Protein AF-A0A7C3Y6F7-F1 (afdb_monomer_lite)

Secondary structure (DSSP, 8-state):
--HHHHHHHHHHHHTSPPPHHHHHHHHHHHHHHHHHHHHH---TT-EEEEET-TTSHHHHHHHHTT-EEEEEE-TTS-HHHHHHHHHHHHHTT--EEE--TTTS--SS-TT-EEEEEEES-GGG-SS-THHHHHHHHHHEEEEEEEEEEEEBTT-HHHHHHHHTT--SS--TTS-HHHHT-S-GGGS-S--B-HHHHHHHHH-TTT-SS--EEEEEEEE--S--TTT--HHHHHHHHH-GGGSSEEEEEEE--SSEEEE-GGG---EESEEPPPS-TTT--THHHH---SEEE-SSEEEEEEEP-SSSEEEEEEEEEE---TTS---EEEEEETTEEEEEEE--TT-SEEEEEEEEEGGG-BTTEEEEEEE-PPP--TT--TTS-----SS-GGG--EEE-SSSEEEEEESSHHHHHHHHHHHHHHHHHHHHS---SS----------TTGGGHHHHHHHS---SEEESSSSGGGGB-SSEEEEEEETTEEEEEE-SEEEEEEEE-TT--EEEEEEE---GGG-SEEEEEEEEEEESSSS--EEEEEEEEEEETTSEEEEEEE-SS--SSSEEEEEEEEESS-B-HHHHSTT------B--EEEEEEE-

pLDDT: mean 75.77, std 17.24, range [22.58, 98.75]

Radius of gyration: 29.0 Å; chains: 1; bounding box: 72×61×82 Å

Foldseek 3Di:
DDLVVLVVQQCVLQVHDDDPVRVVVCVLQVQVLVVLCVVVAAQCAFEEEEEQCPPPSSVSVNVVSVYLYEYEHEPLDDPVSCVNSVSSCVSVVHHYDYDDQQQDADPAAFQQGLEYEAEAQQQLDQDDCLSNVLSRLRNHHAFRKYKYKHWACLAPVNVVCVVVVHHPADDPPDDCCVRPPPSSSVGRPDGDAPVVVCCVACVPPADPAHWPDKDKFATASRDDPPPDDPVRVVCCVVPSSNHTMIMIMTTRHNQKDFDFLVQKDDKFQWDADPPVLPQADDPLSQFQAGTFHADQKMKIKAFADPAQKKKKKKKKFFDQDVPDPQKKKWKDQPNHTFAIDTDDNPDRIAIAMGIDGNVSDDPRITIMMMGMDGDAAPPDDPPDDDDFDSHDPSRRGMTMRRGGIMMGGARDPVSVVVVLVVVVVVVVVVVVPDPPPDDDDPDDDDDDSCRNVLLVLLLPDPFALKAFDDPPRVSFWHPFWGDWDQDPVGTKIFGAQKTKGKHKDFQPFWKKKWKWAFAACLQPFKWKWKKWKWKAPNSRDTDTFDMDIDIGTHDDIDIDMGGGPHGDPGTIMMMIMIGIPAWTACVVRPDPDPGGGRTGIMTRMMGTD

Sequence (609 aa):
MNREELLSLIKKSAGGDLLPWEEHYLNYHSRRFLDTLKILGPGAGKTLLDVGAFPGYLTLAAHHLGYKVWALTGRAESIPSLRLIGDRLEKAGIPLALADVEDEPFPFSDESFDVVLASEIIEHLHFNPYRMLRESFRVLKGGGRILITTPNLNRLENILALMRGKTVHSDLAGRFDETFSSILSARHVREYTASELAYLLEGQNKEMYAFDQVRIHYSKCLDPPFAASFPARCLDRLFPRFRSTLMVEAVRPTHIKRVPPEEIGPTEGFHPLEEHRENMEGIARMLTVPFRWMSGSGKISLPAGRAPYQIYHFHLVYLVPESFPPGWWSVQVKNRPLTRFTLPADRMFSRVKLVLQAEDAEEGFFPLSFNGPSWRPAGHGQNEPYEFSTDDPRELGVVWGWDGFLREDLEDKKALIEASRREIRLLEQYGRFNPRVHWRRKRHSFDDPLSPVMPLYLIQAPLRTALIMDSKDWRHLGGGWYFPEPWECGWVRWTGRTAEVFLSAAPRHHRIILRIFTGDPSLGERISGILQLKYSADRLSFLPFTQTTFDVPAGIWTDLTIPFPHPLPGPSLLHLFIQVNESRIPAHSRTGSKDRRELGVAVKGVAVC

Structure (mmCIF, N/CA/C/O backbone):
data_AF-A0A7C3Y6F7-F1
#
_entry.id   AF-A0A7C3Y6F7-F1
#
loop_
_atom_site.group_PDB
_atom_site.id
_atom_site.type_symbol
_atom_site.label_atom_id
_atom_site.label_alt_id
_atom_site.label_comp_id
_atom_site.label_asym_id
_atom_site.label_entity_id
_atom_site.label_seq_id
_atom_site.pdbx_PDB_ins_code
_atom_site.Cartn_x
_atom_site.Cartn_y
_atom_site.Cartn_z
_atom_site.occupancy
_atom_site.B_iso_or_equiv
_atom_site.auth_seq_id
_atom_site.auth_comp_id
_atom_site.auth_asym_id
_atom_site.auth_atom_id
_atom_site.pdbx_PDB_model_num
ATOM 1 N N . MET A 1 1 ? -17.884 -18.151 -19.792 1.00 86.44 1 MET A N 1
ATOM 2 C CA . MET A 1 1 ? -17.792 -17.313 -20.995 1.00 86.44 1 MET A CA 1
ATOM 3 C C . MET A 1 1 ? -16.664 -17.819 -21.881 1.00 86.44 1 MET A C 1
ATOM 5 O O . MET A 1 1 ? -15.555 -17.981 -21.376 1.00 86.44 1 MET A O 1
ATOM 9 N N . ASN A 1 2 ? -16.934 -18.110 -23.151 1.00 88.75 2 ASN A N 1
ATOM 10 C CA . ASN A 1 2 ? -15.929 -18.428 -24.173 1.00 88.75 2 ASN A CA 1
ATOM 11 C C . ASN A 1 2 ? -15.712 -17.235 -25.137 1.00 88.75 2 ASN A C 1
ATOM 13 O O . ASN A 1 2 ? -16.340 -16.187 -24.989 1.00 88.75 2 ASN A O 1
ATOM 17 N N . ARG A 1 3 ? -14.795 -17.362 -26.109 1.00 88.44 3 ARG A N 1
ATOM 18 C CA . ARG A 1 3 ? -14.449 -16.264 -27.036 1.00 88.44 3 ARG A CA 1
ATOM 19 C C . ARG A 1 3 ? -15.622 -15.832 -27.918 1.00 88.44 3 ARG A C 1
ATOM 21 O O . ARG A 1 3 ? -15.789 -14.638 -28.136 1.00 88.44 3 ARG A O 1
ATOM 28 N N . GLU A 1 4 ? -16.404 -16.775 -28.428 1.00 89.38 4 GLU A N 1
ATOM 29 C CA . GLU A 1 4 ? -17.546 -16.486 -29.303 1.00 89.38 4 GLU A CA 1
ATOM 30 C C . GLU A 1 4 ? -18.660 -15.776 -28.533 1.00 89.38 4 GLU A C 1
ATOM 32 O O . GLU A 1 4 ? -19.200 -14.784 -29.012 1.00 89.38 4 GLU A O 1
ATOM 37 N N . GLU A 1 5 ? -18.925 -16.212 -27.300 1.00 90.94 5 GLU A N 1
ATOM 38 C CA . GLU A 1 5 ? -19.861 -15.553 -26.385 1.00 90.94 5 GLU A CA 1
ATOM 39 C C . GLU A 1 5 ? -19.433 -14.111 -26.085 1.00 90.94 5 GLU A C 1
ATOM 41 O O . GLU A 1 5 ? -20.259 -13.204 -26.160 1.00 90.94 5 GLU A O 1
ATOM 46 N N . LEU A 1 6 ? -18.143 -13.880 -25.801 1.00 91.12 6 LEU A N 1
ATOM 47 C CA . LEU A 1 6 ? -17.608 -12.533 -25.581 1.00 91.12 6 LEU A CA 1
ATOM 48 C C . LEU A 1 6 ? -17.784 -11.657 -26.830 1.00 91.12 6 LEU A C 1
ATOM 50 O O . LEU A 1 6 ? -18.319 -10.557 -26.738 1.00 91.12 6 LEU A O 1
ATOM 54 N N . LEU A 1 7 ? -17.379 -12.147 -28.004 1.00 89.38 7 LEU A N 1
ATOM 55 C CA . 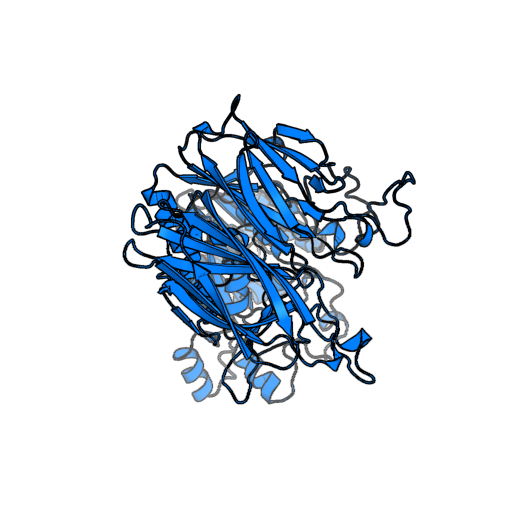LEU A 1 7 ? -17.522 -11.417 -29.268 1.00 89.38 7 LEU A CA 1
ATOM 56 C C . LEU A 1 7 ? -18.989 -11.082 -29.562 1.00 89.38 7 LEU A C 1
ATOM 58 O O . LEU A 1 7 ? -19.306 -9.942 -29.902 1.00 89.38 7 LEU A O 1
ATOM 62 N N . SER A 1 8 ? -19.885 -12.055 -29.395 1.00 89.88 8 SER A N 1
ATOM 63 C CA . SER A 1 8 ? -21.320 -11.873 -29.605 1.00 89.88 8 SER A CA 1
ATOM 64 C C . SER A 1 8 ? -21.915 -10.862 -28.628 1.00 89.88 8 SER A C 1
ATOM 66 O O . SER A 1 8 ? -22.757 -10.061 -29.034 1.00 89.88 8 SER A O 1
ATOM 68 N N . LEU A 1 9 ? -21.494 -10.884 -27.360 1.00 91.88 9 LEU A N 1
ATOM 69 C CA . LEU A 1 9 ? -21.934 -9.928 -26.347 1.00 91.88 9 LEU A CA 1
ATOM 70 C C . LEU A 1 9 ? -21.551 -8.499 -26.746 1.00 91.88 9 LEU A C 1
ATOM 72 O O . LEU A 1 9 ? -22.404 -7.610 -26.741 1.00 91.88 9 LEU A O 1
ATOM 76 N N . ILE A 1 10 ? -20.291 -8.290 -27.137 1.00 90.94 10 ILE A N 1
ATOM 77 C CA . ILE A 1 10 ? -19.802 -6.960 -27.509 1.00 90.94 10 ILE A CA 1
ATOM 78 C C . ILE A 1 10 ? -20.479 -6.461 -28.791 1.00 90.94 10 ILE A C 1
ATOM 80 O O . ILE A 1 10 ? -20.990 -5.340 -28.798 1.00 90.94 10 ILE A O 1
ATOM 84 N N . LYS A 1 11 ? -20.591 -7.294 -29.836 1.00 88.31 11 LYS A N 1
ATOM 85 C CA . LYS A 1 11 ? -21.303 -6.930 -31.078 1.00 88.31 11 LYS A CA 1
ATOM 86 C C . LYS A 1 11 ? -22.764 -6.550 -30.808 1.00 88.31 11 LYS A C 1
ATOM 88 O O . LYS A 1 11 ? -23.238 -5.525 -31.290 1.00 88.31 11 LYS A O 1
ATOM 93 N N . LYS A 1 12 ? -23.461 -7.309 -29.952 1.00 87.00 12 LYS A N 1
ATOM 94 C CA . LYS A 1 12 ? -24.839 -6.989 -29.547 1.00 87.00 12 LYS A CA 1
ATOM 95 C C . LYS A 1 12 ? -24.933 -5.634 -28.838 1.00 87.00 12 LYS A C 1
ATOM 97 O O . LYS A 1 12 ? -25.846 -4.869 -29.129 1.00 87.00 12 LYS A O 1
ATOM 102 N N . SER A 1 13 ? -23.996 -5.327 -27.939 1.00 83.12 13 SER A N 1
ATOM 103 C CA . SER A 1 13 ? -23.974 -4.046 -27.214 1.00 83.12 13 SER A CA 1
ATOM 104 C C . SER A 1 13 ? -23.674 -2.840 -28.114 1.00 83.12 13 SER A C 1
ATOM 106 O O . SER A 1 13 ? -24.185 -1.747 -27.877 1.00 83.12 13 SER A O 1
ATOM 108 N N . ALA A 1 14 ? -22.888 -3.037 -29.178 1.00 81.31 14 ALA A N 1
ATOM 109 C CA . ALA A 1 14 ? -22.575 -1.990 -30.146 1.00 81.31 14 ALA A CA 1
ATOM 110 C C . ALA A 1 14 ? -23.784 -1.623 -31.030 1.00 81.31 14 ALA A C 1
ATOM 112 O O . ALA A 1 14 ? -23.873 -0.494 -31.507 1.00 81.31 14 ALA A O 1
ATOM 113 N N . GLY A 1 15 ? -24.758 -2.528 -31.191 1.00 75.25 15 GLY A N 1
ATOM 114 C CA . GLY A 1 15 ? -25.944 -2.301 -32.025 1.00 75.25 15 GLY A CA 1
ATOM 115 C C . GLY A 1 15 ? -25.668 -2.373 -33.532 1.00 75.25 15 GLY A C 1
ATOM 116 O O . GLY A 1 15 ? -26.448 -1.834 -34.310 1.00 75.25 15 GLY A O 1
ATOM 117 N N . GLY A 1 16 ? -24.569 -3.017 -33.935 1.00 75.38 16 GLY A N 1
ATOM 118 C CA . GLY A 1 16 ? -24.122 -3.140 -35.322 1.00 75.38 16 GLY A CA 1
ATOM 119 C C . GLY A 1 16 ? -22.722 -3.752 -35.417 1.00 75.38 16 GLY A C 1
ATOM 120 O O . GLY A 1 16 ? -22.234 -4.353 -34.455 1.00 75.38 16 GLY A O 1
ATOM 121 N N . ASP A 1 17 ? -22.080 -3.588 -36.574 1.00 80.81 17 ASP A N 1
ATOM 122 C CA . ASP A 1 17 ? -20.680 -3.972 -36.760 1.00 80.81 17 ASP A CA 1
ATOM 123 C C . ASP A 1 17 ? -19.748 -3.089 -35.921 1.00 80.81 17 ASP A C 1
ATOM 125 O O . ASP A 1 17 ? -19.983 -1.895 -35.732 1.00 80.81 17 ASP A O 1
ATOM 129 N N . LEU A 1 18 ? -18.680 -3.697 -35.402 1.00 84.75 18 LEU A N 1
ATOM 130 C CA . LEU A 1 18 ? -17.634 -2.977 -34.679 1.00 84.75 18 LEU A CA 1
ATOM 131 C C . LEU A 1 18 ? -16.781 -2.176 -35.660 1.00 84.75 18 LEU A C 1
ATOM 133 O O . LEU A 1 18 ? -16.585 -2.586 -36.806 1.00 84.75 18 LEU A O 1
ATOM 137 N N . LEU A 1 19 ? -16.209 -1.064 -35.194 1.00 85.06 19 LEU A N 1
ATOM 138 C CA . LEU A 1 19 ? -15.208 -0.356 -35.988 1.00 85.06 19 LEU A CA 1
ATOM 139 C C . LEU A 1 19 ? -14.014 -1.294 -36.278 1.00 85.06 19 LEU A C 1
ATOM 141 O O . LEU A 1 19 ? -13.690 -2.145 -35.445 1.00 85.06 19 LEU A O 1
ATOM 145 N N . PRO A 1 20 ? -13.297 -1.145 -37.410 1.00 82.62 20 PRO A N 1
ATOM 146 C CA . PRO A 1 20 ? -12.202 -2.058 -37.761 1.00 82.62 20 PRO A CA 1
ATOM 147 C C . PRO A 1 20 ? -11.127 -2.192 -36.671 1.00 82.62 20 PRO A C 1
ATOM 149 O O . PRO A 1 20 ? -10.619 -3.284 -36.412 1.00 82.62 20 PRO A O 1
ATOM 152 N N . TRP A 1 21 ? -10.810 -1.090 -35.984 1.00 82.25 21 TRP A N 1
ATOM 153 C CA . TRP A 1 21 ? -9.865 -1.097 -34.867 1.00 82.25 21 TRP A CA 1
ATOM 154 C C . TRP A 1 21 ? -10.433 -1.798 -33.624 1.00 82.25 21 TRP A C 1
ATOM 156 O O . TRP A 1 21 ? -9.684 -2.464 -32.916 1.00 82.25 21 TRP A O 1
ATOM 166 N N . GLU A 1 22 ? -11.743 -1.704 -33.374 1.00 85.94 22 GLU A N 1
ATOM 167 C CA . GLU A 1 22 ? -12.417 -2.369 -32.255 1.00 85.94 22 GLU A CA 1
ATOM 168 C C . GLU A 1 22 ? -12.419 -3.879 -32.434 1.00 85.94 22 GLU A C 1
ATOM 170 O O . GLU A 1 22 ? -12.110 -4.611 -31.495 1.00 85.94 22 GLU A O 1
ATOM 175 N N . GLU A 1 23 ? -12.729 -4.348 -33.644 1.00 84.75 23 GLU A N 1
ATOM 176 C CA . GLU A 1 23 ? -12.689 -5.769 -33.966 1.00 84.75 23 GLU A CA 1
ATOM 177 C C . GLU A 1 23 ? -11.259 -6.311 -33.877 1.00 84.75 23 GLU A C 1
ATOM 179 O O . GLU A 1 23 ? -11.042 -7.378 -33.297 1.00 84.75 23 GLU A O 1
ATOM 184 N N . HIS A 1 24 ? -10.268 -5.566 -34.377 1.00 83.50 24 HIS A N 1
ATOM 185 C CA . HIS A 1 24 ? -8.863 -5.930 -34.218 1.00 83.50 24 HIS A CA 1
ATOM 186 C C . HIS A 1 24 ? -8.462 -6.008 -32.738 1.00 83.50 24 HIS A C 1
ATOM 188 O O . HIS A 1 24 ? -7.953 -7.040 -32.298 1.00 83.50 24 HIS A O 1
ATOM 194 N N . TYR A 1 25 ? -8.755 -4.967 -31.955 1.00 83.00 25 TYR A N 1
ATOM 195 C CA . TYR A 1 25 ? -8.420 -4.883 -30.533 1.00 83.00 25 TYR A CA 1
ATOM 196 C C . TYR A 1 25 ? -9.095 -5.994 -29.720 1.00 83.00 25 TYR A C 1
ATOM 198 O O . TYR A 1 25 ? -8.448 -6.680 -28.928 1.00 83.00 25 TYR A O 1
ATOM 206 N N . LEU A 1 26 ? -10.390 -6.228 -29.946 1.00 85.19 26 LEU A N 1
ATOM 207 C CA . LEU A 1 26 ? -11.150 -7.272 -29.266 1.00 85.19 26 LEU A CA 1
ATOM 208 C C . LEU A 1 26 ? -10.619 -8.665 -29.609 1.00 85.19 26 LEU A C 1
ATOM 210 O O . LEU A 1 26 ? -10.478 -9.502 -28.719 1.00 85.19 26 LEU A O 1
ATOM 214 N N . ASN A 1 27 ? -10.278 -8.920 -30.873 1.00 84.56 27 ASN A N 1
ATOM 215 C CA . ASN A 1 27 ? -9.680 -10.188 -31.279 1.00 84.56 27 ASN A CA 1
ATOM 216 C C . ASN A 1 27 ? -8.308 -10.394 -30.640 1.00 84.56 27 ASN A C 1
ATOM 218 O O . ASN A 1 27 ? -8.072 -11.451 -30.046 1.00 84.56 27 ASN A O 1
ATOM 222 N N . TYR A 1 28 ? -7.455 -9.374 -30.716 1.00 81.88 28 TYR A N 1
ATOM 223 C CA . TYR A 1 28 ? -6.096 -9.382 -30.191 1.00 81.88 28 TYR A CA 1
ATOM 224 C C . TYR A 1 28 ? -6.063 -9.593 -28.669 1.00 81.88 28 TYR A C 1
ATOM 226 O O . TYR A 1 28 ? -5.312 -10.431 -28.176 1.00 81.88 28 TYR A O 1
ATOM 234 N N . HIS A 1 29 ? -6.952 -8.933 -27.919 1.00 86.06 29 HIS A N 1
ATOM 235 C CA . HIS A 1 29 ? -6.988 -9.004 -26.453 1.00 86.06 29 HIS A CA 1
ATOM 236 C C . HIS A 1 29 ? -7.998 -10.002 -25.869 1.00 86.06 29 HIS A C 1
ATOM 238 O O . HIS A 1 29 ? -8.065 -10.166 -24.648 1.00 86.06 29 HIS A O 1
ATOM 244 N N . SER A 1 30 ? -8.754 -10.722 -26.708 1.00 87.62 30 SER A N 1
ATOM 245 C CA . SER A 1 30 ? -9.790 -11.669 -26.262 1.00 87.62 30 SER A CA 1
ATOM 246 C C . SER A 1 30 ? -9.280 -12.680 -25.234 1.00 87.62 30 SER A C 1
ATOM 248 O O . SER A 1 30 ? -9.982 -12.990 -24.271 1.00 87.62 30 SER A O 1
ATOM 250 N N . ARG A 1 31 ? -8.042 -13.167 -25.386 1.00 87.31 31 ARG A N 1
ATOM 251 C CA . ARG A 1 31 ? -7.459 -14.121 -24.439 1.00 87.31 31 ARG A CA 1
ATOM 252 C C . ARG A 1 31 ? -7.249 -13.513 -23.053 1.00 87.31 31 ARG A C 1
ATOM 254 O O . ARG A 1 31 ? -7.644 -14.146 -22.075 1.00 87.31 31 ARG A O 1
ATOM 261 N N . ARG A 1 32 ? -6.689 -12.299 -22.977 1.00 89.50 32 ARG A N 1
ATOM 262 C CA . ARG A 1 32 ? -6.540 -11.551 -21.719 1.00 89.50 32 ARG A CA 1
ATOM 263 C C . ARG A 1 32 ? -7.897 -11.363 -21.064 1.00 89.50 32 ARG A C 1
ATOM 265 O O . ARG A 1 32 ? -8.038 -11.701 -19.899 1.00 89.50 32 ARG A O 1
ATOM 272 N N . PHE A 1 33 ? -8.904 -10.917 -21.816 1.00 92.69 33 PHE A N 1
ATOM 273 C CA . PHE A 1 33 ? -10.244 -10.710 -21.267 1.00 92.69 33 PHE A CA 1
ATOM 274 C C . PHE A 1 33 ? -10.839 -11.982 -20.672 1.00 92.69 33 PHE A C 1
ATOM 276 O O . PHE A 1 33 ? -11.337 -11.959 -19.552 1.00 92.69 33 PHE A O 1
ATOM 283 N N . LEU A 1 34 ? -10.741 -13.110 -21.374 1.00 92.75 34 LEU A N 1
ATOM 284 C CA . LEU A 1 34 ? -11.243 -14.388 -20.870 1.00 92.75 34 LEU A CA 1
ATOM 285 C C . LEU A 1 34 ? -10.480 -14.870 -19.633 1.00 92.75 34 LEU A C 1
ATOM 287 O O . LEU A 1 34 ? -11.101 -15.387 -18.705 1.00 92.75 34 LEU A O 1
ATOM 291 N N . ASP A 1 35 ? -9.157 -14.693 -19.592 1.00 92.50 35 ASP A N 1
ATOM 292 C CA . ASP A 1 35 ? -8.366 -15.017 -18.406 1.00 92.50 35 ASP A CA 1
ATOM 293 C C . ASP A 1 35 ? -8.737 -14.081 -17.230 1.00 92.50 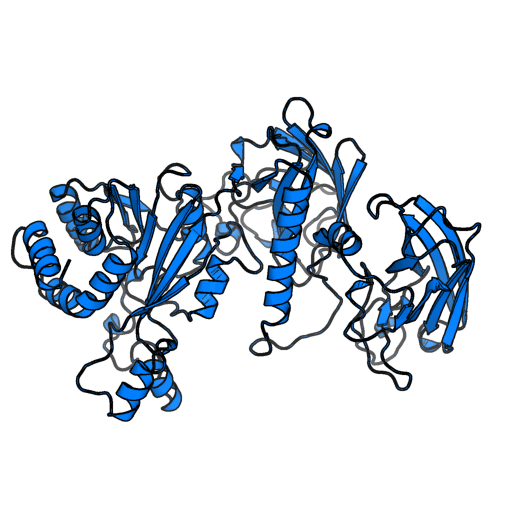35 ASP A C 1
ATOM 295 O O . ASP A 1 35 ? -8.903 -14.566 -16.109 1.00 92.50 35 ASP A O 1
ATOM 299 N N . THR A 1 36 ? -8.976 -12.781 -17.470 1.00 94.69 36 THR A N 1
ATOM 300 C CA . THR A 1 36 ? -9.448 -11.808 -16.456 1.00 94.69 36 THR A CA 1
ATOM 301 C C . THR A 1 36 ? -10.802 -12.219 -15.904 1.00 94.69 36 THR A C 1
ATOM 303 O O . THR A 1 36 ? -10.971 -12.338 -14.694 1.00 94.69 36 THR A O 1
ATOM 306 N N . LEU A 1 37 ? -11.754 -12.527 -16.783 1.00 95.19 37 LEU A N 1
ATOM 307 C CA . LEU A 1 37 ? -13.095 -12.980 -16.416 1.00 95.19 37 LEU A CA 1
ATOM 308 C C . LEU A 1 37 ? -13.071 -14.321 -15.675 1.00 95.19 37 LEU A C 1
ATOM 310 O O . LEU A 1 37 ? -13.907 -14.560 -14.808 1.00 95.19 37 LEU A O 1
ATOM 314 N N . LYS A 1 38 ? -12.099 -15.191 -15.968 1.00 94.56 38 LYS A N 1
ATOM 315 C CA . LYS A 1 38 ? -11.902 -16.449 -15.240 1.00 94.56 38 LYS A CA 1
ATOM 316 C C . LYS A 1 38 ? -11.411 -16.219 -13.809 1.00 94.56 38 LYS A C 1
ATOM 318 O O . LYS A 1 38 ? -11.850 -16.939 -12.916 1.00 94.56 38 LYS A O 1
ATOM 323 N N . ILE A 1 39 ? -10.522 -15.247 -13.590 1.00 94.19 39 ILE A N 1
ATOM 324 C CA . ILE A 1 39 ? -10.072 -14.848 -12.243 1.00 94.19 39 ILE A CA 1
ATOM 325 C C . ILE A 1 39 ? -11.196 -14.119 -11.496 1.00 94.19 39 ILE A C 1
ATOM 327 O O . ILE A 1 39 ? -11.402 -14.351 -10.302 1.00 94.19 39 ILE A O 1
ATOM 331 N N . LEU A 1 40 ? -11.959 -13.271 -12.194 1.00 95.12 40 LEU A N 1
ATOM 332 C CA . LEU A 1 40 ? -13.147 -12.626 -11.637 1.00 95.12 40 LEU A CA 1
ATOM 333 C C . LEU A 1 40 ? -14.172 -13.679 -11.186 1.00 95.12 40 LEU A C 1
ATOM 335 O O . LEU A 1 40 ? -14.617 -13.659 -10.041 1.00 95.12 40 LEU A O 1
ATOM 339 N N . GLY A 1 41 ? -14.478 -14.661 -12.029 1.00 94.75 41 GLY A N 1
ATOM 340 C CA . GLY A 1 41 ? -15.496 -15.660 -11.724 1.00 94.75 41 GLY A CA 1
ATOM 341 C C . GLY A 1 41 ? -16.915 -15.067 -11.732 1.00 94.75 41 GLY A C 1
ATOM 342 O O . GLY A 1 41 ? -17.131 -13.978 -12.265 1.00 94.75 41 GLY A O 1
ATOM 343 N N . PRO A 1 42 ? -17.914 -15.792 -11.200 1.00 95.00 42 PRO A N 1
ATOM 344 C CA . PRO A 1 42 ? -19.301 -15.335 -11.207 1.00 95.00 42 PRO A CA 1
ATOM 345 C C . PRO A 1 42 ? -19.508 -14.139 -10.268 1.00 95.00 42 PRO A C 1
ATOM 347 O O . PRO A 1 42 ? -19.013 -14.127 -9.139 1.00 95.00 42 PRO A O 1
ATOM 350 N N . GLY A 1 43 ? -20.297 -13.160 -10.715 1.00 94.00 43 GLY A N 1
ATOM 351 C CA . GLY A 1 43 ? -20.570 -11.946 -9.950 1.00 94.00 43 GLY A CA 1
ATOM 352 C C . GLY A 1 43 ? -21.490 -12.164 -8.758 1.00 94.00 43 GLY A C 1
ATOM 353 O O . GLY A 1 43 ? -21.256 -11.589 -7.699 1.00 94.00 43 GLY A O 1
ATOM 354 N N . ALA A 1 44 ? -22.507 -13.022 -8.901 1.00 94.38 44 ALA A N 1
ATOM 355 C CA . ALA A 1 44 ? -23.473 -13.338 -7.842 1.00 94.38 44 ALA A CA 1
ATOM 356 C C . ALA A 1 44 ? -24.070 -12.084 -7.154 1.00 94.38 44 ALA A C 1
ATOM 358 O O . ALA A 1 44 ? -24.302 -12.078 -5.947 1.00 94.38 44 ALA A O 1
ATOM 359 N N . GLY A 1 45 ? -24.287 -11.003 -7.914 1.00 94.19 45 GLY A N 1
ATOM 360 C CA . GLY A 1 45 ? -24.842 -9.740 -7.422 1.00 94.19 45 GLY A CA 1
ATOM 361 C C . GLY A 1 45 ? -23.851 -8.803 -6.720 1.00 94.19 45 GLY A C 1
ATOM 362 O O . GLY A 1 45 ? -24.277 -7.735 -6.274 1.00 94.19 45 GLY A O 1
ATOM 363 N N . LYS A 1 46 ? -22.562 -9.164 -6.634 1.00 98.12 46 LYS A N 1
ATOM 364 C CA . LYS A 1 46 ? -21.500 -8.319 -6.063 1.00 98.12 46 LYS A CA 1
ATOM 365 C C . LYS A 1 46 ? -21.327 -7.013 -6.837 1.00 98.12 46 LYS A C 1
ATOM 367 O O . LYS A 1 46 ? -21.530 -6.976 -8.054 1.00 98.12 46 LYS A O 1
ATOM 372 N N . THR A 1 47 ? -20.921 -5.957 -6.138 1.00 98.75 47 THR A N 1
ATOM 373 C CA . THR A 1 47 ? -20.625 -4.649 -6.732 1.00 98.75 47 THR A CA 1
ATOM 374 C C . THR A 1 47 ? -19.188 -4.604 -7.259 1.00 98.75 47 THR A C 1
ATOM 376 O O . THR A 1 47 ? -18.253 -5.005 -6.563 1.00 98.75 47 THR A O 1
ATOM 379 N N . LEU A 1 48 ? -19.008 -4.135 -8.496 1.00 98.75 48 LEU A N 1
ATOM 380 C CA . LEU A 1 48 ? -17.714 -4.029 -9.173 1.00 98.75 48 LEU A CA 1
ATOM 381 C C . LEU A 1 48 ? -17.516 -2.618 -9.731 1.00 98.75 48 LEU A C 1
ATOM 383 O O . LEU A 1 48 ? -18.395 -2.107 -10.420 1.00 98.75 48 LEU A O 1
ATOM 387 N N . LEU A 1 49 ? -16.355 -2.023 -9.465 1.00 98.75 49 LEU A N 1
ATOM 388 C CA . LEU A 1 49 ? -15.894 -0.797 -10.113 1.00 98.75 49 LEU A CA 1
ATOM 389 C C . LEU A 1 49 ? -14.842 -1.142 -11.170 1.00 98.75 49 LEU A C 1
ATOM 391 O O . LEU A 1 49 ? -13.830 -1.755 -10.840 1.00 98.75 49 LEU A O 1
ATOM 395 N N . ASP A 1 50 ? -15.077 -0.751 -12.418 1.00 98.38 50 ASP A N 1
ATOM 396 C CA . ASP A 1 50 ? -14.129 -0.884 -13.527 1.00 98.38 50 ASP A CA 1
ATOM 397 C C . ASP A 1 50 ? -13.398 0.449 -13.745 1.00 98.38 50 ASP A C 1
ATOM 399 O O . ASP A 1 50 ? -13.991 1.424 -14.210 1.00 98.38 50 ASP A O 1
ATOM 403 N N . VAL A 1 51 ? -12.131 0.510 -13.337 1.00 97.06 51 VAL A N 1
ATOM 404 C CA . VAL A 1 51 ? -11.264 1.693 -13.363 1.00 97.06 51 VAL A CA 1
ATOM 405 C C . VAL A 1 51 ? -10.444 1.686 -14.648 1.00 97.06 51 VAL A C 1
ATOM 407 O O . VAL A 1 51 ? -9.649 0.775 -14.877 1.00 97.06 51 VAL A O 1
ATOM 410 N N . GLY A 1 52 ? -10.617 2.717 -15.476 1.00 92.56 52 GLY A N 1
ATOM 411 C CA . GLY A 1 52 ? -10.079 2.728 -16.837 1.00 92.56 52 GLY A CA 1
ATOM 412 C C . GLY A 1 52 ? -10.953 1.922 -17.788 1.00 92.56 52 GLY A C 1
ATOM 413 O O . GLY A 1 52 ? -10.447 1.175 -18.614 1.00 92.56 52 GLY A O 1
ATOM 414 N N . ALA A 1 53 ? -12.275 2.066 -17.677 1.00 93.25 53 ALA A N 1
ATOM 415 C CA . ALA A 1 53 ? -13.242 1.185 -18.329 1.00 93.25 53 ALA A CA 1
ATOM 416 C C . ALA A 1 53 ? -13.204 1.187 -19.869 1.00 93.25 53 ALA A C 1
ATOM 418 O O . ALA A 1 53 ? -13.916 0.401 -20.484 1.00 93.25 53 ALA A O 1
ATOM 419 N N . PHE A 1 54 ? -12.423 2.049 -20.527 1.00 89.69 54 PHE A N 1
ATOM 420 C CA . PHE A 1 54 ? -12.343 2.090 -21.988 1.00 89.69 54 PHE A CA 1
ATOM 421 C C . PHE A 1 54 ? -11.778 0.773 -22.564 1.00 89.69 54 PHE A C 1
ATOM 423 O O . PHE A 1 54 ? -10.785 0.260 -22.055 1.00 89.69 54 PHE A O 1
ATOM 430 N N . PRO A 1 55 ? -12.362 0.189 -23.633 1.00 89.31 55 PRO A N 1
ATOM 431 C CA . PRO A 1 55 ? -13.531 0.636 -24.408 1.00 89.31 55 PRO A CA 1
ATOM 432 C C . PRO A 1 55 ? -14.886 0.065 -23.927 1.00 89.31 55 PRO A C 1
ATOM 434 O O . PRO A 1 55 ? -15.883 0.151 -24.639 1.00 89.31 55 PRO A O 1
ATOM 437 N N . GLY A 1 56 ? -14.956 -0.556 -22.751 1.00 92.12 56 GLY A N 1
ATOM 438 C CA . GLY A 1 56 ? -16.191 -1.049 -22.123 1.00 92.12 56 GLY A CA 1
ATOM 439 C C . GLY A 1 56 ? -16.389 -2.564 -22.220 1.00 92.12 56 GLY A C 1
ATOM 440 O O . GLY A 1 56 ? -17.406 -3.091 -21.772 1.00 92.12 56 GLY A O 1
ATOM 441 N N . TYR A 1 57 ? -15.443 -3.298 -22.815 1.00 94.00 57 TYR A N 1
ATOM 442 C CA . TYR A 1 57 ? -15.610 -4.734 -23.076 1.00 94.00 57 TYR A CA 1
ATOM 443 C C . TYR A 1 57 ? -15.611 -5.578 -21.805 1.00 94.00 57 TYR A C 1
ATOM 445 O O . TYR A 1 57 ? -16.484 -6.428 -21.625 1.00 94.00 57 TYR A O 1
ATOM 453 N N . LEU A 1 58 ? -14.644 -5.340 -20.916 1.00 95.38 58 LEU A N 1
ATOM 454 C CA . LEU A 1 58 ? -14.594 -6.015 -19.623 1.00 95.38 58 LEU A CA 1
ATOM 455 C C . LEU A 1 58 ? -15.748 -5.577 -18.723 1.00 95.38 58 LEU A C 1
ATOM 457 O O . LEU A 1 58 ? -16.324 -6.432 -18.056 1.00 95.38 58 LEU A O 1
ATOM 461 N N . THR A 1 59 ? -16.147 -4.305 -18.782 1.00 97.19 59 THR A N 1
ATOM 462 C CA . THR A 1 59 ? -17.314 -3.765 -18.076 1.00 97.19 59 THR A CA 1
ATOM 463 C C . THR A 1 59 ? -18.584 -4.547 -18.420 1.00 97.19 59 THR A C 1
ATOM 465 O O . THR A 1 59 ? -19.263 -5.077 -17.538 1.00 97.19 59 THR A O 1
ATOM 468 N N . LEU A 1 60 ? -18.875 -4.694 -19.718 1.00 96.69 60 LEU A N 1
ATOM 469 C CA . LEU A 1 60 ? -20.034 -5.436 -20.218 1.00 96.69 60 LEU A CA 1
ATOM 470 C C . LEU A 1 60 ? -19.950 -6.925 -19.888 1.00 96.69 60 LEU A C 1
ATOM 472 O O . LEU A 1 60 ? -20.943 -7.534 -19.490 1.00 96.69 60 LEU A O 1
ATOM 476 N N . ALA A 1 61 ? -18.769 -7.524 -20.042 1.00 96.75 61 ALA A N 1
ATOM 477 C CA . ALA A 1 61 ? -18.575 -8.934 -19.749 1.00 96.75 61 ALA A CA 1
ATOM 478 C C . ALA A 1 61 ? -18.729 -9.236 -18.251 1.00 96.75 61 ALA A C 1
ATOM 480 O O . ALA A 1 61 ? -19.384 -10.213 -17.896 1.00 96.75 61 ALA A O 1
ATOM 481 N N . ALA A 1 62 ? -18.206 -8.383 -17.367 1.00 97.38 62 ALA A N 1
ATOM 482 C CA . ALA A 1 62 ? -18.413 -8.488 -15.927 1.00 97.38 62 ALA A CA 1
ATOM 483 C C . ALA A 1 62 ? -19.895 -8.318 -15.564 1.00 97.38 62 ALA A C 1
ATOM 485 O O . ALA A 1 62 ? -20.432 -9.109 -14.785 1.00 97.38 62 ALA A O 1
ATOM 486 N N . HIS A 1 63 ? -20.592 -7.360 -16.181 1.00 97.12 63 HIS A N 1
ATOM 487 C CA . HIS A 1 63 ? -22.032 -7.201 -15.993 1.00 97.12 63 HIS A CA 1
ATOM 488 C C . HIS A 1 63 ? -22.803 -8.466 -16.409 1.00 97.12 63 HIS A C 1
ATOM 490 O O . HIS A 1 63 ? -23.636 -8.966 -15.655 1.00 97.12 63 HIS A O 1
ATOM 496 N N . HIS A 1 64 ? -22.441 -9.068 -17.547 1.00 95.50 64 HIS A N 1
ATOM 497 C CA . HIS A 1 64 ? -23.012 -10.334 -18.013 1.00 95.50 64 HIS A CA 1
ATOM 498 C C . HIS A 1 64 ? -22.719 -11.523 -17.077 1.00 95.50 64 HIS A C 1
ATOM 500 O O . HIS A 1 64 ? -23.527 -12.443 -16.982 1.00 95.50 64 HIS A O 1
ATOM 506 N N . LEU A 1 65 ? -21.603 -11.506 -16.338 1.00 95.69 65 LEU A N 1
ATOM 507 C CA . LEU A 1 65 ? -21.305 -12.495 -15.290 1.00 95.69 65 LEU A CA 1
ATOM 508 C C . LEU A 1 65 ? -22.117 -12.286 -13.997 1.00 95.69 65 LEU A C 1
ATOM 510 O O . LEU A 1 65 ? -21.942 -13.043 -13.037 1.00 95.69 65 LEU A O 1
ATOM 514 N N . GLY A 1 66 ? -23.004 -11.289 -13.954 1.00 96.81 66 GLY A N 1
ATOM 515 C CA . GLY A 1 66 ? -23.897 -11.020 -12.828 1.00 96.81 66 GLY A CA 1
ATOM 516 C C . GLY A 1 66 ? -23.318 -10.070 -11.778 1.00 96.81 66 GLY A C 1
ATOM 517 O O . GLY A 1 66 ? -23.776 -10.091 -10.634 1.00 96.81 66 GLY A O 1
ATOM 518 N N . TYR A 1 67 ? -22.305 -9.271 -12.126 1.00 98.31 67 TYR A N 1
ATOM 519 C CA . TYR A 1 67 ? -21.866 -8.150 -11.293 1.00 98.31 67 TYR A CA 1
ATOM 520 C C . TYR A 1 67 ? -22.785 -6.934 -11.481 1.00 98.31 67 TYR A C 1
ATOM 522 O O . TYR A 1 67 ? -23.266 -6.649 -12.582 1.00 98.31 67 TYR A O 1
ATOM 530 N N . LYS A 1 68 ? -22.977 -6.166 -10.406 1.00 98.38 68 LYS A N 1
ATOM 531 C CA . LYS A 1 68 ? -23.490 -4.792 -10.481 1.00 98.38 68 LYS A CA 1
ATOM 532 C C . LYS A 1 68 ? -22.299 -3.879 -10.748 1.00 98.38 68 LYS A C 1
ATOM 534 O O . LYS A 1 68 ? -21.467 -3.710 -9.859 1.00 98.38 68 LYS A O 1
ATOM 539 N N . VAL A 1 69 ? -22.172 -3.382 -11.974 1.00 98.44 69 VAL A N 1
ATOM 540 C CA . VAL A 1 69 ? -20.951 -2.713 -12.442 1.00 98.44 69 VAL A CA 1
ATOM 541 C C . VAL A 1 69 ? -21.138 -1.200 -12.478 1.00 98.44 69 VAL A C 1
ATOM 543 O O . VAL A 1 69 ? -22.179 -0.721 -12.915 1.00 98.44 69 VAL A O 1
ATOM 546 N N . TRP A 1 70 ? -20.110 -0.473 -12.050 1.00 98.44 70 TRP A N 1
ATOM 547 C CA . TRP A 1 70 ? -19.905 0.949 -12.310 1.00 98.44 70 TRP A CA 1
ATOM 548 C C . TRP A 1 70 ? -18.617 1.103 -13.109 1.00 98.44 70 TRP A C 1
ATOM 550 O O . TRP A 1 70 ? -17.635 0.416 -12.833 1.00 98.44 70 TRP A O 1
ATOM 560 N N . ALA A 1 71 ? -18.619 1.992 -14.093 1.00 97.75 71 ALA A N 1
ATOM 561 C CA . ALA A 1 71 ? -17.455 2.295 -14.911 1.00 97.75 71 ALA A CA 1
ATOM 562 C C . ALA A 1 71 ? -16.861 3.651 -14.526 1.00 97.75 71 ALA A C 1
ATOM 564 O O . ALA A 1 71 ? -17.593 4.603 -14.255 1.00 97.75 71 ALA A O 1
ATOM 565 N N . LEU A 1 72 ? -15.535 3.748 -14.550 1.00 95.94 72 LEU A N 1
ATOM 566 C CA . LEU A 1 72 ? -14.784 4.983 -14.361 1.00 95.94 72 LEU A CA 1
ATOM 567 C C . LEU A 1 72 ? -13.788 5.144 -15.511 1.00 95.94 72 LEU A C 1
ATOM 569 O O . LEU A 1 72 ? -13.010 4.233 -15.796 1.00 95.94 72 LEU A O 1
ATOM 573 N N . THR A 1 73 ? -13.794 6.299 -16.172 1.00 91.88 73 THR A N 1
ATOM 574 C CA . THR A 1 73 ? -12.815 6.629 -17.219 1.00 91.88 73 THR A CA 1
ATOM 575 C C . THR A 1 73 ? -12.310 8.065 -17.079 1.00 91.88 73 THR A C 1
ATOM 577 O O . THR A 1 73 ? -12.971 8.911 -16.472 1.00 91.88 73 THR A O 1
ATOM 580 N N . GLY A 1 74 ? -11.117 8.325 -17.613 1.00 85.56 74 GLY A N 1
ATOM 581 C CA . GLY A 1 74 ? -10.474 9.634 -17.559 1.00 85.56 74 GLY A CA 1
ATOM 582 C C . GLY A 1 74 ? -11.006 10.593 -18.624 1.00 85.56 74 GLY A C 1
ATOM 583 O O . GLY A 1 74 ? -11.486 10.180 -19.678 1.00 85.56 74 GLY A O 1
ATOM 584 N N . ARG A 1 75 ? -10.873 11.900 -18.375 1.00 77.12 75 ARG A N 1
ATOM 585 C CA . ARG A 1 75 ? -11.239 12.957 -19.343 1.00 77.12 75 ARG A CA 1
ATOM 586 C C . ARG A 1 75 ? -10.188 13.179 -20.434 1.00 77.12 75 ARG A C 1
ATOM 588 O O . ARG A 1 75 ? -10.467 13.877 -21.401 1.00 77.12 75 ARG A O 1
ATOM 595 N N . ALA A 1 76 ? -9.005 12.586 -20.275 1.00 68.06 76 ALA A N 1
ATOM 596 C CA . ALA A 1 76 ? -7.931 12.611 -21.265 1.00 68.06 76 ALA A CA 1
ATOM 597 C C . ALA A 1 76 ? -8.253 11.789 -22.529 1.00 68.06 76 ALA A C 1
ATOM 599 O O . ALA A 1 76 ? -7.565 11.922 -23.541 1.00 68.06 76 ALA A O 1
ATOM 600 N N . GLU A 1 77 ? -9.296 10.955 -22.486 1.00 68.94 77 GLU A N 1
ATOM 601 C CA . GLU A 1 77 ? -9.803 10.248 -23.658 1.00 68.94 77 GLU A CA 1
ATOM 602 C C . GLU A 1 77 ? -10.375 11.210 -24.705 1.00 68.94 77 GLU A C 1
ATOM 604 O O . GLU A 1 77 ? -10.953 12.254 -24.395 1.00 68.94 77 GLU A O 1
ATOM 609 N N . SER A 1 78 ? -10.256 10.840 -25.982 1.00 71.12 78 SER A N 1
ATOM 610 C CA . SER A 1 78 ? -10.814 11.654 -27.064 1.00 71.12 78 SER A CA 1
ATOM 611 C C . SER A 1 78 ? -12.344 11.773 -26.938 1.00 71.12 78 SER A C 1
ATOM 613 O O . SER A 1 78 ? -13.016 10.824 -26.530 1.00 71.12 78 SER A O 1
ATOM 615 N N . ILE A 1 79 ? -12.933 12.910 -27.338 1.00 75.19 79 ILE A N 1
ATOM 616 C CA . ILE A 1 79 ? -14.402 13.091 -27.335 1.00 75.19 79 ILE A CA 1
ATOM 617 C C . ILE A 1 79 ? -15.125 11.937 -28.068 1.00 75.19 79 ILE A C 1
ATOM 619 O O . ILE A 1 79 ? -16.129 11.449 -27.542 1.00 75.19 79 ILE A O 1
ATOM 623 N N . PRO A 1 80 ? -14.650 11.452 -29.237 1.00 80.06 80 PRO A N 1
ATOM 624 C CA . PRO A 1 80 ? -15.212 10.258 -29.868 1.00 80.06 80 PRO A CA 1
ATOM 625 C C . PRO A 1 80 ? -15.126 8.993 -29.002 1.00 80.06 80 PRO A C 1
ATOM 627 O O . PRO A 1 80 ? -16.114 8.267 -28.914 1.00 80.06 80 PRO A O 1
ATOM 630 N N . SER A 1 81 ? -13.991 8.745 -28.333 1.00 81.56 81 SER A N 1
ATOM 631 C CA . SER A 1 81 ? -13.812 7.606 -27.416 1.00 81.56 81 SER A CA 1
ATOM 632 C C . SER A 1 81 ? -14.809 7.651 -26.257 1.00 81.56 81 SER A C 1
ATOM 634 O O . SER A 1 81 ? -15.444 6.642 -25.953 1.00 81.56 81 SER A O 1
ATOM 636 N N . LEU A 1 82 ? -14.983 8.827 -25.643 1.00 84.44 82 LEU A N 1
ATOM 637 C CA . LEU A 1 82 ? -15.914 9.035 -24.530 1.00 84.44 82 LEU A CA 1
ATOM 638 C C . LEU A 1 82 ? -17.374 8.832 -24.948 1.00 84.44 82 LEU A C 1
ATOM 640 O O . LEU A 1 82 ? -18.132 8.195 -24.220 1.00 84.44 82 LEU A O 1
ATOM 644 N N . ARG A 1 83 ? -17.766 9.319 -26.133 1.00 86.38 83 ARG A N 1
ATOM 645 C CA . ARG A 1 83 ? -19.108 9.069 -26.689 1.00 86.38 83 ARG A CA 1
ATOM 646 C C . ARG A 1 83 ? -19.337 7.583 -26.950 1.00 86.38 83 ARG A C 1
ATOM 648 O O . ARG A 1 83 ? -20.364 7.049 -26.558 1.00 86.38 83 ARG A O 1
ATOM 655 N N . LEU A 1 84 ? -18.353 6.907 -27.543 1.00 87.38 84 LEU A N 1
ATOM 656 C CA . LEU A 1 84 ? -18.432 5.482 -27.856 1.00 87.38 84 LEU A CA 1
ATOM 657 C C . LEU A 1 84 ? -18.681 4.624 -26.608 1.00 87.38 84 LEU A C 1
ATOM 659 O O . LEU A 1 84 ? -19.568 3.770 -26.619 1.00 87.38 84 LEU A O 1
ATOM 663 N N . ILE A 1 85 ? -17.908 4.835 -25.536 1.00 90.19 85 ILE A N 1
ATOM 664 C CA . ILE A 1 85 ? -18.121 4.100 -24.283 1.00 90.19 85 ILE A CA 1
ATOM 665 C C . ILE A 1 85 ? -19.412 4.538 -23.582 1.00 90.19 85 ILE A C 1
ATOM 667 O O . ILE A 1 85 ? -20.129 3.678 -23.076 1.00 90.19 85 ILE A O 1
ATOM 671 N N . GLY A 1 86 ? -19.740 5.834 -23.593 1.00 90.50 86 GLY A N 1
ATOM 672 C CA . GLY A 1 86 ? -20.976 6.368 -23.020 1.00 90.50 86 GLY A CA 1
ATOM 673 C C . GLY A 1 86 ? -22.217 5.697 -23.607 1.00 90.50 86 GLY A C 1
ATOM 674 O O . GLY A 1 86 ? -22.957 5.043 -22.874 1.00 90.50 86 GLY A O 1
ATOM 675 N N . ASP A 1 87 ? -22.374 5.748 -24.932 1.00 90.25 87 ASP A N 1
ATOM 676 C CA . ASP A 1 87 ? -23.510 5.152 -25.648 1.00 90.25 87 ASP A CA 1
ATOM 677 C C . ASP A 1 87 ? -23.602 3.635 -25.407 1.00 90.25 87 ASP A C 1
ATOM 679 O O . ASP A 1 87 ? -24.685 3.057 -25.277 1.00 90.25 87 ASP A O 1
ATOM 683 N N . ARG A 1 88 ? -22.447 2.959 -25.355 1.00 91.31 88 ARG A N 1
ATOM 684 C CA . ARG A 1 88 ? -22.354 1.513 -25.123 1.00 91.31 88 ARG A CA 1
ATOM 685 C C . ARG A 1 88 ? -22.826 1.124 -23.726 1.00 91.31 88 ARG A C 1
ATOM 687 O O . ARG A 1 88 ? -23.565 0.149 -23.585 1.00 91.31 88 ARG A O 1
ATOM 694 N N . LEU A 1 89 ? -22.376 1.845 -22.702 1.00 93.88 89 LEU A N 1
ATOM 695 C CA . LEU A 1 89 ? -22.714 1.548 -21.313 1.00 93.88 89 LEU A CA 1
ATOM 696 C C . LEU A 1 89 ? -24.137 1.993 -20.965 1.00 93.88 89 LEU A C 1
ATOM 698 O O . LEU A 1 89 ? -24.830 1.264 -20.257 1.00 93.88 89 LEU A O 1
ATOM 702 N N . GLU A 1 90 ? -24.616 3.100 -21.538 1.00 93.19 90 GLU A N 1
ATOM 703 C CA . GLU A 1 90 ? -26.002 3.556 -21.393 1.00 93.19 90 GLU A CA 1
ATOM 704 C C . GLU A 1 90 ? -26.994 2.502 -21.906 1.00 93.19 90 GLU A C 1
ATOM 706 O O . GLU A 1 90 ? -27.917 2.121 -21.186 1.00 93.19 90 GLU A O 1
ATOM 711 N N . LYS A 1 91 ? -26.753 1.927 -23.095 1.00 91.44 91 LYS A N 1
ATOM 712 C CA . LYS A 1 91 ? -27.568 0.820 -23.639 1.00 91.44 91 LYS A CA 1
ATOM 713 C C . LYS A 1 91 ? -27.598 -0.413 -22.734 1.00 91.44 91 LYS A C 1
ATOM 715 O O . LYS A 1 91 ? -28.566 -1.171 -22.762 1.00 91.44 91 LYS A O 1
ATOM 720 N N . ALA A 1 92 ? -26.535 -0.637 -21.965 1.00 92.06 92 ALA A N 1
ATOM 721 C CA . ALA A 1 92 ? -26.440 -1.732 -21.007 1.00 92.06 92 ALA A CA 1
ATOM 722 C C . ALA A 1 92 ? -26.971 -1.366 -19.608 1.00 92.06 92 ALA A C 1
ATOM 724 O O . ALA A 1 92 ? -26.988 -2.229 -18.734 1.00 92.06 92 ALA A O 1
ATOM 725 N N . GLY A 1 93 ? -27.399 -0.118 -19.381 1.00 94.88 93 GLY A N 1
ATOM 726 C CA . GLY A 1 93 ? -27.835 0.370 -18.071 1.00 94.88 93 GLY A CA 1
ATOM 727 C C . GLY A 1 93 ? -26.707 0.442 -17.036 1.00 94.88 93 GLY A C 1
ATOM 728 O O . GLY A 1 93 ? -26.966 0.311 -15.840 1.00 94.88 93 GLY A O 1
ATOM 729 N N . ILE A 1 94 ? -25.458 0.605 -17.480 1.00 97.31 94 ILE A N 1
ATOM 730 C CA . ILE A 1 94 ? -24.270 0.647 -16.622 1.00 97.31 94 ILE A CA 1
ATOM 731 C C . ILE A 1 94 ? -23.872 2.114 -16.390 1.00 97.31 94 ILE A C 1
ATOM 733 O O . ILE A 1 94 ? -23.577 2.815 -17.360 1.00 97.31 94 ILE A O 1
ATOM 737 N N . PRO A 1 95 ? -23.820 2.596 -15.134 1.00 97.06 95 PRO A N 1
ATOM 738 C CA . PRO A 1 95 ? -23.385 3.958 -14.840 1.00 97.06 95 PRO A CA 1
ATOM 739 C C . PRO A 1 95 ? -21.915 4.190 -15.213 1.00 97.06 95 PRO A C 1
ATOM 741 O O . PRO A 1 95 ? -21.048 3.384 -14.863 1.00 97.06 95 PRO A O 1
ATOM 744 N N . LEU A 1 96 ? -21.637 5.325 -15.860 1.00 95.81 96 LEU A N 1
ATOM 745 C CA . LEU A 1 96 ? -20.293 5.802 -16.187 1.00 95.81 96 LEU A CA 1
ATOM 746 C C . LEU A 1 96 ? -19.990 7.087 -15.411 1.00 95.81 96 LEU A C 1
ATOM 748 O O . LEU A 1 96 ? -20.741 8.058 -15.492 1.00 95.81 96 LEU A O 1
ATOM 752 N N . ALA A 1 97 ? -18.875 7.097 -14.690 1.00 95.31 97 ALA A N 1
ATOM 753 C CA . ALA A 1 97 ? -18.326 8.271 -14.029 1.00 95.31 97 ALA A CA 1
ATOM 754 C C . ALA A 1 97 ? -17.038 8.737 -14.725 1.00 95.31 97 ALA A C 1
ATOM 756 O O . ALA A 1 97 ? -16.320 7.940 -15.336 1.00 95.31 97 ALA A O 1
ATOM 757 N N . LEU A 1 98 ? -16.740 10.032 -14.599 1.00 92.56 98 LEU A N 1
ATOM 758 C CA . LEU A 1 98 ? -15.525 10.646 -15.128 1.00 92.56 98 LEU A CA 1
ATOM 759 C C . LEU A 1 98 ? -14.653 11.156 -13.982 1.00 92.56 98 LEU A C 1
ATOM 761 O O . LEU A 1 98 ? -15.101 12.008 -13.212 1.00 92.56 98 LEU A O 1
ATOM 765 N N . ALA A 1 99 ? -13.424 10.654 -13.901 1.00 89.50 99 ALA A N 1
ATOM 766 C CA . ALA A 1 99 ? -12.377 11.184 -13.033 1.00 89.50 99 ALA A CA 1
ATOM 767 C C . ALA A 1 99 ? -11.003 10.804 -13.590 1.00 89.50 99 ALA A C 1
ATOM 769 O O . ALA A 1 99 ? -10.808 9.677 -14.055 1.00 89.50 99 ALA A O 1
ATOM 770 N N . ASP A 1 100 ? -10.053 11.729 -13.531 1.00 87.44 100 ASP A N 1
ATOM 771 C CA . ASP A 1 100 ? -8.641 11.425 -13.705 1.00 87.44 100 ASP A CA 1
ATOM 772 C C . ASP A 1 100 ? -8.124 10.665 -12.476 1.00 87.44 100 ASP A C 1
ATOM 774 O O . ASP A 1 100 ? -8.153 11.170 -11.358 1.00 87.44 100 ASP A O 1
ATOM 778 N N . VAL A 1 101 ? -7.656 9.433 -12.665 1.00 87.50 101 VAL A N 1
ATOM 779 C CA . VAL A 1 101 ? -7.208 8.577 -11.556 1.00 87.50 101 VAL A CA 1
ATOM 780 C C . VAL A 1 101 ? -5.866 9.017 -10.953 1.00 87.50 101 VAL A C 1
ATOM 782 O O . VAL A 1 101 ? -5.504 8.541 -9.871 1.00 87.50 101 VAL A O 1
ATOM 785 N N . GLU A 1 102 ? -5.123 9.892 -11.638 1.00 79.62 102 GLU A N 1
ATOM 786 C CA . GLU A 1 102 ? -3.894 10.502 -11.123 1.00 79.62 102 GLU A CA 1
ATOM 787 C C . GLU A 1 102 ? -4.206 11.749 -10.281 1.00 79.62 102 GLU A C 1
ATOM 789 O O . GLU A 1 102 ? -3.613 11.942 -9.214 1.00 79.62 102 GLU A O 1
ATOM 794 N N . ASP A 1 103 ? -5.200 12.540 -10.696 1.00 76.38 103 ASP A N 1
ATOM 795 C CA . ASP A 1 103 ? -5.411 13.900 -10.182 1.00 76.38 103 ASP A CA 1
ATOM 796 C C . ASP A 1 103 ? -6.733 14.127 -9.419 1.00 76.38 103 ASP A C 1
ATOM 798 O O . ASP A 1 103 ? -6.819 15.060 -8.611 1.00 76.38 103 ASP A O 1
ATOM 802 N N . GLU A 1 104 ? -7.717 13.238 -9.530 1.00 81.12 104 GLU A N 1
ATOM 803 C CA . GLU A 1 104 ? -9.032 13.374 -8.895 1.00 81.12 104 GLU A CA 1
ATOM 804 C C . GLU A 1 104 ? -9.357 12.185 -7.962 1.00 81.12 104 GLU A C 1
ATOM 806 O O . GLU A 1 104 ? -8.941 11.048 -8.203 1.00 81.12 104 GLU A O 1
ATOM 811 N N . PRO A 1 105 ? -10.104 12.407 -6.861 1.00 84.38 105 PRO A N 1
ATOM 812 C CA . PRO A 1 105 ? -10.633 11.311 -6.056 1.00 84.38 105 PRO A CA 1
ATOM 813 C C . PRO A 1 105 ? -11.700 10.532 -6.833 1.00 84.38 105 PRO A C 1
ATOM 815 O O . PRO A 1 105 ? -12.411 11.081 -7.677 1.00 84.38 105 PRO A O 1
ATOM 818 N N . PHE A 1 106 ? -11.878 9.252 -6.504 1.00 92.00 106 PHE A N 1
ATOM 819 C CA . PHE A 1 106 ? -12.958 8.476 -7.108 1.00 92.00 106 PHE A CA 1
ATOM 820 C C . PHE A 1 106 ? -14.314 9.007 -6.606 1.00 92.00 106 PHE A C 1
ATOM 822 O O . PHE A 1 106 ? -14.490 9.134 -5.390 1.00 92.00 106 PHE A O 1
ATOM 829 N N . PRO A 1 107 ? -15.302 9.264 -7.486 1.00 93.94 107 PRO A N 1
ATOM 830 C CA . PRO A 1 107 ? -16.589 9.865 -7.118 1.00 93.94 107 PRO A CA 1
ATOM 831 C C . PRO A 1 107 ? -17.552 8.842 -6.486 1.00 93.94 107 PRO A C 1
ATOM 833 O O . PRO A 1 107 ? -18.731 8.768 -6.824 1.00 93.94 107 PRO A O 1
ATOM 836 N N . PHE A 1 108 ? -17.039 8.020 -5.571 1.00 95.56 108 PHE A N 1
ATOM 837 C CA . PHE A 1 108 ? -17.767 6.969 -4.872 1.00 95.56 108 PHE A CA 1
ATOM 838 C C . PHE A 1 108 ? -17.452 7.017 -3.382 1.00 95.56 108 PHE A C 1
ATOM 840 O O . PHE A 1 108 ? -16.337 7.360 -2.985 1.00 95.56 108 PHE A O 1
ATOM 847 N N . SER A 1 109 ? -18.425 6.641 -2.557 1.00 93.12 109 SER A N 1
ATOM 848 C CA . SER A 1 109 ? -18.251 6.531 -1.109 1.00 93.12 109 SER A CA 1
ATOM 849 C C . SER A 1 109 ? -17.270 5.419 -0.733 1.00 93.12 109 SER A C 1
ATOM 851 O O . SER A 1 109 ? -17.069 4.460 -1.487 1.00 93.12 109 SER A O 1
ATOM 853 N N . ASP A 1 110 ? -16.682 5.543 0.453 1.00 90.88 110 ASP A N 1
ATOM 854 C CA . ASP A 1 110 ? -15.856 4.505 1.068 1.00 90.88 110 ASP A CA 1
ATOM 855 C C . ASP A 1 110 ? -16.631 3.179 1.162 1.00 90.88 110 ASP A C 1
ATOM 857 O O . ASP A 1 110 ? -17.848 3.168 1.341 1.00 90.88 110 ASP A O 1
ATOM 861 N N . GLU A 1 111 ? -15.923 2.055 1.025 1.00 93.94 111 GLU A N 1
ATOM 862 C CA . GLU A 1 111 ? -16.480 0.704 1.216 1.00 93.94 111 GLU A CA 1
ATOM 863 C C . GLU A 1 111 ? -17.744 0.392 0.379 1.00 93.94 111 GLU A C 1
ATOM 865 O O . GLU A 1 111 ? -18.644 -0.338 0.797 1.00 93.94 111 GLU A O 1
ATOM 870 N N . SER A 1 112 ? -17.819 0.910 -0.846 1.00 97.19 112 SER A N 1
ATOM 871 C CA . SER A 1 112 ? -18.954 0.731 -1.760 1.00 97.19 112 SER A CA 1
ATOM 872 C C . SER A 1 112 ? -18.845 -0.510 -2.664 1.00 97.19 112 SER A C 1
ATOM 874 O O . SER A 1 112 ? -19.868 -1.082 -3.069 1.00 97.19 112 SER A O 1
ATOM 876 N N . PHE A 1 113 ? -17.633 -1.005 -2.938 1.00 98.50 113 PHE A N 1
ATOM 877 C CA . PHE A 1 113 ? -17.389 -2.079 -3.911 1.00 98.50 113 PHE A CA 1
ATOM 878 C C . PHE A 1 113 ? -16.832 -3.366 -3.299 1.00 98.50 113 PHE A C 1
ATOM 880 O O . PHE A 1 113 ? -15.977 -3.343 -2.418 1.00 98.50 113 PHE A O 1
ATOM 887 N N . ASP A 1 114 ? -17.289 -4.517 -3.798 1.00 98.50 114 ASP A N 1
ATOM 888 C CA . ASP A 1 114 ? -16.695 -5.822 -3.476 1.00 98.50 114 ASP A CA 1
ATOM 889 C C . ASP A 1 114 ? -15.447 -6.102 -4.334 1.00 98.50 114 ASP A C 1
ATOM 891 O O . ASP A 1 114 ? -14.548 -6.838 -3.917 1.00 98.50 114 ASP A O 1
ATOM 895 N N . VAL A 1 115 ? -15.406 -5.550 -5.553 1.00 98.56 115 VAL A N 1
ATOM 896 C CA . VAL A 1 115 ? -14.314 -5.731 -6.517 1.00 98.56 115 VAL A CA 1
ATOM 897 C C . VAL A 1 115 ? -13.953 -4.405 -7.184 1.00 98.56 115 VAL A C 1
ATOM 899 O O . VAL A 1 115 ? -14.834 -3.680 -7.634 1.00 98.56 115 VAL A O 1
ATOM 902 N N . VAL A 1 116 ? -12.658 -4.125 -7.310 1.00 98.62 116 VAL A N 1
ATOM 903 C CA . VAL A 1 116 ? -12.125 -3.093 -8.207 1.00 98.62 116 VAL A CA 1
ATOM 904 C C . VAL A 1 116 ? -11.331 -3.791 -9.305 1.00 98.62 116 VAL A C 1
ATOM 906 O O . VAL A 1 116 ? -10.427 -4.575 -9.022 1.00 98.62 116 VAL A O 1
ATOM 909 N N . LEU A 1 117 ? -11.683 -3.539 -10.558 1.00 98.50 117 LEU A N 1
ATOM 910 C CA . LEU A 1 117 ? -10.956 -3.994 -11.735 1.00 98.50 117 LEU A CA 1
ATOM 911 C C . LEU A 1 117 ? -10.171 -2.809 -12.300 1.00 98.50 117 LEU A C 1
ATOM 913 O O . LEU A 1 117 ? -10.749 -1.757 -12.524 1.00 98.50 117 LEU A O 1
ATOM 917 N N . ALA A 1 118 ? -8.872 -2.979 -12.521 1.00 96.94 118 ALA A N 1
ATOM 918 C CA . ALA A 1 118 ? -7.998 -1.981 -13.133 1.00 96.94 118 ALA A CA 1
ATOM 919 C C . ALA A 1 118 ? -7.199 -2.664 -14.251 1.00 96.94 118 ALA A C 1
ATOM 921 O O . ALA A 1 118 ? -6.088 -3.159 -14.045 1.00 96.94 118 ALA A O 1
ATOM 922 N N . SER A 1 119 ? -7.819 -2.793 -15.422 1.00 95.00 119 SER A N 1
ATOM 923 C CA . SER A 1 119 ? -7.253 -3.535 -16.549 1.00 95.00 119 SER A CA 1
ATOM 924 C C . SER A 1 119 ? -6.509 -2.592 -17.486 1.00 95.00 119 SER A C 1
ATOM 926 O O . SER A 1 119 ? -7.150 -1.801 -18.160 1.00 95.00 119 SER A O 1
ATOM 928 N N . GLU A 1 120 ? -5.191 -2.756 -17.602 1.00 92.06 120 GLU A N 1
ATOM 929 C CA . GLU A 1 120 ? -4.334 -2.013 -18.542 1.00 92.06 120 GLU A CA 1
ATOM 930 C C . GLU A 1 120 ? -4.443 -0.494 -18.382 1.00 92.06 120 GLU A C 1
ATOM 932 O O . GLU A 1 120 ? -4.714 0.249 -19.321 1.00 92.06 120 GLU A O 1
ATOM 937 N N . ILE A 1 121 ? -4.307 -0.043 -17.139 1.00 91.62 121 ILE A N 1
ATOM 938 C CA . ILE A 1 121 ? -4.342 1.378 -16.783 1.00 91.62 121 ILE A CA 1
ATOM 939 C C . ILE A 1 121 ? -3.048 1.813 -16.099 1.00 91.62 121 ILE A C 1
ATOM 941 O O . ILE A 1 121 ? -2.550 2.907 -16.348 1.00 91.62 121 ILE A O 1
ATOM 945 N N . ILE A 1 122 ? -2.472 0.956 -15.251 1.00 91.81 122 ILE A N 1
ATOM 946 C CA . ILE A 1 122 ? -1.353 1.328 -14.382 1.00 91.81 122 ILE A CA 1
ATOM 947 C C . ILE A 1 122 ? -0.092 1.702 -15.178 1.00 91.81 122 ILE A C 1
ATOM 949 O O . ILE A 1 122 ? 0.670 2.559 -14.745 1.00 91.81 122 ILE A O 1
ATOM 953 N N . GLU A 1 123 ? 0.110 1.104 -16.353 1.00 90.69 123 GLU A N 1
ATOM 954 C CA . GLU A 1 123 ? 1.228 1.377 -17.261 1.00 90.69 123 GLU A CA 1
ATOM 955 C C . GLU A 1 123 ? 1.136 2.719 -17.992 1.00 90.69 123 GLU A C 1
ATOM 957 O O . GLU A 1 123 ? 2.145 3.194 -18.522 1.00 90.69 123 GLU A O 1
ATOM 962 N N . HIS A 1 124 ? -0.054 3.319 -18.018 1.00 87.88 124 HIS A N 1
ATOM 963 C CA . HIS A 1 124 ? -0.338 4.585 -18.691 1.00 87.88 124 HIS A CA 1
ATOM 964 C C . HIS A 1 124 ? -0.230 5.797 -17.759 1.00 87.88 124 HIS A C 1
ATOM 966 O O . HIS A 1 124 ? -0.261 6.929 -18.235 1.00 87.88 124 HIS A O 1
ATOM 972 N N . LEU A 1 125 ? -0.096 5.578 -16.447 1.00 86.38 125 LEU A N 1
ATOM 973 C CA . LEU A 1 125 ? -0.008 6.660 -15.468 1.00 86.38 125 LEU A CA 1
ATOM 974 C C . LEU A 1 125 ? 1.329 7.403 -15.609 1.00 86.38 125 LEU A C 1
ATOM 976 O O . LEU A 1 125 ? 2.399 6.788 -15.611 1.00 86.38 125 LEU A O 1
ATOM 980 N N . HIS A 1 126 ? 1.267 8.728 -15.724 1.00 79.06 126 HIS A N 1
ATOM 981 C CA . HIS A 1 126 ? 2.414 9.603 -15.975 1.00 79.06 126 HIS A CA 1
ATOM 982 C C . HIS A 1 126 ? 3.242 9.860 -14.723 1.00 79.06 126 HIS A C 1
ATOM 984 O O . HIS A 1 126 ? 4.469 9.971 -14.792 1.00 79.06 126 HIS A O 1
ATOM 990 N N . PHE A 1 127 ? 2.571 9.970 -13.581 1.00 72.94 127 PHE A N 1
ATOM 991 C CA . PHE A 1 127 ? 3.170 10.331 -12.314 1.00 72.94 127 PHE A CA 1
ATOM 992 C C . PHE A 1 127 ? 3.281 9.108 -11.413 1.00 72.94 127 PHE A C 1
ATOM 994 O O . PHE A 1 127 ? 4.323 8.451 -11.366 1.00 72.94 127 PHE A O 1
ATOM 1001 N N . ASN A 1 128 ? 2.241 8.821 -10.632 1.00 71.88 128 ASN A N 1
ATOM 1002 C CA . ASN A 1 128 ? 2.358 7.914 -9.506 1.00 71.88 128 ASN A CA 1
ATOM 1003 C C . ASN A 1 128 ? 1.118 7.024 -9.334 1.00 71.88 128 ASN A C 1
ATOM 1005 O O . ASN A 1 128 ? 0.045 7.537 -9.012 1.00 71.88 128 ASN A O 1
ATOM 1009 N N . PRO A 1 129 ? 1.262 5.685 -9.414 1.00 81.69 129 PRO A N 1
ATOM 1010 C CA . PRO A 1 129 ? 0.132 4.768 -9.288 1.00 81.69 129 PRO A CA 1
ATOM 1011 C C . PRO A 1 129 ? -0.504 4.731 -7.893 1.00 81.69 129 PRO A C 1
ATOM 1013 O O . PRO A 1 129 ? -1.597 4.185 -7.745 1.00 81.69 129 PRO A O 1
ATOM 1016 N N . TYR A 1 130 ? 0.141 5.285 -6.854 1.00 78.94 130 TYR A N 1
ATOM 1017 C CA . TYR A 1 130 ? -0.365 5.168 -5.482 1.00 78.94 130 TYR A CA 1
ATOM 1018 C C . TYR A 1 130 ? -1.749 5.791 -5.295 1.00 78.94 130 TYR A C 1
ATOM 1020 O O . TYR A 1 130 ? -2.512 5.269 -4.488 1.00 78.94 130 TYR A O 1
ATOM 1028 N N . ARG A 1 131 ? -2.104 6.867 -6.013 1.00 80.25 131 ARG A N 1
ATOM 1029 C CA . ARG A 1 131 ? -3.411 7.513 -5.819 1.00 80.25 131 ARG A CA 1
ATOM 1030 C C . ARG A 1 131 ? -4.558 6.624 -6.277 1.00 80.25 131 ARG A C 1
ATOM 1032 O O . ARG A 1 131 ? -5.462 6.363 -5.490 1.00 80.25 131 ARG A O 1
ATOM 1039 N N . MET A 1 132 ? -4.469 6.085 -7.491 1.00 88.81 132 MET A N 1
ATOM 1040 C CA . MET A 1 132 ? -5.431 5.112 -8.006 1.00 88.81 132 MET A CA 1
ATOM 1041 C C . MET A 1 132 ? -5.553 3.902 -7.068 1.00 88.81 132 MET A C 1
ATOM 1043 O O . MET A 1 132 ? -6.662 3.479 -6.747 1.00 88.81 132 MET A O 1
ATOM 1047 N N . LEU A 1 133 ? -4.427 3.354 -6.591 1.00 89.56 133 LEU A N 1
ATOM 1048 C CA . LEU A 1 133 ? -4.421 2.204 -5.676 1.00 89.56 133 LEU A CA 1
ATOM 1049 C C . LEU A 1 133 ? -5.048 2.536 -4.315 1.00 89.56 133 LEU A C 1
ATOM 1051 O O . LEU A 1 133 ? -5.783 1.724 -3.754 1.00 89.56 133 LEU A O 1
ATOM 1055 N N . ARG A 1 134 ? -4.810 3.745 -3.810 1.00 83.81 134 ARG A N 1
ATOM 1056 C CA . ARG A 1 134 ? -5.388 4.255 -2.565 1.00 83.81 134 ARG A CA 1
ATOM 1057 C C . ARG A 1 134 ? -6.889 4.480 -2.686 1.00 83.81 134 ARG A C 1
ATOM 1059 O O . ARG A 1 134 ? -7.631 4.034 -1.819 1.00 83.81 134 ARG A O 1
ATOM 1066 N N . GLU A 1 135 ? -7.348 5.137 -3.746 1.00 89.00 135 GLU A N 1
ATOM 1067 C CA . GLU A 1 135 ? -8.780 5.317 -3.989 1.00 89.00 135 GLU A CA 1
ATOM 1068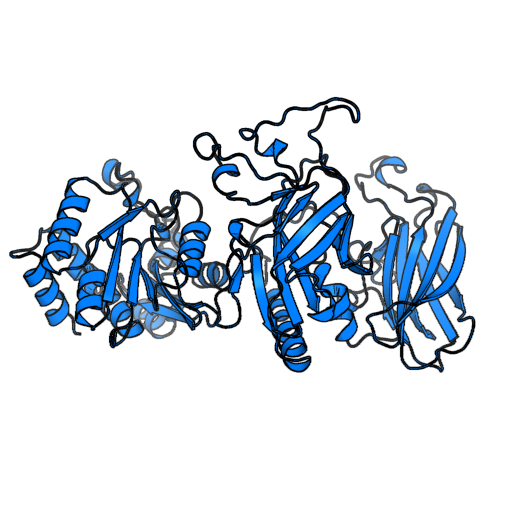 C C . GLU A 1 135 ? -9.467 3.965 -4.203 1.00 89.00 135 GLU A C 1
ATOM 1070 O O . GLU A 1 135 ? -10.539 3.731 -3.651 1.00 89.00 135 GLU A O 1
ATOM 1075 N N . SER A 1 136 ? -8.803 3.024 -4.882 1.00 93.75 136 SER A N 1
ATOM 1076 C CA . SER A 1 136 ? -9.272 1.639 -4.992 1.00 93.75 136 SER A CA 1
ATOM 1077 C C . SER A 1 136 ? -9.406 0.976 -3.620 1.00 93.75 136 SER A C 1
ATOM 1079 O O . SER A 1 136 ? -10.422 0.348 -3.340 1.00 93.75 136 SER A O 1
ATOM 1081 N N . PHE A 1 137 ? -8.422 1.140 -2.729 1.00 91.50 137 PHE A N 1
ATOM 1082 C CA . PHE A 1 137 ? -8.509 0.645 -1.353 1.00 91.50 137 PHE A CA 1
ATOM 1083 C C . PHE A 1 137 ? -9.675 1.285 -0.589 1.00 91.50 137 PHE A C 1
ATOM 1085 O O . PHE A 1 137 ? -10.441 0.577 0.063 1.00 91.50 137 PHE A O 1
ATOM 1092 N N . ARG A 1 138 ? -9.833 2.610 -0.696 1.00 90.38 138 ARG A N 1
ATOM 1093 C CA . ARG A 1 138 ? -10.880 3.389 -0.022 1.00 90.38 138 ARG A CA 1
ATOM 1094 C C . ARG A 1 138 ? -12.278 2.900 -0.396 1.00 90.38 138 ARG A C 1
ATOM 1096 O O . ARG A 1 138 ? -13.090 2.634 0.490 1.00 90.38 138 ARG A O 1
ATOM 1103 N N . VAL A 1 139 ? -12.549 2.741 -1.690 1.00 95.31 139 VAL A N 1
ATOM 1104 C CA . VAL A 1 139 ? -13.876 2.339 -2.181 1.00 95.31 139 VAL A CA 1
ATOM 1105 C C . VAL A 1 139 ? -14.141 0.836 -2.039 1.00 95.31 139 VAL A C 1
ATOM 1107 O O . VAL A 1 139 ? -15.295 0.418 -2.071 1.00 95.31 139 VAL A O 1
ATOM 1110 N N . LEU A 1 140 ? -13.112 0.002 -1.859 1.00 96.62 140 LEU A N 1
ATOM 1111 C CA . LEU A 1 140 ? -13.288 -1.426 -1.577 1.00 96.62 140 LEU A CA 1
ATOM 1112 C C . LEU A 1 140 ? -13.825 -1.652 -0.167 1.00 96.62 140 LEU A C 1
ATOM 1114 O O . LEU A 1 140 ? -13.348 -1.044 0.776 1.00 96.62 140 LEU A O 1
ATOM 1118 N N . LYS A 1 141 ? -14.751 -2.588 0.016 1.00 95.44 141 LYS A N 1
ATOM 1119 C CA . LYS A 1 141 ? -15.147 -3.085 1.343 1.00 95.44 141 LYS A CA 1
ATOM 1120 C C . LYS A 1 141 ? -14.006 -3.855 2.008 1.00 95.44 141 LYS A C 1
ATOM 1122 O O . LYS A 1 141 ? -13.137 -4.404 1.326 1.00 95.44 141 LYS A O 1
ATOM 1127 N N . GLY A 1 142 ? -14.051 -3.995 3.334 1.00 92.62 142 GLY A N 1
ATOM 1128 C CA . GLY A 1 142 ? -13.221 -4.978 4.038 1.00 92.62 142 GLY A CA 1
ATOM 1129 C C . GLY A 1 142 ? -13.431 -6.388 3.465 1.00 92.62 142 GLY A C 1
ATOM 1130 O O . GLY A 1 142 ? -14.557 -6.873 3.397 1.00 92.62 142 GLY A O 1
ATOM 1131 N N . GLY A 1 143 ? -12.355 -7.046 3.027 1.00 94.00 143 GLY A N 1
ATOM 1132 C CA . GLY A 1 143 ? -12.394 -8.341 2.335 1.00 94.00 143 GLY A CA 1
ATOM 1133 C C . GLY A 1 143 ? -12.698 -8.265 0.833 1.00 94.00 143 GLY A C 1
ATOM 1134 O O . GLY A 1 143 ? -12.661 -9.294 0.155 1.00 94.00 143 GLY A O 1
ATOM 1135 N N . GLY A 1 144 ? -12.980 -7.073 0.299 1.00 96.31 144 GLY A N 1
ATOM 1136 C CA . GLY A 1 144 ? -13.056 -6.827 -1.138 1.00 96.31 144 GLY A CA 1
ATOM 1137 C C . GLY A 1 144 ? -11.691 -6.992 -1.806 1.00 96.31 144 GLY A C 1
ATOM 1138 O O . GLY A 1 144 ? -10.658 -7.002 -1.136 1.00 96.31 144 GLY A O 1
ATOM 1139 N N . ARG A 1 145 ? -11.661 -7.133 -3.132 1.00 96.81 145 ARG A N 1
ATOM 1140 C CA . ARG A 1 145 ? -10.408 -7.371 -3.869 1.00 96.81 145 ARG A CA 1
ATOM 1141 C C . ARG A 1 145 ? -10.199 -6.415 -5.030 1.00 96.81 145 ARG A C 1
ATOM 1143 O O . ARG A 1 145 ? -11.147 -6.039 -5.712 1.00 96.81 145 ARG A O 1
ATOM 1150 N N . ILE A 1 146 ? -8.942 -6.101 -5.293 1.00 97.56 146 ILE A N 1
ATOM 1151 C CA . ILE A 1 146 ? -8.502 -5.440 -6.515 1.00 97.56 146 ILE A CA 1
ATOM 1152 C C . ILE A 1 146 ? -7.921 -6.481 -7.477 1.00 97.56 146 ILE A C 1
ATOM 1154 O O . ILE A 1 146 ? -7.205 -7.388 -7.051 1.00 97.56 146 ILE A O 1
ATOM 1158 N N . LEU A 1 147 ? -8.236 -6.357 -8.764 1.00 97.81 147 LEU A N 1
ATOM 1159 C CA . LEU A 1 147 ? -7.623 -7.118 -9.848 1.00 97.81 147 LEU A CA 1
ATOM 1160 C C . LEU A 1 147 ? -7.006 -6.145 -10.851 1.00 97.81 147 LEU A C 1
ATOM 1162 O O . LEU A 1 147 ? -7.726 -5.401 -11.513 1.00 97.81 147 LEU A O 1
ATOM 1166 N N . ILE A 1 148 ? -5.683 -6.176 -10.971 1.00 96.69 148 ILE A N 1
ATOM 1167 C CA . ILE A 1 148 ? -4.918 -5.339 -11.897 1.00 96.69 148 ILE A CA 1
ATOM 1168 C C . ILE A 1 148 ? -4.416 -6.204 -13.046 1.00 96.69 148 ILE A C 1
ATOM 1170 O O . ILE A 1 148 ? -3.888 -7.286 -12.791 1.00 96.69 148 ILE A O 1
ATOM 1174 N N . THR A 1 149 ? -4.518 -5.738 -14.289 1.00 95.19 149 THR A N 1
ATOM 1175 C CA . THR A 1 149 ? -3.759 -6.325 -15.407 1.00 95.19 149 THR A CA 1
ATOM 1176 C C . THR A 1 149 ? -2.862 -5.287 -16.052 1.00 95.19 149 THR A C 1
ATOM 1178 O O . THR A 1 149 ? -3.202 -4.108 -16.067 1.00 95.19 149 THR A O 1
ATOM 1181 N N . THR A 1 150 ? -1.702 -5.723 -16.532 1.00 94.06 150 THR A N 1
ATOM 1182 C CA . THR A 1 150 ? -0.749 -4.857 -17.232 1.00 94.06 150 THR A CA 1
ATOM 1183 C C . THR A 1 150 ? 0.229 -5.705 -18.058 1.00 94.06 150 THR A C 1
ATOM 1185 O O . THR A 1 150 ? 0.454 -6.885 -17.729 1.00 94.06 150 THR A O 1
ATOM 1188 N N . PRO A 1 151 ? 0.848 -5.163 -19.120 1.00 90.94 151 PRO A N 1
ATOM 1189 C CA . PRO A 1 151 ? 1.950 -5.811 -19.815 1.00 90.94 151 PRO A CA 1
ATOM 1190 C C . PRO A 1 151 ? 3.083 -6.207 -18.862 1.00 90.94 151 PRO A C 1
ATOM 1192 O O . PRO A 1 151 ? 3.491 -5.457 -17.977 1.00 90.94 151 PRO A O 1
ATOM 1195 N N . ASN A 1 152 ? 3.612 -7.414 -19.053 1.00 87.31 152 ASN A N 1
ATOM 1196 C CA . ASN A 1 152 ? 4.738 -7.906 -18.272 1.00 87.31 152 ASN A CA 1
ATOM 1197 C C . ASN A 1 152 ? 6.053 -7.394 -18.861 1.00 87.31 152 ASN A C 1
ATOM 1199 O O . ASN A 1 152 ? 6.471 -7.872 -19.919 1.00 87.31 152 ASN A O 1
ATOM 1203 N N . LEU A 1 153 ? 6.768 -6.536 -18.128 1.00 87.69 153 LEU A N 1
ATOM 1204 C CA . LEU A 1 153 ? 8.098 -6.080 -18.544 1.00 87.69 153 LEU A CA 1
ATOM 1205 C C . LEU A 1 153 ? 9.056 -7.263 -18.783 1.00 87.69 153 LEU A C 1
ATOM 1207 O O . LEU A 1 153 ? 9.874 -7.226 -19.702 1.00 87.69 153 LEU A O 1
ATOM 1211 N N . ASN A 1 154 ? 8.911 -8.344 -18.006 1.00 84.94 154 ASN A N 1
ATOM 1212 C CA . ASN A 1 154 ? 9.723 -9.561 -18.105 1.00 84.94 154 ASN A CA 1
ATOM 1213 C C . ASN A 1 154 ? 9.248 -10.547 -19.186 1.00 84.94 154 ASN A C 1
ATOM 1215 O O . ASN A 1 154 ? 9.692 -11.699 -19.178 1.00 84.94 154 ASN A O 1
ATOM 1219 N N . ARG A 1 155 ? 8.349 -10.159 -20.101 1.00 84.50 155 ARG A N 1
ATOM 1220 C CA . ARG A 1 155 ? 7.955 -11.047 -21.204 1.00 84.50 155 ARG A CA 1
ATOM 1221 C C . ARG A 1 155 ? 9.167 -11.448 -22.049 1.00 84.50 155 ARG A C 1
ATOM 1223 O O . ARG A 1 155 ? 10.111 -10.668 -22.212 1.00 84.50 155 ARG A O 1
ATOM 1230 N N . LEU A 1 156 ? 9.162 -12.672 -22.573 1.00 82.06 156 LEU A N 1
ATOM 1231 C CA . LEU A 1 156 ? 10.324 -13.239 -23.266 1.00 82.06 156 LEU A CA 1
ATOM 1232 C C . LEU A 1 156 ? 10.775 -12.371 -24.451 1.00 82.06 156 LEU A C 1
ATOM 1234 O O . LEU A 1 156 ? 11.973 -12.225 -24.690 1.00 82.06 156 LEU A O 1
ATOM 1238 N N . GLU A 1 157 ? 9.831 -11.757 -25.161 1.00 79.94 157 GLU A N 1
ATOM 1239 C CA . GLU A 1 157 ? 10.090 -10.853 -26.280 1.00 79.94 157 GLU A CA 1
ATOM 1240 C C . GLU A 1 157 ? 10.927 -9.646 -25.852 1.00 79.94 157 GLU A C 1
ATOM 1242 O O . GLU A 1 157 ? 11.900 -9.319 -26.530 1.00 79.94 157 GLU A O 1
ATOM 1247 N N . ASN A 1 158 ? 10.605 -9.035 -24.706 1.00 85.19 158 ASN A N 1
ATOM 1248 C CA . ASN A 1 158 ? 11.333 -7.886 -24.165 1.00 85.19 158 ASN A CA 1
ATOM 1249 C C . ASN A 1 158 ? 12.764 -8.281 -23.785 1.00 85.19 158 ASN A C 1
ATOM 1251 O O . ASN A 1 158 ? 13.718 -7.592 -24.142 1.00 85.19 158 ASN A O 1
ATOM 1255 N N . ILE A 1 159 ? 12.932 -9.428 -23.120 1.00 84.12 159 ILE A N 1
ATOM 1256 C CA . ILE A 1 159 ? 14.256 -9.946 -22.744 1.00 84.12 159 ILE A CA 1
ATOM 1257 C C . ILE A 1 159 ? 15.108 -10.175 -23.998 1.00 84.12 159 ILE A C 1
ATOM 1259 O O . ILE A 1 159 ? 16.254 -9.731 -24.070 1.00 84.12 159 ILE A O 1
ATOM 1263 N N . LEU A 1 160 ? 14.545 -10.832 -25.014 1.00 83.25 160 LEU A N 1
ATOM 1264 C CA . LEU A 1 160 ? 15.245 -11.100 -26.266 1.00 83.25 160 LEU A CA 1
ATOM 1265 C C . LEU A 1 160 ? 15.517 -9.825 -27.077 1.00 83.25 160 LEU A C 1
ATOM 1267 O O . LEU A 1 160 ? 16.532 -9.763 -27.770 1.00 83.25 160 LEU A O 1
ATOM 1271 N N . ALA A 1 161 ? 14.634 -8.826 -27.025 1.00 81.62 161 ALA A N 1
ATOM 1272 C CA . ALA A 1 161 ? 14.850 -7.523 -27.645 1.00 81.62 161 ALA A CA 1
ATOM 1273 C C . ALA A 1 161 ? 16.050 -6.815 -27.004 1.00 81.62 161 ALA A C 1
ATOM 1275 O O . ALA A 1 161 ? 16.999 -6.476 -27.713 1.00 81.62 161 ALA A O 1
ATOM 1276 N N . LEU A 1 162 ? 16.074 -6.715 -25.671 1.00 86.00 162 LEU A N 1
ATOM 1277 C CA . LEU A 1 162 ? 17.172 -6.102 -24.919 1.00 86.00 162 LEU A CA 1
ATOM 1278 C C . LEU A 1 162 ? 18.503 -6.831 -25.139 1.00 86.00 162 LEU A C 1
ATOM 1280 O O . LEU A 1 162 ? 19.522 -6.189 -25.380 1.00 86.00 162 LEU A O 1
ATOM 1284 N N . MET A 1 163 ? 18.503 -8.170 -25.146 1.00 84.31 163 MET A N 1
ATOM 1285 C CA . MET A 1 163 ? 19.703 -8.964 -25.460 1.00 84.31 163 MET A CA 1
ATOM 1286 C C . MET A 1 163 ? 20.246 -8.705 -26.873 1.00 84.31 163 MET A C 1
ATOM 1288 O O . MET A 1 163 ? 21.436 -8.885 -27.115 1.00 84.31 163 MET A O 1
ATOM 1292 N N . ARG A 1 164 ? 19.388 -8.285 -27.809 1.00 86.00 164 ARG A N 1
ATOM 1293 C CA . ARG A 1 164 ? 19.757 -7.903 -29.181 1.00 86.00 164 ARG A CA 1
ATOM 1294 C C . ARG A 1 164 ? 20.044 -6.404 -29.326 1.00 86.00 164 ARG A C 1
ATOM 1296 O O . ARG A 1 164 ? 20.179 -5.934 -30.451 1.00 86.00 164 ARG A O 1
ATOM 1303 N N . GLY A 1 165 ? 20.101 -5.655 -28.222 1.00 83.06 165 GLY A N 1
ATOM 1304 C CA . GLY A 1 165 ? 20.316 -4.207 -28.227 1.00 83.06 165 GLY A CA 1
ATOM 1305 C C . GLY A 1 165 ? 19.120 -3.392 -28.732 1.00 83.06 165 GLY A C 1
ATOM 1306 O O . GLY A 1 165 ? 19.304 -2.254 -29.151 1.00 83.06 165 GLY A O 1
ATOM 1307 N N . LYS A 1 166 ? 17.907 -3.958 -28.727 1.00 82.56 166 LYS A N 1
ATOM 1308 C CA . LYS A 1 166 ? 16.665 -3.266 -29.104 1.00 82.56 166 LYS A CA 1
ATOM 1309 C C . LYS A 1 166 ? 15.924 -2.750 -27.868 1.00 82.56 166 LYS A C 1
ATOM 1311 O O . LYS A 1 166 ? 16.034 -3.328 -26.790 1.00 82.56 166 LYS A O 1
ATOM 1316 N N . THR A 1 167 ? 15.153 -1.678 -28.044 1.00 81.50 167 THR A N 1
ATOM 1317 C CA . THR A 1 167 ? 14.261 -1.136 -27.006 1.00 81.50 167 THR A CA 1
ATOM 1318 C C . THR A 1 167 ? 13.059 -2.057 -26.753 1.00 81.50 167 THR A C 1
ATOM 1320 O O . THR A 1 167 ? 12.693 -2.859 -27.613 1.00 81.50 167 THR A O 1
ATOM 1323 N N . VAL A 1 168 ? 12.461 -1.945 -25.564 1.00 79.44 168 VAL A N 1
ATOM 1324 C CA . VAL A 1 168 ? 11.175 -2.578 -25.206 1.00 79.44 168 VAL A CA 1
ATOM 1325 C C . VAL A 1 168 ? 9.971 -1.691 -25.533 1.00 79.44 168 VAL A C 1
ATOM 1327 O O . VAL A 1 168 ? 8.838 -2.161 -25.502 1.00 79.44 168 VAL A O 1
ATOM 1330 N N . HIS A 1 169 ? 10.220 -0.417 -25.840 1.00 76.69 169 HIS A N 1
ATOM 1331 C CA . HIS A 1 169 ? 9.207 0.553 -26.246 1.00 76.69 169 HIS A CA 1
ATOM 1332 C C . HIS A 1 169 ? 9.005 0.539 -27.767 1.00 76.69 169 HIS A C 1
ATOM 1334 O O . HIS A 1 169 ? 9.734 -0.138 -28.495 1.00 76.69 169 HIS A O 1
ATOM 1340 N N . SER A 1 170 ? 8.027 1.306 -28.247 1.00 67.00 170 SER A N 1
ATOM 1341 C CA . SER A 1 170 ? 7.774 1.505 -29.677 1.00 67.00 170 SER A CA 1
ATOM 1342 C C . SER A 1 170 ? 9.044 1.926 -30.429 1.00 67.00 170 SER A C 1
ATOM 1344 O O . SER A 1 170 ? 9.848 2.710 -29.919 1.00 67.00 170 SER A O 1
ATOM 1346 N N . ASP A 1 171 ? 9.232 1.385 -31.636 1.00 65.69 171 ASP A N 1
ATOM 1347 C CA . ASP A 1 171 ? 10.399 1.681 -32.472 1.00 65.69 171 ASP A CA 1
ATOM 1348 C C . ASP A 1 171 ? 10.406 3.160 -32.888 1.00 65.69 171 ASP A C 1
ATOM 1350 O O . ASP A 1 171 ? 9.394 3.699 -33.335 1.00 65.69 171 ASP A O 1
ATOM 1354 N N . LEU A 1 172 ? 11.567 3.808 -32.783 1.00 62.38 172 LEU A N 1
ATOM 1355 C CA . LEU A 1 172 ? 11.759 5.198 -33.199 1.00 62.38 172 LEU A CA 1
ATOM 1356 C C . LEU A 1 172 ? 11.638 5.378 -34.718 1.00 62.38 172 LEU A C 1
ATOM 1358 O O . LEU A 1 172 ? 11.388 6.491 -35.172 1.00 62.38 172 LEU A O 1
ATOM 1362 N N . ALA A 1 173 ? 11.810 4.304 -35.494 1.00 56.47 173 ALA A N 1
ATOM 1363 C CA . ALA A 1 173 ? 11.693 4.321 -36.950 1.00 56.47 173 ALA A CA 1
ATOM 1364 C C . ALA A 1 173 ? 10.236 4.361 -37.469 1.00 56.47 173 ALA A C 1
ATOM 1366 O O . ALA A 1 173 ? 10.033 4.455 -38.681 1.00 56.47 173 ALA A O 1
ATOM 1367 N N . GLY A 1 174 ? 9.234 4.268 -36.583 1.00 58.00 174 GLY A N 1
ATOM 1368 C CA . GLY A 1 174 ? 7.811 4.414 -36.917 1.00 58.00 174 GLY A CA 1
ATOM 1369 C C . GLY A 1 174 ? 7.403 5.856 -37.244 1.00 58.00 174 GLY A C 1
ATOM 1370 O O . GLY A 1 174 ? 8.209 6.786 -37.140 1.00 58.00 174 GLY A O 1
ATOM 1371 N N . ARG A 1 175 ? 6.141 6.070 -37.647 1.00 50.59 175 ARG A N 1
ATOM 1372 C CA . ARG A 1 175 ? 5.642 7.438 -37.861 1.00 50.59 175 ARG A CA 1
ATOM 1373 C C . ARG A 1 175 ? 5.672 8.214 -36.545 1.00 50.59 175 ARG A C 1
ATOM 1375 O O . ARG A 1 175 ? 5.408 7.653 -35.487 1.00 50.59 175 ARG A O 1
ATOM 1382 N N . PHE A 1 176 ? 5.988 9.507 -36.596 1.00 53.12 176 PHE A N 1
ATOM 1383 C CA . PHE A 1 176 ? 6.165 10.323 -35.390 1.00 53.12 176 PHE A CA 1
ATOM 1384 C C . PHE A 1 176 ? 4.914 10.341 -34.497 1.00 53.12 176 PHE A C 1
ATOM 1386 O O . PHE A 1 176 ? 5.040 10.331 -33.285 1.00 53.12 176 PHE A O 1
ATOM 1393 N N . ASP A 1 177 ? 3.719 10.304 -35.075 1.00 53.69 177 ASP A N 1
ATOM 1394 C CA . ASP A 1 177 ? 2.424 10.192 -34.396 1.00 53.69 177 ASP A CA 1
ATOM 1395 C C . ASP A 1 177 ? 2.123 8.786 -33.845 1.00 53.69 177 ASP A C 1
ATOM 1397 O O . ASP A 1 177 ? 1.361 8.651 -32.896 1.00 53.69 177 ASP A O 1
ATOM 1401 N N . GLU A 1 178 ? 2.743 7.732 -34.372 1.00 52.44 178 GLU A N 1
ATOM 1402 C CA . GLU A 1 178 ? 2.641 6.369 -33.827 1.00 52.44 178 GLU A CA 1
ATOM 1403 C C . GLU A 1 178 ? 3.644 6.158 -32.680 1.00 52.44 178 GLU A C 1
ATOM 1405 O O . GLU A 1 178 ? 3.322 5.580 -31.642 1.00 52.44 178 GLU A O 1
ATOM 1410 N N . THR A 1 179 ? 4.859 6.684 -32.843 1.00 47.72 179 THR A N 1
ATOM 1411 C CA . THR A 1 179 ? 5.949 6.636 -31.857 1.00 47.72 179 THR A CA 1
ATOM 1412 C C . THR A 1 179 ? 5.722 7.624 -30.710 1.00 47.72 179 THR A C 1
ATOM 1414 O O . THR A 1 179 ? 6.020 7.339 -29.550 1.00 47.72 179 THR A O 1
ATOM 1417 N N . PHE A 1 180 ? 5.161 8.788 -31.031 1.00 53.91 180 PHE A N 1
ATOM 1418 C CA . PHE A 1 180 ? 4.857 9.881 -30.122 1.00 53.91 180 PHE A CA 1
ATOM 1419 C C . PHE A 1 180 ? 3.398 10.326 -30.300 1.00 53.91 180 PHE A C 1
ATOM 1421 O O . PHE A 1 180 ? 3.128 11.503 -30.546 1.00 53.91 180 PHE A O 1
ATOM 1428 N N . SER A 1 181 ? 2.448 9.407 -30.085 1.00 51.19 181 SER A N 1
ATOM 1429 C CA . SER A 1 181 ? 1.006 9.715 -30.096 1.00 51.19 181 SER A CA 1
ATOM 1430 C C . SER A 1 181 ? 0.680 10.973 -29.300 1.00 51.19 181 SER A C 1
ATOM 1432 O O . SER A 1 181 ? 1.113 11.118 -28.154 1.00 51.19 181 SER A O 1
ATOM 1434 N N . SER A 1 182 ? -0.057 11.893 -29.923 1.00 46.47 182 SER A N 1
ATOM 1435 C CA . SER A 1 182 ? -0.589 13.101 -29.283 1.00 46.47 182 SER A CA 1
ATOM 1436 C C . SER A 1 182 ? -1.671 12.780 -28.248 1.00 46.47 182 SER A C 1
ATOM 1438 O O . SER A 1 182 ? -1.987 13.626 -27.414 1.00 46.47 182 SER A O 1
ATOM 1440 N N . ILE A 1 183 ? -2.202 11.553 -28.265 1.00 51.69 183 ILE A N 1
ATOM 1441 C CA . ILE A 1 183 ? -3.074 11.015 -27.225 1.00 51.69 183 ILE A CA 1
ATOM 1442 C C . ILE A 1 183 ? -2.171 10.453 -26.128 1.00 51.69 183 ILE A C 1
ATOM 1444 O O . ILE A 1 183 ? -1.634 9.348 -26.244 1.00 51.69 183 ILE A O 1
ATOM 1448 N N . LEU A 1 184 ? -1.987 11.240 -25.069 1.00 49.41 184 LEU A N 1
ATOM 1449 C CA . LEU A 1 184 ? -1.148 10.883 -23.923 1.00 49.41 184 LEU A CA 1
ATOM 1450 C C . LEU A 1 184 ? -1.576 9.550 -23.280 1.00 49.41 184 LEU A C 1
ATOM 1452 O O . LEU A 1 184 ? -0.711 8.771 -22.891 1.00 49.41 184 LEU A O 1
ATOM 1456 N N . SER A 1 185 ? -2.877 9.221 -23.281 1.00 51.84 185 SER A N 1
ATOM 1457 C CA . SER A 1 185 ? -3.396 7.952 -22.741 1.00 51.84 185 SER A CA 1
ATOM 1458 C C . SER A 1 185 ? -2.993 6.703 -23.538 1.00 51.84 185 SER A C 1
ATOM 1460 O O . SER A 1 185 ? -3.110 5.598 -23.027 1.00 51.84 185 SER A O 1
ATOM 1462 N N . ALA A 1 186 ? -2.466 6.834 -24.761 1.00 59.72 186 ALA A N 1
ATOM 1463 C CA . ALA A 1 186 ? -2.106 5.688 -25.603 1.00 59.72 186 ALA A CA 1
ATOM 1464 C C . ALA A 1 186 ? -0.667 5.175 -25.388 1.00 59.72 186 ALA A C 1
ATOM 1466 O O . ALA A 1 186 ? -0.278 4.167 -25.981 1.00 59.72 186 ALA A O 1
ATOM 1467 N N . ARG A 1 187 ? 0.156 5.859 -24.580 1.00 69.38 187 ARG A N 1
ATOM 1468 C CA . ARG A 1 187 ? 1.572 5.504 -24.381 1.00 69.38 187 ARG A CA 1
ATOM 1469 C C . ARG A 1 187 ? 1.770 4.712 -23.090 1.00 69.38 187 ARG A C 1
ATOM 1471 O O . ARG A 1 187 ? 1.262 5.109 -22.048 1.00 69.38 187 ARG A O 1
ATOM 1478 N N . HIS A 1 188 ? 2.563 3.638 -23.137 1.00 80.56 188 HIS A N 1
ATOM 1479 C CA . HIS A 1 188 ? 3.065 3.000 -21.915 1.00 80.56 188 HIS A CA 1
ATOM 1480 C C . HIS A 1 188 ? 4.195 3.861 -21.345 1.00 80.56 188 HIS A C 1
ATOM 1482 O O . HIS A 1 188 ? 5.293 3.905 -21.906 1.00 80.56 188 HIS A O 1
ATOM 1488 N N . VAL A 1 189 ? 3.927 4.531 -20.229 1.00 82.81 189 VAL A N 1
ATOM 1489 C CA . VAL A 1 189 ? 4.922 5.294 -19.468 1.00 82.81 189 VAL A CA 1
ATOM 1490 C C . VAL A 1 189 ? 5.857 4.331 -18.737 1.00 82.81 189 VAL A C 1
ATOM 1492 O O . VAL A 1 189 ? 7.075 4.523 -18.724 1.00 82.81 189 VAL A O 1
ATOM 1495 N N . ARG A 1 190 ? 5.300 3.255 -18.163 1.00 86.12 190 ARG A N 1
ATOM 1496 C CA . ARG A 1 190 ? 6.064 2.233 -17.441 1.00 86.12 190 ARG A CA 1
ATOM 1497 C C . ARG A 1 190 ? 5.413 0.857 -17.543 1.00 86.12 190 ARG A C 1
ATOM 1499 O O . ARG A 1 190 ? 4.314 0.657 -17.052 1.00 86.12 190 ARG A O 1
ATOM 1506 N N . GLU A 1 191 ? 6.138 -0.128 -18.068 1.00 89.00 191 GLU A N 1
ATOM 1507 C CA . GLU A 1 191 ? 5.766 -1.539 -17.888 1.00 89.00 191 GLU A CA 1
ATOM 1508 C C . GLU A 1 191 ? 6.307 -2.057 -16.545 1.00 89.00 191 GLU A C 1
ATOM 1510 O O . GLU A 1 191 ? 7.412 -1.696 -16.128 1.00 89.00 191 GLU A O 1
ATOM 1515 N N . TYR A 1 192 ? 5.542 -2.917 -15.870 1.00 86.81 192 TYR A N 1
ATOM 1516 C CA . TYR A 1 192 ? 5.873 -3.412 -14.532 1.00 86.81 192 TYR A CA 1
ATOM 1517 C C . TYR A 1 192 ? 6.320 -4.875 -14.545 1.00 86.81 192 TYR A C 1
ATOM 1519 O O . TYR A 1 192 ? 5.914 -5.686 -15.380 1.00 86.81 192 TYR A O 1
ATOM 1527 N N . THR A 1 193 ? 7.139 -5.238 -13.562 1.00 83.81 193 THR A N 1
ATOM 1528 C CA . THR A 1 193 ? 7.405 -6.630 -13.193 1.00 83.81 193 THR A CA 1
ATOM 1529 C C . THR A 1 193 ? 6.453 -7.105 -12.094 1.00 83.81 193 THR A C 1
ATOM 1531 O O . THR A 1 193 ? 5.934 -6.326 -11.294 1.00 83.81 193 THR A O 1
ATOM 1534 N N . ALA A 1 194 ? 6.291 -8.425 -11.988 1.00 79.94 194 ALA A N 1
ATOM 1535 C CA . ALA A 1 194 ? 5.524 -9.071 -10.924 1.00 79.94 194 ALA A CA 1
ATOM 1536 C C . ALA A 1 194 ? 5.955 -8.631 -9.509 1.00 79.94 194 ALA A C 1
ATOM 1538 O O . ALA A 1 194 ? 5.111 -8.374 -8.656 1.00 79.94 194 ALA A O 1
ATOM 1539 N N . SER A 1 195 ? 7.265 -8.508 -9.268 1.00 79.25 195 SER A N 1
ATOM 1540 C CA . SER A 1 195 ? 7.808 -8.061 -7.981 1.00 79.25 195 SER A CA 1
ATOM 1541 C C . SER A 1 195 ? 7.482 -6.605 -7.669 1.00 79.25 195 SER A C 1
ATOM 1543 O O . SER A 1 195 ? 7.256 -6.284 -6.511 1.00 79.25 195 SER A O 1
ATOM 1545 N N . GLU A 1 196 ? 7.451 -5.731 -8.676 1.00 82.00 196 GLU A N 1
ATOM 1546 C CA . GLU A 1 196 ? 7.100 -4.323 -8.469 1.00 82.00 196 GLU A CA 1
ATOM 1547 C C . GLU A 1 196 ? 5.613 -4.165 -8.164 1.00 82.00 196 GLU A C 1
ATOM 1549 O O . GLU A 1 196 ? 5.268 -3.441 -7.240 1.00 82.00 196 GLU A O 1
ATOM 1554 N N . LEU A 1 197 ? 4.729 -4.877 -8.870 1.00 82.12 197 LEU A N 1
ATOM 1555 C CA . LEU A 1 197 ? 3.294 -4.845 -8.559 1.00 82.12 197 LEU A CA 1
ATOM 1556 C C . LEU A 1 197 ? 2.995 -5.436 -7.180 1.00 82.12 197 LEU A C 1
ATOM 1558 O O . LEU A 1 197 ? 2.197 -4.870 -6.438 1.00 82.12 197 LEU A O 1
ATOM 1562 N N . ALA A 1 198 ? 3.660 -6.537 -6.815 1.00 81.31 198 ALA A N 1
ATOM 1563 C CA . ALA A 1 198 ? 3.550 -7.085 -5.468 1.00 81.31 198 ALA A CA 1
ATOM 1564 C C . ALA A 1 198 ? 4.021 -6.073 -4.423 1.00 81.31 198 ALA A C 1
ATOM 1566 O O . ALA A 1 198 ? 3.306 -5.810 -3.466 1.00 81.31 198 ALA A O 1
ATOM 1567 N N . TYR A 1 199 ? 5.160 -5.424 -4.666 1.00 76.56 199 TYR A N 1
ATOM 1568 C CA . TYR A 1 199 ? 5.671 -4.360 -3.810 1.00 76.56 199 TYR A CA 1
ATOM 1569 C C . TYR A 1 199 ? 4.673 -3.197 -3.655 1.00 76.56 199 TYR A C 1
ATOM 1571 O O . TYR A 1 199 ? 4.462 -2.725 -2.542 1.00 76.56 199 TYR A O 1
ATOM 1579 N N . LEU A 1 200 ? 4.020 -2.762 -4.740 1.00 77.44 200 LEU A N 1
ATOM 1580 C CA . LEU A 1 200 ? 3.024 -1.682 -4.712 1.00 77.44 200 LEU A CA 1
ATOM 1581 C C . LEU A 1 200 ? 1.744 -2.042 -3.936 1.00 77.44 200 LEU A C 1
ATOM 1583 O O . LEU A 1 200 ? 1.102 -1.141 -3.396 1.00 77.44 200 LEU A O 1
ATOM 1587 N N . LEU A 1 201 ? 1.354 -3.322 -3.904 1.00 80.00 201 LEU A N 1
ATOM 1588 C CA . LEU A 1 201 ? 0.109 -3.796 -3.279 1.00 80.00 201 LEU A CA 1
ATOM 1589 C C . LEU A 1 201 ? 0.309 -4.261 -1.832 1.00 80.00 201 LEU A C 1
ATOM 1591 O O . LEU A 1 201 ? -0.472 -3.882 -0.963 1.00 80.00 201 LEU A O 1
ATOM 1595 N N . GLU A 1 202 ? 1.374 -5.023 -1.565 1.00 71.12 202 GLU A N 1
ATOM 1596 C CA . GLU A 1 202 ? 1.809 -5.387 -0.205 1.00 71.12 202 GLU A CA 1
ATOM 1597 C C . GLU A 1 202 ? 2.312 -4.166 0.570 1.00 71.12 202 GLU A C 1
ATOM 1599 O O . GLU A 1 202 ? 2.457 -4.221 1.787 1.00 71.12 202 GLU A O 1
ATOM 1604 N N . GLY A 1 203 ? 2.587 -3.075 -0.154 1.00 57.91 203 GLY A N 1
ATOM 1605 C CA . GLY A 1 203 ? 2.698 -1.729 0.376 1.00 57.91 203 GLY A CA 1
ATOM 1606 C C . GLY A 1 203 ? 4.083 -1.311 0.894 1.00 57.91 203 GLY A C 1
ATOM 1607 O O . GLY A 1 203 ? 4.351 -0.136 1.162 1.00 57.91 203 GLY A O 1
ATOM 1608 N N . GLN A 1 204 ? 4.988 -2.268 1.003 1.00 52.50 204 GLN A N 1
ATOM 1609 C CA . GLN A 1 204 ? 6.406 -2.115 1.282 1.00 52.50 204 GLN A CA 1
ATOM 1610 C C . GLN A 1 204 ? 6.927 -0.652 1.275 1.00 52.50 204 GLN A C 1
ATOM 1612 O O . GLN A 1 204 ? 7.118 -0.032 0.230 1.00 52.50 204 GLN A O 1
ATOM 1617 N N . ASN A 1 205 ? 7.213 -0.104 2.465 1.00 43.94 205 ASN A N 1
ATOM 1618 C CA . ASN A 1 205 ? 7.870 1.196 2.715 1.00 43.94 205 ASN A CA 1
ATOM 1619 C C . ASN A 1 205 ? 7.070 2.508 2.498 1.00 43.94 205 ASN A C 1
ATOM 1621 O O . ASN A 1 205 ? 7.682 3.564 2.685 1.00 43.94 205 ASN A O 1
ATOM 1625 N N . LYS A 1 206 ? 5.766 2.514 2.150 1.00 51.31 206 LYS A N 1
ATOM 1626 C CA . LYS A 1 206 ? 5.011 3.787 1.921 1.00 51.31 206 LYS A CA 1
ATOM 1627 C C . LYS A 1 206 ? 3.511 3.815 2.302 1.00 51.31 206 LYS A C 1
ATOM 1629 O O . LYS A 1 206 ? 2.863 4.834 2.100 1.00 51.31 206 LYS A O 1
ATOM 1634 N N . GLU A 1 207 ? 2.950 2.740 2.847 1.00 55.19 207 GLU A N 1
ATOM 1635 C CA . GLU A 1 207 ? 1.501 2.418 2.821 1.00 55.19 207 GLU A CA 1
ATOM 1636 C C . GLU A 1 207 ? 0.481 3.439 3.336 1.00 55.19 207 GLU A C 1
ATOM 1638 O O . GLU A 1 207 ? 0.071 3.390 4.484 1.00 55.19 207 GLU A O 1
ATOM 1643 N N . MET A 1 208 ? -0.099 4.241 2.448 1.00 57.25 208 MET A N 1
ATOM 1644 C CA . MET A 1 208 ? -1.394 4.902 2.703 1.00 57.25 208 MET A CA 1
ATOM 1645 C C . MET A 1 208 ? -2.583 3.913 2.676 1.00 57.25 208 MET A C 1
ATOM 1647 O O . MET A 1 208 ? -3.705 4.266 3.023 1.00 57.25 208 MET A O 1
ATOM 1651 N N . TYR A 1 209 ? -2.330 2.679 2.245 1.00 70.62 209 TYR A N 1
ATOM 1652 C CA . TYR A 1 209 ? -3.236 1.537 2.133 1.00 70.62 209 TYR A CA 1
ATOM 1653 C C . TYR A 1 209 ? -2.392 0.263 2.247 1.00 70.62 209 TYR A C 1
ATOM 1655 O O . TYR A 1 209 ? -1.228 0.322 1.879 1.00 70.62 209 TYR A O 1
ATOM 1663 N N . ALA A 1 210 ? -2.939 -0.877 2.679 1.00 73.31 210 ALA A N 1
ATOM 1664 C CA . ALA A 1 210 ? -2.190 -2.140 2.747 1.00 73.31 210 ALA A CA 1
ATOM 1665 C C . ALA A 1 210 ? -3.062 -3.302 2.268 1.00 73.31 210 ALA A C 1
ATOM 1667 O O . ALA A 1 210 ? -4.066 -3.600 2.913 1.00 73.31 210 ALA A O 1
ATOM 1668 N N . PHE A 1 211 ? -2.715 -3.940 1.146 1.00 82.50 211 PHE A N 1
ATOM 1669 C CA . PHE A 1 211 ? -3.440 -5.116 0.670 1.00 82.50 211 PHE A CA 1
ATOM 1670 C C . PHE A 1 211 ? -2.786 -6.413 1.156 1.00 82.50 211 PHE A C 1
ATOM 1672 O O . PHE A 1 211 ? -1.566 -6.550 1.184 1.00 82.50 211 PHE A O 1
ATOM 1679 N N . ASP A 1 212 ? -3.625 -7.392 1.478 1.00 80.88 212 ASP A N 1
ATOM 1680 C CA . ASP A 1 212 ? -3.236 -8.750 1.841 1.00 80.88 212 ASP A CA 1
ATOM 1681 C C . ASP A 1 212 ? -3.397 -9.712 0.653 1.00 80.88 212 ASP A C 1
ATOM 1683 O O . ASP A 1 212 ? -4.059 -9.423 -0.345 1.00 80.88 212 ASP A O 1
ATOM 1687 N N . GLN A 1 213 ? -2.842 -10.918 0.804 1.00 83.62 213 GLN A N 1
ATOM 1688 C CA . GLN A 1 213 ? -3.043 -12.047 -0.114 1.00 83.62 213 GLN A CA 1
ATOM 1689 C C . GLN A 1 213 ? -2.744 -11.714 -1.583 1.00 83.62 213 GLN A C 1
ATOM 1691 O O . GLN A 1 213 ? -3.502 -12.105 -2.471 1.00 83.62 213 GLN A O 1
ATOM 1696 N N . VAL A 1 214 ? -1.632 -11.024 -1.847 1.00 84.44 214 VAL A N 1
ATOM 1697 C CA . VAL A 1 214 ? -1.236 -10.702 -3.219 1.00 84.44 214 VAL A CA 1
ATOM 1698 C C . VAL A 1 214 ? -0.935 -11.982 -4.001 1.00 84.44 214 VAL A C 1
ATOM 1700 O O . VAL A 1 214 ? -0.059 -12.774 -3.647 1.00 84.44 214 VAL A O 1
ATOM 1703 N N . ARG A 1 215 ? -1.685 -12.203 -5.080 1.00 86.44 215 ARG A N 1
ATOM 1704 C CA . ARG A 1 215 ? -1.561 -13.353 -5.979 1.00 86.44 215 ARG A CA 1
ATOM 1705 C C . ARG A 1 215 ? -1.246 -12.875 -7.379 1.00 86.44 215 ARG A C 1
ATOM 1707 O O . ARG A 1 215 ? -1.928 -12.016 -7.927 1.00 86.44 215 ARG A O 1
ATOM 1714 N N . ILE A 1 216 ? -0.224 -13.479 -7.972 1.00 85.69 216 ILE A N 1
ATOM 1715 C CA . ILE A 1 216 ? 0.254 -13.122 -9.305 1.00 85.69 216 ILE A CA 1
ATOM 1716 C C . ILE A 1 216 ? -0.088 -14.247 -10.268 1.00 85.69 216 ILE A C 1
ATOM 1718 O O . ILE A 1 216 ? 0.307 -15.401 -10.085 1.00 85.69 216 ILE A O 1
ATOM 1722 N N . HIS A 1 217 ? -0.786 -13.881 -11.329 1.00 86.56 217 HIS A N 1
ATOM 1723 C CA . HIS A 1 217 ? -1.134 -14.733 -12.446 1.00 86.56 217 HIS A CA 1
ATOM 1724 C C . HIS A 1 217 ? -0.487 -14.189 -13.719 1.00 86.56 217 HIS A C 1
ATOM 1726 O O . HIS A 1 217 ? -0.177 -13.005 -13.840 1.00 86.56 217 HIS A O 1
ATOM 1732 N N . TYR A 1 218 ? -0.284 -15.086 -14.679 1.00 84.38 218 TYR A N 1
ATOM 1733 C CA . TYR A 1 218 ? 0.385 -14.773 -15.932 1.00 84.38 218 TYR A CA 1
ATOM 1734 C C . TYR A 1 218 ? -0.468 -15.258 -17.101 1.00 84.38 218 TYR A C 1
ATOM 1736 O O . TYR A 1 218 ? -0.711 -16.468 -17.234 1.00 84.38 218 TYR A O 1
ATOM 1744 N N . SER A 1 219 ? -0.899 -14.326 -17.950 1.00 81.50 219 SER A N 1
ATOM 1745 C CA . SER A 1 219 ? -1.680 -14.605 -19.157 1.00 81.50 219 SER A CA 1
ATOM 1746 C C . SER A 1 219 ? -0.829 -14.435 -20.413 1.00 81.50 219 SER A C 1
ATOM 1748 O O . SER A 1 219 ? 0.078 -13.606 -20.479 1.00 81.50 219 SER A O 1
ATOM 1750 N N . LYS A 1 220 ? -1.131 -15.271 -21.407 1.00 75.38 220 LYS A N 1
ATOM 1751 C CA . LYS A 1 220 ? -0.483 -15.317 -22.716 1.00 75.38 220 LYS A CA 1
ATOM 1752 C C . LYS A 1 220 ? -1.401 -14.625 -23.722 1.00 75.38 220 LYS A C 1
ATOM 1754 O O . LYS A 1 220 ? -2.211 -15.277 -24.376 1.00 75.38 220 LYS A O 1
ATOM 1759 N N . CYS A 1 221 ? -1.333 -13.300 -23.760 1.00 65.44 221 CYS A N 1
ATOM 1760 C CA . CYS A 1 221 ? -2.155 -12.456 -24.624 1.00 65.44 221 CYS A CA 1
ATOM 1761 C C . CYS A 1 221 ? -1.436 -12.052 -25.918 1.00 65.44 221 CYS A C 1
ATOM 1763 O O . CYS A 1 221 ? -2.094 -11.959 -26.947 1.00 65.44 221 CYS A O 1
ATOM 1765 N N . LEU A 1 222 ? -0.120 -11.800 -25.870 1.00 57.03 222 LEU A N 1
ATOM 1766 C CA . LEU A 1 222 ? 0.611 -11.112 -26.948 1.00 57.03 222 LEU A CA 1
ATOM 1767 C C . LEU A 1 222 ? 1.577 -12.001 -27.736 1.00 57.03 222 LEU A C 1
ATOM 1769 O O . LEU A 1 222 ? 2.177 -11.511 -28.685 1.00 57.03 222 LEU A O 1
ATOM 1773 N N . ASP A 1 223 ? 1.755 -13.274 -27.383 1.00 52.56 223 ASP A N 1
ATOM 1774 C CA . ASP A 1 223 ? 2.713 -14.127 -28.090 1.00 52.56 223 ASP A CA 1
ATOM 1775 C C . ASP A 1 223 ? 2.172 -14.439 -29.499 1.00 52.56 223 ASP A C 1
ATOM 1777 O O . ASP A 1 223 ? 1.196 -15.196 -29.620 1.00 52.56 223 ASP A O 1
ATOM 1781 N N . PRO A 1 224 ? 2.772 -13.923 -30.589 1.00 45.62 224 PRO A N 1
ATOM 1782 C CA . PRO A 1 224 ? 2.339 -14.302 -31.921 1.00 45.62 224 PRO A CA 1
ATOM 1783 C C . PRO A 1 224 ? 2.518 -15.821 -32.083 1.00 45.62 224 PRO A C 1
ATOM 1785 O O . PRO A 1 224 ? 3.620 -16.337 -31.856 1.00 45.62 224 PRO A O 1
ATOM 1788 N N . PRO A 1 225 ? 1.493 -16.567 -32.538 1.00 44.00 225 PRO A N 1
ATOM 1789 C CA . PRO A 1 225 ? 1.631 -18.003 -32.782 1.00 44.00 225 PRO A CA 1
ATOM 1790 C C . PRO A 1 225 ? 2.690 -18.343 -33.851 1.00 44.00 225 PRO A C 1
ATOM 1792 O O . PRO A 1 225 ? 3.095 -19.500 -33.956 1.00 44.00 225 PRO A O 1
ATOM 1795 N N . PHE A 1 226 ? 3.189 -17.351 -34.602 1.00 42.97 226 PHE A N 1
ATOM 1796 C CA . PHE A 1 226 ? 3.998 -17.548 -35.808 1.00 42.97 226 PHE A CA 1
ATOM 1797 C C . PHE A 1 226 ? 5.471 -17.096 -35.751 1.00 42.97 226 PHE A C 1
ATOM 1799 O O . PHE A 1 226 ? 6.139 -17.175 -36.776 1.00 42.97 226 PHE A O 1
ATOM 1806 N N . ALA A 1 227 ? 6.035 -16.699 -34.601 1.00 44.09 227 ALA A N 1
ATOM 1807 C CA . ALA A 1 227 ? 7.448 -16.259 -34.554 1.00 44.09 227 ALA A CA 1
ATOM 1808 C C . ALA A 1 227 ? 8.311 -16.844 -33.417 1.00 44.09 227 ALA A C 1
ATOM 1810 O O . ALA A 1 227 ? 9.496 -16.525 -33.316 1.00 44.09 227 ALA A O 1
ATOM 1811 N N . ALA A 1 228 ? 7.769 -17.725 -32.572 1.00 51.41 228 ALA A N 1
ATOM 1812 C CA . ALA A 1 228 ? 8.534 -18.347 -31.492 1.00 51.41 228 ALA A CA 1
ATOM 1813 C C . ALA A 1 228 ? 9.105 -19.714 -31.919 1.00 51.41 228 ALA A C 1
ATOM 1815 O O . ALA A 1 228 ? 8.368 -20.664 -32.225 1.00 51.41 228 ALA A O 1
ATOM 1816 N N . SER A 1 229 ? 10.437 -19.834 -31.901 1.00 56.12 229 SER A N 1
ATOM 1817 C CA . SER A 1 229 ? 11.140 -21.110 -32.078 1.00 56.12 229 SER A CA 1
ATOM 1818 C C . SER A 1 229 ? 10.641 -22.150 -31.056 1.00 56.12 229 SER A C 1
ATOM 1820 O O . SER A 1 229 ? 10.158 -21.798 -29.977 1.00 56.12 229 SER A O 1
ATOM 1822 N N . PHE A 1 230 ? 10.720 -23.446 -31.380 1.00 60.44 230 PHE A N 1
ATOM 1823 C CA . PHE A 1 230 ? 10.315 -24.530 -30.465 1.00 60.44 230 PHE A CA 1
ATOM 1824 C C . PHE A 1 230 ? 10.874 -24.369 -29.026 1.00 60.44 230 PHE A C 1
ATOM 1826 O O . PHE A 1 230 ? 10.094 -24.502 -28.081 1.00 60.44 230 PHE A O 1
ATOM 1833 N N . PRO A 1 231 ? 12.145 -23.956 -28.821 1.00 61.59 231 PRO A N 1
ATOM 1834 C CA . PRO A 1 231 ? 12.682 -23.674 -27.487 1.00 61.59 231 PRO A CA 1
ATOM 1835 C C . PRO A 1 231 ? 11.954 -22.550 -26.735 1.00 61.59 231 PRO A C 1
ATOM 1837 O O . PRO A 1 231 ? 11.703 -22.684 -25.540 1.00 61.59 231 PRO A O 1
ATOM 1840 N N . ALA A 1 232 ? 11.569 -21.464 -27.415 1.00 59.25 232 ALA A N 1
ATOM 1841 C CA . ALA A 1 232 ? 10.844 -20.352 -26.798 1.00 59.25 232 ALA A CA 1
ATOM 1842 C C . ALA A 1 232 ? 9.443 -20.781 -26.326 1.00 59.25 232 ALA A C 1
ATOM 1844 O O . ALA A 1 232 ? 9.020 -20.426 -25.227 1.00 59.25 232 ALA A O 1
ATOM 1845 N N . ARG A 1 233 ? 8.763 -21.643 -27.097 1.00 61.34 233 ARG A N 1
ATOM 1846 C CA . ARG A 1 233 ? 7.476 -22.243 -26.700 1.00 61.34 233 ARG A CA 1
ATOM 1847 C C . ARG A 1 233 ? 7.603 -23.175 -25.491 1.00 61.34 233 ARG A C 1
ATOM 1849 O O . ARG A 1 233 ? 6.713 -23.199 -24.642 1.00 61.34 233 ARG A O 1
ATOM 1856 N N . CYS A 1 234 ? 8.699 -23.927 -25.388 1.00 65.69 234 CYS A N 1
ATOM 1857 C CA . CYS A 1 234 ? 8.983 -24.762 -24.219 1.00 65.69 234 CYS A CA 1
ATOM 1858 C C . CYS A 1 234 ? 9.281 -23.923 -22.969 1.00 65.69 234 CYS A C 1
ATOM 1860 O O . CYS A 1 234 ? 8.754 -24.228 -21.901 1.00 65.69 234 CYS A O 1
ATOM 1862 N N . LEU A 1 235 ? 10.080 -22.859 -23.099 1.00 64.50 235 LEU A N 1
ATOM 1863 C CA . LEU A 1 235 ? 10.405 -21.959 -21.990 1.00 64.50 235 LEU A CA 1
ATOM 1864 C C . LEU A 1 235 ? 9.162 -21.253 -21.445 1.00 64.50 235 LEU A C 1
ATOM 1866 O O . LEU A 1 235 ? 8.976 -21.218 -20.235 1.00 64.50 235 LEU A O 1
ATOM 1870 N N . ASP A 1 236 ? 8.276 -20.773 -22.311 1.00 60.75 236 ASP A N 1
ATOM 1871 C CA . ASP A 1 236 ? 7.024 -20.139 -21.893 1.00 60.75 236 ASP A CA 1
ATOM 1872 C C . ASP A 1 236 ? 6.053 -21.121 -21.193 1.00 60.75 236 ASP A C 1
ATOM 1874 O O . ASP A 1 236 ? 5.394 -20.797 -20.199 1.00 60.75 236 ASP A O 1
ATOM 1878 N N . ARG A 1 237 ? 6.018 -22.386 -21.641 1.00 65.31 237 ARG A N 1
ATOM 1879 C CA . ARG A 1 237 ? 5.227 -23.441 -20.983 1.00 65.31 237 ARG A CA 1
ATOM 1880 C C . ARG A 1 237 ? 5.767 -23.801 -19.597 1.00 65.31 237 ARG A C 1
ATOM 1882 O O . ARG A 1 237 ? 4.974 -24.076 -18.699 1.00 65.31 237 ARG A O 1
ATOM 1889 N N . LEU A 1 238 ? 7.089 -23.827 -19.436 1.00 70.69 238 LEU A N 1
ATOM 1890 C CA . LEU A 1 238 ? 7.759 -24.218 -18.192 1.00 70.69 238 LEU A CA 1
ATOM 1891 C C . LEU A 1 238 ? 7.915 -23.053 -17.202 1.00 70.69 238 LEU A C 1
ATOM 1893 O O . LEU A 1 238 ? 7.979 -23.287 -15.997 1.00 70.69 238 LEU A O 1
ATOM 1897 N N . PHE A 1 239 ? 7.938 -21.807 -17.682 1.00 76.38 239 PHE A N 1
ATOM 1898 C CA . PHE A 1 239 ? 8.178 -20.615 -16.869 1.00 76.38 239 PHE A CA 1
ATOM 1899 C C . PHE A 1 239 ? 7.126 -19.525 -17.138 1.00 76.38 239 PHE A C 1
ATOM 1901 O O . PHE A 1 239 ? 7.406 -18.562 -17.854 1.00 76.38 239 PHE A O 1
ATOM 1908 N N . PRO A 1 240 ? 5.945 -19.601 -16.488 1.00 76.50 240 PRO A N 1
ATOM 1909 C CA . PRO A 1 240 ? 4.860 -18.628 -16.653 1.00 76.50 240 PRO A CA 1
ATOM 1910 C C . PRO A 1 240 ? 5.266 -17.163 -16.443 1.00 76.50 240 PRO A C 1
ATOM 1912 O O . PRO A 1 240 ? 4.639 -16.276 -17.011 1.00 76.50 240 PRO A O 1
ATOM 1915 N N . ARG A 1 241 ? 6.342 -16.908 -15.684 1.00 80.56 241 ARG A N 1
ATOM 1916 C CA . ARG A 1 241 ? 6.910 -15.569 -15.455 1.00 80.56 241 ARG A CA 1
ATOM 1917 C C . ARG A 1 241 ? 7.312 -14.801 -16.719 1.00 80.56 241 ARG A C 1
ATOM 1919 O O . ARG A 1 241 ? 7.508 -13.594 -16.631 1.00 80.56 241 ARG A O 1
ATOM 1926 N N . PHE A 1 242 ? 7.473 -15.491 -17.850 1.00 80.38 242 PHE A N 1
ATOM 1927 C CA . PHE A 1 242 ? 7.862 -14.899 -19.132 1.00 80.38 242 PHE A CA 1
ATOM 1928 C C . PHE A 1 242 ? 6.686 -14.641 -20.080 1.00 80.38 242 PHE A C 1
ATOM 1930 O O . PHE A 1 242 ? 6.911 -14.192 -21.201 1.00 80.38 242 PHE A O 1
ATOM 1937 N N . ARG A 1 243 ? 5.446 -14.900 -19.650 1.00 82.00 243 ARG A N 1
ATOM 1938 C CA . ARG A 1 243 ? 4.254 -14.606 -20.455 1.00 82.00 243 ARG A CA 1
ATOM 1939 C C . ARG A 1 243 ? 4.022 -13.106 -20.578 1.00 82.00 243 ARG A C 1
ATOM 1941 O O . ARG A 1 243 ? 4.445 -12.333 -19.719 1.00 82.00 243 ARG A O 1
ATOM 1948 N N . SER A 1 244 ? 3.284 -12.721 -21.611 1.00 84.25 244 SER A N 1
ATOM 1949 C CA . SER A 1 244 ? 3.099 -11.331 -22.021 1.00 84.25 244 SER A CA 1
ATOM 1950 C C . SER A 1 244 ? 2.391 -10.407 -21.025 1.00 84.25 244 SER A C 1
ATOM 1952 O O . SER A 1 244 ? 2.597 -9.199 -21.094 1.00 84.25 244 SER A O 1
ATOM 1954 N N . THR A 1 245 ? 1.527 -10.937 -20.155 1.00 88.81 245 THR A N 1
ATOM 1955 C CA . THR A 1 245 ? 0.611 -10.127 -19.335 1.00 88.81 245 THR A CA 1
ATOM 1956 C C . THR A 1 245 ? 0.630 -10.581 -17.882 1.00 88.81 245 THR A C 1
ATOM 1958 O O . THR A 1 245 ? 0.495 -11.774 -17.592 1.00 88.81 245 THR A O 1
ATOM 1961 N N . LEU A 1 246 ? 0.769 -9.618 -16.972 1.00 90.81 246 LEU A N 1
ATOM 1962 C CA . LEU A 1 246 ? 0.611 -9.803 -15.534 1.00 90.81 246 LEU A CA 1
ATOM 1963 C C . LEU A 1 246 ? -0.842 -9.574 -15.149 1.00 90.81 246 LEU A C 1
ATOM 1965 O O . LEU A 1 246 ? -1.494 -8.667 -15.659 1.00 90.81 246 LEU A O 1
ATOM 1969 N N . MET A 1 247 ? -1.337 -10.386 -14.223 1.00 91.19 247 MET A N 1
ATOM 1970 C CA . MET A 1 247 ? -2.638 -10.181 -13.602 1.00 91.19 247 MET A CA 1
ATOM 1971 C C . MET A 1 247 ? -2.466 -10.381 -12.104 1.00 91.19 247 MET A C 1
ATOM 1973 O O . MET A 1 247 ? -2.071 -11.463 -11.670 1.00 91.19 247 MET A O 1
ATOM 1977 N N . VAL A 1 248 ? -2.703 -9.341 -11.320 1.00 91.56 248 VAL A N 1
ATOM 1978 C CA . VAL A 1 248 ? -2.417 -9.339 -9.889 1.00 91.56 248 VAL A CA 1
ATOM 1979 C C . VAL A 1 248 ? -3.706 -9.116 -9.120 1.00 91.56 248 VAL A C 1
ATOM 1981 O O . VAL A 1 248 ? -4.387 -8.114 -9.315 1.00 91.56 248 VAL A O 1
ATOM 1984 N N . GLU A 1 249 ? -4.042 -10.076 -8.266 1.00 94.50 249 GLU A N 1
ATOM 1985 C CA . GLU A 1 249 ? -5.155 -10.000 -7.325 1.00 94.50 249 GLU A CA 1
ATOM 1986 C C . GLU A 1 249 ? -4.611 -9.643 -5.941 1.00 94.50 249 GLU A C 1
ATOM 1988 O O . GLU A 1 249 ? -3.613 -10.219 -5.509 1.00 94.50 249 GLU A O 1
ATOM 1993 N N . ALA A 1 250 ? -5.271 -8.732 -5.232 1.00 93.00 250 ALA A N 1
ATOM 1994 C CA . ALA A 1 250 ? -4.979 -8.444 -3.832 1.00 93.00 250 ALA A CA 1
ATOM 1995 C C . ALA A 1 250 ? -6.262 -8.113 -3.061 1.00 93.00 250 ALA A C 1
ATOM 1997 O O . ALA A 1 250 ? -7.242 -7.649 -3.641 1.00 93.00 250 ALA A O 1
ATOM 1998 N N . VAL A 1 251 ? -6.277 -8.370 -1.755 1.00 93.31 251 VAL A N 1
ATOM 1999 C CA . VAL A 1 251 ? -7.473 -8.282 -0.906 1.00 93.31 251 VAL A CA 1
ATOM 2000 C C . VAL A 1 251 ? -7.322 -7.143 0.093 1.00 93.31 251 VAL A C 1
ATOM 2002 O O . VAL A 1 251 ? -6.302 -7.036 0.767 1.00 93.31 251 VAL A O 1
ATOM 2005 N N . ARG A 1 252 ? -8.344 -6.294 0.230 1.00 91.75 252 ARG A N 1
ATOM 2006 C CA . ARG A 1 252 ? -8.408 -5.311 1.312 1.00 91.75 252 ARG A CA 1
ATOM 2007 C C . ARG A 1 252 ? -8.598 -6.055 2.643 1.00 91.75 252 ARG A C 1
ATOM 2009 O O . ARG A 1 252 ? -9.584 -6.782 2.780 1.00 91.75 252 ARG A O 1
ATOM 2016 N N . PRO A 1 253 ? -7.720 -5.883 3.643 1.00 86.94 253 PRO A N 1
ATOM 2017 C CA . PRO A 1 253 ? -7.863 -6.554 4.927 1.00 86.94 253 PRO A CA 1
ATOM 2018 C C . PRO A 1 253 ? -9.153 -6.132 5.638 1.00 86.94 253 PRO A C 1
ATOM 2020 O O . PRO A 1 253 ? -9.554 -4.973 5.590 1.00 86.94 253 PRO A O 1
ATOM 2023 N N . THR A 1 254 ? -9.805 -7.066 6.329 1.00 87.31 254 THR A N 1
ATOM 2024 C CA . THR A 1 254 ? -11.048 -6.799 7.082 1.00 87.31 254 THR A CA 1
ATOM 2025 C C . THR A 1 254 ? -10.811 -6.108 8.424 1.00 87.31 254 THR A C 1
ATOM 2027 O O . THR A 1 254 ? -11.724 -5.507 8.979 1.00 87.31 254 THR A O 1
ATOM 2030 N N . HIS A 1 255 ? -9.596 -6.217 8.960 1.00 80.38 255 HIS A N 1
ATOM 2031 C CA . HIS A 1 255 ? -9.227 -5.723 10.286 1.00 80.38 255 HIS A CA 1
ATOM 2032 C C . HIS A 1 255 ? -8.657 -4.297 10.266 1.00 80.38 255 HIS A C 1
ATOM 2034 O O . HIS A 1 255 ? -8.479 -3.712 11.330 1.00 80.38 255 HIS A O 1
ATOM 2040 N N . ILE A 1 256 ? -8.391 -3.741 9.076 1.00 83.44 256 ILE A N 1
ATOM 2041 C CA . ILE A 1 256 ? -7.887 -2.378 8.894 1.00 83.44 256 ILE A CA 1
ATOM 2042 C C . ILE A 1 256 ? -9.040 -1.473 8.459 1.00 83.44 256 ILE A C 1
ATOM 2044 O O . ILE A 1 256 ? -9.643 -1.665 7.400 1.00 83.44 256 ILE A O 1
ATOM 2048 N N . LYS A 1 257 ? -9.306 -0.447 9.263 1.00 84.25 257 LYS A N 1
ATOM 2049 C CA . LYS A 1 257 ? -10.273 0.613 8.976 1.00 84.25 257 LYS A CA 1
ATOM 2050 C C . LYS A 1 257 ? -9.541 1.891 8.604 1.00 84.25 257 LYS A C 1
ATOM 2052 O O . LYS A 1 257 ? -8.489 2.190 9.164 1.00 84.25 257 LYS A O 1
ATOM 2057 N N . ARG A 1 258 ? -10.114 2.656 7.681 1.00 81.94 258 ARG A N 1
ATOM 2058 C CA . ARG A 1 258 ? -9.699 4.036 7.438 1.00 81.94 258 ARG A CA 1
ATOM 2059 C C . ARG A 1 258 ? -10.480 4.935 8.392 1.00 81.94 258 ARG A C 1
ATOM 2061 O O . ARG A 1 258 ? -11.693 4.814 8.481 1.00 81.94 258 ARG A O 1
ATOM 2068 N N . VAL A 1 259 ? -9.771 5.800 9.101 1.00 84.06 259 VAL A N 1
ATOM 2069 C CA . VAL A 1 259 ? -10.326 6.894 9.899 1.00 84.06 259 VAL A CA 1
ATOM 2070 C C . VAL A 1 259 ? -10.151 8.156 9.066 1.00 84.06 259 VAL A C 1
ATOM 2072 O O . VAL A 1 259 ? -9.003 8.573 8.860 1.00 84.06 259 VAL A O 1
ATOM 2075 N N . PRO A 1 260 ? -11.230 8.719 8.511 1.00 77.44 260 PRO A N 1
ATOM 2076 C CA . PRO A 1 260 ? -11.124 9.866 7.637 1.00 77.44 260 PRO A CA 1
ATOM 2077 C C . PRO A 1 260 ? -10.803 11.144 8.444 1.00 77.44 260 PRO A C 1
ATOM 2079 O O . PRO A 1 260 ? -11.028 11.178 9.658 1.00 77.44 260 PRO A O 1
ATOM 2082 N N . PRO A 1 261 ? -10.227 12.183 7.811 1.00 75.81 261 PRO A N 1
ATOM 2083 C CA . PRO A 1 261 ? -9.811 13.406 8.501 1.00 75.81 261 PRO A CA 1
ATOM 2084 C C . PRO A 1 261 ? -10.906 14.080 9.332 1.00 75.81 261 PRO A C 1
ATOM 2086 O O . PRO A 1 261 ? -10.628 14.590 10.411 1.00 75.81 261 PRO A O 1
ATOM 2089 N N . GLU A 1 262 ? -12.145 14.045 8.853 1.00 77.81 262 GLU A N 1
ATOM 2090 C CA . GLU A 1 262 ? -13.319 14.640 9.493 1.00 77.81 262 GLU A CA 1
ATOM 2091 C C . GLU A 1 262 ? -13.724 13.979 10.822 1.00 77.81 262 GLU A C 1
ATOM 2093 O O . GLU A 1 262 ? -14.427 14.595 11.618 1.00 77.81 262 GLU A O 1
ATOM 2098 N N . GLU A 1 263 ? -13.273 12.749 11.092 1.00 84.31 263 GLU A N 1
ATOM 2099 C CA . GLU A 1 263 ? -13.512 12.061 12.371 1.00 84.31 263 GLU A CA 1
ATOM 2100 C C . GLU A 1 263 ? -12.465 12.404 13.443 1.00 84.31 263 GLU A C 1
ATOM 2102 O O . GLU A 1 263 ? -12.555 11.954 14.590 1.00 84.31 263 GLU A O 1
ATOM 2107 N N . ILE A 1 264 ? -11.440 13.172 13.082 1.00 83.88 264 ILE A N 1
ATOM 2108 C CA . ILE A 1 264 ? -10.366 13.557 13.990 1.00 83.88 264 ILE A CA 1
ATOM 2109 C C . ILE A 1 264 ? -10.852 14.735 14.832 1.00 83.88 264 ILE A C 1
ATOM 2111 O O . ILE A 1 264 ? -11.381 15.717 14.317 1.00 83.88 264 ILE A O 1
ATOM 2115 N N . GLY A 1 265 ? -10.687 14.621 16.149 1.00 79.88 265 GLY A N 1
ATOM 2116 C CA . GLY A 1 265 ? -11.073 15.667 17.085 1.00 79.88 265 GLY A CA 1
ATOM 2117 C C . GLY A 1 265 ? -10.132 16.880 17.037 1.00 79.88 265 GLY A C 1
ATOM 2118 O O . GLY A 1 265 ? -9.264 16.976 16.168 1.00 79.88 265 GLY A O 1
ATOM 2119 N N . PRO A 1 266 ? -10.258 17.810 17.997 1.00 78.88 266 PRO A N 1
ATOM 2120 C CA . PRO A 1 266 ? -9.493 19.052 18.001 1.00 78.88 266 PRO A CA 1
ATOM 2121 C C . PRO A 1 266 ? -7.981 18.831 17.899 1.00 78.88 266 PRO A C 1
ATOM 2123 O O . PRO A 1 266 ? -7.421 17.940 18.552 1.00 78.88 266 PRO A O 1
ATOM 2126 N N . THR A 1 267 ? -7.329 19.688 17.114 1.00 80.31 267 THR A N 1
ATOM 2127 C CA . THR A 1 267 ? -5.881 19.679 16.914 1.00 80.31 267 THR A CA 1
ATOM 2128 C C . THR A 1 267 ? -5.260 21.020 17.302 1.00 80.31 267 THR A C 1
ATOM 2130 O O . THR A 1 267 ? -5.682 22.065 16.817 1.00 80.31 267 THR A O 1
ATOM 2133 N N . GLU A 1 268 ? -4.251 21.001 18.172 1.00 79.94 268 GLU A N 1
ATOM 2134 C CA . GLU A 1 268 ? -3.515 22.179 18.660 1.00 79.94 268 GLU A CA 1
ATOM 2135 C C . GLU A 1 268 ? -2.038 22.048 18.263 1.00 79.94 268 GLU A C 1
ATOM 2137 O O . GLU A 1 268 ? -1.467 20.969 18.394 1.00 79.94 268 GLU A O 1
ATOM 2142 N N . GLY A 1 269 ? -1.398 23.106 17.756 1.00 71.12 269 GLY A N 1
ATOM 2143 C CA . GLY A 1 269 ? -0.012 23.035 17.244 1.00 71.12 269 GLY A CA 1
ATOM 2144 C C . GLY A 1 269 ? 0.141 22.258 15.924 1.00 71.12 269 GLY A C 1
ATOM 2145 O O . GLY A 1 269 ? 1.223 22.197 15.338 1.00 71.12 269 GLY A O 1
ATOM 2146 N N . PHE A 1 270 ? -0.963 21.701 15.431 1.00 72.00 270 PHE A N 1
ATOM 2147 C CA . PHE A 1 270 ? -1.110 21.142 14.100 1.00 72.00 270 PHE A CA 1
ATOM 2148 C C . PHE A 1 270 ? -1.985 22.082 13.279 1.00 72.00 270 PHE A C 1
ATOM 2150 O O . PHE A 1 270 ? -3.073 22.452 13.719 1.00 72.00 270 PHE A O 1
ATOM 2157 N N . HIS A 1 271 ? -1.517 22.456 12.094 1.00 64.62 271 HIS A N 1
ATOM 2158 C CA . HIS A 1 271 ? -2.263 23.336 11.198 1.00 64.62 271 HIS A CA 1
ATOM 2159 C C . HIS A 1 271 ? -2.798 22.524 10.013 1.00 64.62 271 HIS A C 1
ATOM 2161 O O . HIS A 1 271 ? -2.014 21.770 9.423 1.00 64.62 271 HIS A O 1
ATOM 2167 N N . PRO A 1 272 ? -4.092 22.631 9.657 1.00 61.72 272 PRO A N 1
ATOM 2168 C CA . PRO A 1 272 ? -4.577 22.074 8.399 1.00 61.72 272 PRO A CA 1
ATOM 2169 C C . PRO A 1 272 ? -3.858 22.768 7.235 1.00 61.72 272 PRO A C 1
ATOM 2171 O O . PRO A 1 272 ? -3.527 23.951 7.334 1.00 61.72 272 PRO A O 1
ATOM 2174 N N . LEU A 1 273 ? -3.587 22.052 6.141 1.00 56.00 273 LEU A N 1
ATOM 2175 C CA . LEU A 1 273 ? -3.212 22.741 4.905 1.00 56.00 273 LEU A CA 1
ATOM 2176 C C . LEU A 1 273 ? -4.462 23.447 4.372 1.00 56.00 273 LEU A C 1
ATOM 2178 O O . LEU A 1 273 ? -5.492 22.802 4.191 1.00 56.00 273 LEU A O 1
ATOM 2182 N N . GLU A 1 274 ? -4.375 24.755 4.141 1.00 54.16 274 GLU A N 1
ATOM 2183 C CA . GLU A 1 274 ? -5.433 25.516 3.471 1.00 54.16 274 GLU A CA 1
ATOM 2184 C C . GLU A 1 274 ? -5.798 24.857 2.127 1.00 54.16 274 GLU A C 1
ATOM 2186 O O . GLU A 1 274 ? -4.943 24.279 1.452 1.00 54.16 274 GLU A O 1
ATOM 2191 N N . GLU A 1 275 ? -7.075 24.932 1.736 1.00 47.31 275 GLU A N 1
ATOM 2192 C CA . GLU A 1 275 ? -7.678 24.274 0.562 1.00 47.31 275 GLU A CA 1
ATOM 2193 C C . GLU A 1 275 ? -7.174 24.800 -0.804 1.00 47.31 275 GLU A C 1
ATOM 2195 O O . GLU A 1 275 ? -7.877 24.725 -1.808 1.00 47.31 275 GLU A O 1
ATOM 2200 N N . HIS A 1 276 ? -5.942 25.298 -0.909 1.00 43.78 276 HIS A N 1
ATOM 2201 C CA . HIS A 1 276 ? -5.333 25.750 -2.164 1.00 43.78 276 HIS A CA 1
ATOM 2202 C C . HIS A 1 276 ? -4.864 24.571 -3.039 1.00 43.78 276 HIS A C 1
ATOM 2204 O O . HIS A 1 276 ? -3.730 24.516 -3.509 1.00 43.78 276 HIS A O 1
ATOM 2210 N N . ARG A 1 277 ? -5.755 23.598 -3.284 1.00 48.91 277 ARG A N 1
ATOM 2211 C CA . ARG A 1 277 ? -5.504 22.453 -4.180 1.00 48.91 277 ARG A CA 1
ATOM 2212 C C . ARG A 1 277 ? -5.264 22.877 -5.631 1.00 48.91 277 ARG A C 1
ATOM 2214 O O . ARG A 1 277 ? -4.632 22.129 -6.370 1.00 48.91 277 ARG A O 1
ATOM 2221 N N . GLU A 1 278 ? -5.754 24.047 -6.035 1.00 46.41 278 GLU A N 1
ATOM 2222 C CA . GLU A 1 278 ? -5.734 24.486 -7.435 1.00 46.41 278 GLU A CA 1
ATOM 2223 C C . GLU A 1 278 ? -4.354 24.980 -7.914 1.00 46.41 278 GLU A C 1
ATOM 2225 O O . GLU A 1 278 ? -4.071 24.870 -9.105 1.00 46.41 278 GLU A O 1
ATOM 2230 N N . ASN A 1 279 ? -3.461 25.418 -7.010 1.00 44.78 279 ASN A N 1
ATOM 2231 C CA . ASN A 1 279 ? -2.174 26.041 -7.376 1.00 44.78 279 ASN A CA 1
ATOM 2232 C C . ASN A 1 279 ? -0.922 25.207 -7.066 1.00 44.78 279 ASN A C 1
ATOM 2234 O O . ASN A 1 279 ? 0.173 25.580 -7.479 1.00 44.78 279 ASN A O 1
ATOM 2238 N N . MET A 1 280 ? -1.043 24.060 -6.391 1.00 47.00 280 MET A N 1
ATOM 2239 C CA . MET A 1 280 ? 0.132 23.225 -6.134 1.00 47.00 280 MET A CA 1
ATOM 2240 C C . MET A 1 280 ? 0.639 22.607 -7.446 1.00 47.00 280 MET A C 1
ATOM 2242 O O . MET A 1 280 ? -0.137 21.988 -8.170 1.00 47.00 280 MET A O 1
ATOM 2246 N N . GLU A 1 281 ? 1.934 22.720 -7.751 1.00 44.50 281 GLU A N 1
ATOM 2247 C CA . GLU A 1 281 ? 2.605 22.006 -8.851 1.00 44.50 281 GLU A CA 1
ATOM 2248 C C . GLU A 1 281 ? 3.586 20.945 -8.300 1.00 44.50 281 GLU A C 1
ATOM 2250 O O . GLU A 1 281 ? 4.183 21.092 -7.232 1.00 44.50 281 GLU A O 1
ATOM 2255 N N . GLY A 1 282 ? 3.776 19.831 -9.016 1.00 50.19 282 GLY A N 1
ATOM 2256 C CA . GLY A 1 282 ? 4.806 18.832 -8.687 1.00 50.19 282 GLY A CA 1
ATOM 2257 C C . GLY A 1 282 ? 4.522 17.954 -7.453 1.00 50.19 282 GLY A C 1
ATOM 2258 O O . GLY A 1 282 ? 3.405 17.483 -7.254 1.00 50.19 282 GLY A O 1
ATOM 2259 N N . ILE A 1 283 ? 5.551 17.671 -6.634 1.00 46.78 283 ILE A N 1
ATOM 2260 C CA . ILE A 1 283 ? 5.476 16.750 -5.471 1.00 46.78 283 ILE A CA 1
ATOM 2261 C C . ILE A 1 283 ? 4.378 17.165 -4.476 1.00 46.78 283 ILE A C 1
ATOM 2263 O O . ILE A 1 283 ? 3.769 16.295 -3.860 1.00 46.78 283 ILE A O 1
ATOM 2267 N N . ALA A 1 284 ? 4.082 18.463 -4.357 1.00 48.56 284 ALA A N 1
ATOM 2268 C CA . ALA A 1 284 ? 3.055 18.992 -3.463 1.00 48.56 284 ALA A CA 1
ATOM 2269 C C . ALA A 1 284 ? 1.627 18.554 -3.851 1.00 48.56 284 ALA A C 1
ATOM 2271 O O . ALA A 1 284 ? 0.848 18.236 -2.960 1.00 48.56 284 ALA A O 1
ATOM 2272 N N . ARG A 1 285 ? 1.310 18.394 -5.153 1.00 52.56 285 ARG A N 1
ATOM 2273 C CA . ARG A 1 285 ? 0.028 17.795 -5.600 1.00 52.56 285 ARG A CA 1
ATOM 2274 C C . ARG A 1 285 ? -0.154 16.370 -5.137 1.00 52.56 285 ARG A C 1
ATOM 2276 O O . ARG A 1 285 ? -1.283 15.915 -4.976 1.00 52.56 285 ARG A O 1
ATOM 2283 N N . MET A 1 286 ? 0.960 15.656 -4.983 1.00 49.59 286 MET A N 1
ATOM 2284 C CA . MET A 1 286 ? 0.898 14.316 -4.449 1.00 49.59 286 MET A CA 1
ATOM 2285 C C . MET A 1 286 ? 0.332 14.447 -3.030 1.00 49.59 286 MET A C 1
ATOM 2287 O O . MET A 1 286 ? -0.720 13.881 -2.771 1.00 49.59 286 MET A O 1
ATOM 2291 N N . LEU A 1 287 ? 0.932 15.284 -2.178 1.00 51.84 287 LEU A N 1
ATOM 2292 C CA . LEU A 1 287 ? 0.587 15.475 -0.765 1.00 51.84 287 LEU A CA 1
ATOM 2293 C C . LEU A 1 287 ? -0.848 16.010 -0.517 1.00 51.84 287 LEU A C 1
ATOM 2295 O O . LEU A 1 287 ? -1.030 17.162 -0.139 1.00 51.84 287 LEU A O 1
ATOM 2299 N N . THR A 1 288 ? -1.892 15.184 -0.627 1.00 54.62 288 THR A N 1
ATOM 2300 C CA . THR A 1 288 ? -3.149 15.439 0.105 1.00 54.62 288 THR A CA 1
ATOM 2301 C C . THR A 1 288 ? -2.841 15.204 1.576 1.00 54.62 288 THR A C 1
ATOM 2303 O O . THR A 1 288 ? -2.185 14.217 1.863 1.00 54.62 288 THR A O 1
ATOM 2306 N N . VAL A 1 289 ? -3.151 16.117 2.502 1.00 61.75 289 VAL A N 1
ATOM 2307 C CA . VAL A 1 289 ? -2.629 16.031 3.882 1.00 61.75 289 VAL A CA 1
ATOM 2308 C C . VAL A 1 289 ? -3.570 16.704 4.890 1.00 61.75 289 VAL A C 1
ATOM 2310 O O . VAL A 1 289 ? -3.991 17.835 4.659 1.00 61.75 289 VAL A O 1
ATOM 2313 N N . PRO A 1 290 ? -3.915 16.048 6.013 1.00 58.91 290 PRO A N 1
ATOM 2314 C CA . PRO A 1 290 ? -4.786 16.639 7.018 1.00 58.91 290 PRO A CA 1
ATOM 2315 C C . PRO A 1 290 ? -4.063 17.584 7.993 1.00 58.91 290 PRO A C 1
ATOM 2317 O O . PRO A 1 290 ? -4.681 18.554 8.415 1.00 58.91 290 PRO A O 1
ATOM 2320 N N . PHE A 1 291 ? -2.780 17.368 8.340 1.00 69.81 291 PHE A N 1
ATOM 2321 C CA . PHE A 1 291 ? -2.091 18.220 9.330 1.00 69.81 291 PHE A CA 1
ATOM 2322 C C . PHE A 1 291 ? -0.603 18.457 9.045 1.00 69.81 291 PHE A C 1
ATOM 2324 O O . PHE A 1 291 ? 0.128 17.537 8.677 1.00 69.81 291 PHE A O 1
ATOM 2331 N N . ARG A 1 292 ? -0.120 19.672 9.324 1.00 73.31 292 ARG A N 1
ATOM 2332 C CA . ARG A 1 292 ? 1.300 20.060 9.329 1.00 73.31 292 ARG A CA 1
ATOM 2333 C C . ARG A 1 292 ? 1.807 20.280 10.753 1.00 73.31 292 ARG A C 1
ATOM 2335 O O . ARG A 1 292 ? 1.121 20.887 11.572 1.00 73.31 292 ARG A O 1
ATOM 2342 N N . TRP A 1 293 ? 3.031 19.834 11.025 1.00 74.19 293 TRP A N 1
ATOM 2343 C CA . TRP A 1 293 ? 3.744 20.074 12.276 1.00 74.19 293 TRP A CA 1
ATOM 2344 C C . TRP A 1 293 ? 4.666 21.288 12.173 1.00 74.19 293 TRP A C 1
ATOM 2346 O O . TRP A 1 293 ? 5.620 21.280 11.391 1.00 74.19 293 TRP A O 1
ATOM 2356 N N . MET A 1 294 ? 4.400 22.312 12.986 1.00 63.19 294 MET A N 1
ATOM 2357 C CA . MET A 1 294 ? 5.155 23.575 12.956 1.00 63.19 294 MET A CA 1
ATOM 2358 C C . MET A 1 294 ? 5.671 24.031 14.330 1.00 63.19 294 MET A C 1
ATOM 2360 O O . MET A 1 294 ? 6.587 24.849 14.411 1.00 63.19 294 MET A O 1
ATOM 2364 N N . SER A 1 295 ? 5.133 23.490 15.420 1.00 66.38 295 SER A N 1
ATOM 2365 C CA . SER A 1 295 ? 5.505 23.827 16.798 1.00 66.38 295 SER A CA 1
ATOM 2366 C C . SER A 1 295 ? 6.360 22.733 17.440 1.00 66.38 295 SER A C 1
ATOM 2368 O O . SER A 1 295 ? 6.414 21.609 16.966 1.00 66.38 295 SER A O 1
ATOM 2370 N N . GLY A 1 296 ? 7.054 23.038 18.543 1.00 73.19 296 GLY A N 1
ATOM 2371 C CA . GLY A 1 296 ? 7.800 22.019 19.302 1.00 73.19 296 GLY A CA 1
ATOM 2372 C C . GLY A 1 296 ? 6.903 21.020 20.053 1.00 73.19 296 GLY A C 1
ATOM 2373 O O . GLY A 1 296 ? 7.378 19.993 20.542 1.00 73.19 296 GLY A O 1
ATOM 2374 N N . SER A 1 297 ? 5.607 21.317 20.143 1.00 81.88 297 SER A N 1
ATOM 2375 C CA . SER A 1 297 ? 4.581 20.496 20.779 1.00 81.88 297 SER A CA 1
ATOM 2376 C C . SER A 1 297 ? 3.248 20.634 20.045 1.00 81.88 297 SER A C 1
ATOM 2378 O O . SER A 1 297 ? 2.929 21.703 19.529 1.00 81.88 297 SER A O 1
ATOM 2380 N N . GLY A 1 298 ? 2.453 19.570 20.018 1.00 84.19 298 GLY A N 1
ATOM 2381 C CA . GLY A 1 298 ? 1.120 19.584 19.424 1.00 84.19 298 GLY A CA 1
ATOM 2382 C C . GLY A 1 298 ? 0.219 18.541 20.066 1.00 84.19 298 GLY A C 1
ATOM 2383 O O . GLY A 1 298 ? 0.702 17.554 20.620 1.00 84.19 298 GLY A O 1
ATOM 2384 N N . LYS A 1 299 ? -1.092 18.752 20.007 1.00 87.44 299 LYS A N 1
ATOM 2385 C CA . LYS A 1 299 ? -2.103 17.826 20.519 1.00 87.44 299 LYS A CA 1
ATOM 2386 C C . LYS A 1 299 ? -3.078 17.441 19.423 1.00 87.44 299 LYS A C 1
ATOM 2388 O O . LYS A 1 299 ? -3.471 18.286 18.628 1.00 87.44 299 LYS A O 1
ATOM 2393 N N . ILE A 1 300 ? -3.478 16.179 19.400 1.00 87.19 300 ILE A N 1
ATOM 2394 C CA . ILE A 1 300 ? -4.467 15.644 18.460 1.00 87.19 300 ILE A CA 1
ATOM 2395 C C . ILE A 1 300 ? -5.334 14.624 19.186 1.00 87.19 300 ILE A C 1
ATOM 2397 O O . ILE A 1 300 ? -4.839 13.824 19.982 1.00 87.19 300 ILE A O 1
ATOM 2401 N N . SER A 1 301 ? -6.630 14.663 18.900 1.00 89.38 301 SER A N 1
ATOM 2402 C CA . SER A 1 301 ? -7.610 13.754 19.486 1.00 89.38 301 SER A CA 1
ATOM 2403 C C . SER A 1 301 ? -8.051 12.732 18.446 1.00 89.38 301 SER A C 1
ATOM 2405 O O . SER A 1 301 ? -8.644 13.092 17.433 1.00 89.38 301 SER A O 1
ATOM 2407 N N . LEU A 1 302 ? -7.758 11.452 18.673 1.00 90.62 302 LEU A N 1
ATOM 2408 C CA . LEU A 1 302 ? -8.128 10.382 17.735 1.00 90.62 302 LEU A CA 1
ATOM 2409 C C . LEU A 1 302 ? -9.371 9.637 18.209 1.00 90.62 302 LEU A C 1
ATOM 2411 O O . LEU A 1 302 ? -9.464 9.371 19.403 1.00 90.62 302 LEU A O 1
ATOM 2415 N N . PRO A 1 303 ? -10.296 9.242 17.323 1.00 92.25 303 PRO A N 1
ATOM 2416 C CA . PRO A 1 303 ? -11.542 8.607 17.742 1.00 92.25 303 PRO A CA 1
ATOM 2417 C C . PRO A 1 303 ? -11.297 7.261 18.444 1.00 92.25 303 PRO A C 1
ATOM 2419 O O . PRO A 1 303 ? -10.603 6.376 17.942 1.00 92.25 303 PRO A O 1
ATOM 2422 N N . ALA A 1 304 ? -11.880 7.057 19.616 1.00 91.50 304 ALA A N 1
ATOM 2423 C CA . ALA A 1 304 ? -11.756 5.804 20.347 1.00 91.50 304 ALA A CA 1
ATOM 2424 C C . ALA A 1 304 ? -12.772 4.770 19.839 1.00 91.50 304 ALA A C 1
ATOM 2426 O O . ALA A 1 304 ? -13.971 5.030 19.729 1.00 91.50 304 ALA A O 1
ATOM 2427 N N . GLY A 1 305 ? -12.283 3.571 19.517 1.00 88.56 305 GLY A N 1
ATOM 2428 C CA . GLY A 1 305 ? -13.131 2.420 19.213 1.00 88.56 305 GLY A CA 1
ATOM 2429 C C . GLY A 1 305 ? -13.631 1.723 20.484 1.00 88.56 305 GLY A C 1
ATOM 2430 O O . GLY A 1 305 ? -13.234 2.058 21.596 1.00 88.56 305 GLY A O 1
ATOM 2431 N N . ARG A 1 306 ? -14.470 0.692 20.321 1.00 88.31 306 ARG A N 1
ATOM 2432 C CA . ARG A 1 306 ? -14.935 -0.153 21.444 1.00 88.31 306 ARG A CA 1
ATOM 2433 C C . ARG A 1 306 ? -13.954 -1.258 21.842 1.00 88.31 306 ARG A C 1
ATOM 2435 O O . ARG A 1 306 ? -14.082 -1.808 22.930 1.00 88.31 306 ARG A O 1
ATOM 2442 N N . ALA A 1 307 ? -13.024 -1.607 20.954 1.00 87.56 307 ALA A N 1
ATOM 2443 C CA . ALA A 1 307 ? -12.046 -2.659 21.208 1.00 87.56 307 ALA A CA 1
ATOM 2444 C C . ALA A 1 307 ? -11.109 -2.284 22.377 1.00 87.56 307 ALA A C 1
ATOM 2446 O O . ALA A 1 307 ? -10.818 -1.105 22.563 1.00 87.56 307 ALA A O 1
ATOM 2447 N N . PRO A 1 308 ? -10.609 -3.246 23.167 1.00 76.62 308 PRO A N 1
ATOM 2448 C CA . PRO A 1 308 ? -9.710 -2.960 24.285 1.00 76.62 308 PRO A CA 1
ATOM 2449 C C . PRO A 1 308 ? -8.343 -2.421 23.849 1.00 76.62 308 PRO A C 1
ATOM 2451 O O . PRO A 1 308 ? -7.737 -1.650 24.591 1.00 76.62 308 PRO A O 1
ATOM 2454 N N . TYR A 1 309 ? -7.872 -2.794 22.656 1.00 82.62 309 TYR A N 1
ATOM 2455 C CA . TYR A 1 309 ? -6.643 -2.275 22.063 1.00 82.62 309 TYR A CA 1
ATOM 2456 C C . TYR A 1 309 ? -6.930 -1.733 20.662 1.00 82.62 309 TYR A C 1
ATOM 2458 O O . TYR A 1 309 ? -7.617 -2.389 19.877 1.00 82.62 309 TYR A O 1
ATOM 2466 N N . GLN A 1 310 ? -6.367 -0.575 20.317 1.00 88.00 310 GLN A N 1
ATOM 2467 C CA . GLN A 1 310 ? -6.349 -0.080 18.940 1.00 88.00 310 GLN A CA 1
ATOM 2468 C C . GLN A 1 310 ? -4.937 0.279 18.500 1.00 88.00 310 GLN A C 1
ATOM 2470 O O . GLN A 1 310 ? -4.172 0.891 19.247 1.00 88.00 310 GLN A O 1
ATOM 2475 N N . ILE A 1 311 ? -4.596 -0.079 17.266 1.00 85.19 311 ILE A N 1
ATOM 2476 C CA . ILE A 1 311 ? -3.349 0.340 16.629 1.00 85.19 311 ILE A CA 1
ATOM 2477 C C . ILE A 1 311 ? -3.680 1.412 15.607 1.00 85.19 311 ILE A C 1
ATOM 2479 O O . ILE A 1 311 ? -4.409 1.155 14.655 1.00 85.19 311 ILE A O 1
ATOM 2483 N N . TYR A 1 312 ? -3.110 2.596 15.787 1.00 84.00 312 TYR A N 1
ATOM 2484 C CA . TYR A 1 312 ? -3.144 3.661 14.798 1.00 84.00 312 TYR A CA 1
ATOM 2485 C C . TYR A 1 312 ? -1.851 3.689 13.996 1.00 84.00 312 TYR A C 1
ATOM 2487 O O . TYR A 1 312 ? -0.758 3.662 14.566 1.00 84.00 312 TYR A O 1
ATOM 2495 N N . HIS A 1 313 ? -1.973 3.785 12.677 1.00 79.62 313 HIS A N 1
ATOM 2496 C CA . HIS A 1 313 ? -0.852 3.951 11.764 1.00 79.62 313 HIS A CA 1
ATOM 2497 C C . HIS A 1 313 ? -0.830 5.377 11.219 1.00 79.62 313 HIS A C 1
ATOM 2499 O O . HIS A 1 313 ? -1.738 5.805 10.505 1.00 79.62 313 HIS A O 1
ATOM 2505 N N . PHE A 1 314 ? 0.245 6.087 11.541 1.00 74.25 314 PHE A N 1
ATOM 2506 C CA . PHE A 1 314 ? 0.540 7.428 11.063 1.00 74.25 314 PHE A CA 1
ATOM 2507 C C . PHE A 1 314 ? 1.594 7.337 9.983 1.00 74.25 314 PHE A C 1
ATOM 2509 O O . PHE A 1 314 ? 2.597 6.633 10.125 1.00 74.25 314 PHE A O 1
ATOM 2516 N N . HIS A 1 315 ? 1.379 8.102 8.927 1.00 71.50 315 HIS A N 1
ATOM 2517 C CA . HIS A 1 315 ? 2.329 8.247 7.842 1.00 71.50 315 HIS A CA 1
ATOM 2518 C C . HIS A 1 315 ? 2.855 9.663 7.904 1.00 71.50 315 HIS A C 1
ATOM 2520 O O . HIS A 1 315 ? 2.106 10.614 7.724 1.00 71.50 315 HIS A O 1
ATOM 2526 N N . LEU A 1 316 ? 4.128 9.793 8.229 1.00 69.31 316 LEU A N 1
ATOM 2527 C CA . LEU A 1 316 ? 4.815 11.065 8.277 1.00 69.31 316 LEU A CA 1
ATOM 2528 C C . LEU A 1 316 ? 5.505 11.250 6.941 1.00 69.31 316 LEU A C 1
ATOM 2530 O O . LEU A 1 316 ? 6.356 10.439 6.570 1.00 69.31 316 LEU A O 1
ATOM 2534 N N . VAL A 1 317 ? 5.115 12.294 6.226 1.00 68.00 317 VAL A N 1
ATOM 2535 C CA . VAL A 1 317 ? 5.818 12.766 5.041 1.00 68.00 317 VAL A CA 1
ATOM 2536 C C . VAL A 1 317 ? 6.609 13.985 5.450 1.00 68.00 317 VAL A C 1
ATOM 2538 O O . VAL A 1 317 ? 6.072 14.897 6.064 1.00 68.00 317 VAL A O 1
ATOM 2541 N N . TYR A 1 318 ? 7.892 14.011 5.152 1.00 65.62 318 TYR A N 1
ATOM 2542 C CA . TYR A 1 318 ? 8.729 15.140 5.507 1.00 65.62 318 TYR A CA 1
ATOM 2543 C C . TYR A 1 318 ? 9.796 15.314 4.447 1.00 65.62 318 TYR A C 1
ATOM 2545 O O . TYR A 1 318 ? 10.410 14.354 3.983 1.00 65.62 318 TYR A O 1
ATOM 2553 N N . LEU A 1 319 ? 10.005 16.558 4.047 1.00 57.22 319 LEU A N 1
ATOM 2554 C CA . LEU A 1 319 ? 11.133 16.920 3.213 1.00 57.22 319 LEU A CA 1
ATOM 2555 C C . LEU A 1 319 ? 12.254 17.311 4.165 1.00 57.22 319 LEU A C 1
ATOM 2557 O O . LEU A 1 319 ? 12.071 18.175 5.017 1.00 57.22 319 LEU A O 1
ATOM 2561 N N . VAL A 1 320 ? 13.391 16.630 4.058 1.00 53.78 320 VAL A N 1
ATOM 2562 C CA . VAL A 1 320 ? 14.610 16.979 4.788 1.00 53.78 320 VAL A CA 1
ATOM 2563 C C . VAL A 1 320 ? 15.3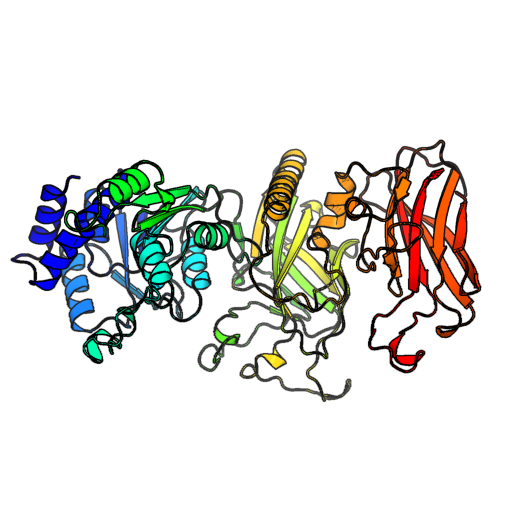62 17.979 3.912 1.00 53.78 320 VAL A C 1
ATOM 2565 O O . VAL A 1 320 ? 16.098 17.554 3.019 1.00 53.78 320 VAL A O 1
ATOM 2568 N N . PRO A 1 321 ? 15.209 19.307 4.082 1.00 47.34 321 PRO A N 1
ATOM 2569 C CA . PRO A 1 321 ? 16.296 20.182 3.684 1.00 47.34 321 PRO A CA 1
ATOM 2570 C C . PRO A 1 321 ? 17.529 19.773 4.501 1.00 47.34 321 PRO A C 1
ATOM 2572 O O . PRO A 1 321 ? 17.394 19.298 5.629 1.00 47.34 321 PRO A O 1
ATOM 2575 N N . GLU A 1 322 ? 18.737 19.991 3.980 1.00 46.62 322 GLU A N 1
ATOM 2576 C CA . GLU A 1 322 ? 19.994 19.779 4.727 1.00 46.62 322 GLU A CA 1
ATOM 2577 C C . GLU A 1 322 ? 20.011 20.491 6.106 1.00 46.62 322 GLU A C 1
ATOM 2579 O O . GLU A 1 322 ? 20.865 20.207 6.942 1.00 46.62 322 GLU A O 1
ATOM 2584 N N . SER A 1 323 ? 19.053 21.396 6.351 1.00 43.00 323 SER A N 1
ATOM 2585 C CA . SER A 1 323 ? 18.803 22.129 7.589 1.00 43.00 323 SER A CA 1
ATOM 2586 C C . SER A 1 323 ? 17.824 21.482 8.581 1.00 43.00 323 SER A C 1
ATOM 2588 O O . SER A 1 323 ? 17.673 22.037 9.670 1.00 43.00 323 SER A O 1
ATOM 2590 N N . PHE A 1 324 ? 17.141 20.368 8.274 1.00 48.69 324 PHE A N 1
ATOM 2591 C CA . PHE A 1 324 ? 16.275 19.724 9.271 1.00 48.69 324 PHE A CA 1
ATOM 2592 C C . PHE A 1 324 ? 17.126 18.881 10.229 1.00 48.69 324 PHE A C 1
ATOM 2594 O O . PHE A 1 324 ? 17.748 17.908 9.793 1.00 48.69 324 PHE A O 1
ATOM 2601 N N . PRO A 1 325 ? 17.209 19.239 11.525 1.00 46.72 325 PRO A N 1
ATOM 2602 C CA . PRO A 1 325 ? 18.032 18.490 12.459 1.00 46.72 325 PRO A CA 1
ATOM 2603 C C . PRO A 1 325 ? 17.485 17.060 12.607 1.00 46.72 325 PRO A C 1
ATOM 2605 O O . PRO A 1 325 ? 16.263 16.891 12.642 1.00 46.72 325 PRO A O 1
ATOM 2608 N N . PRO A 1 326 ? 18.347 16.030 12.741 1.00 49.34 326 PRO A N 1
ATOM 2609 C CA . PRO A 1 326 ? 17.914 14.700 13.158 1.00 49.34 326 PRO A CA 1
ATOM 2610 C C . PRO A 1 326 ? 17.197 14.839 14.502 1.00 49.34 326 PRO A C 1
ATOM 2612 O O . PRO A 1 326 ? 17.797 15.107 15.543 1.00 49.34 326 PRO A O 1
ATOM 2615 N N . GLY A 1 327 ? 15.875 14.770 14.441 1.00 54.34 327 GLY A N 1
ATOM 2616 C CA . GLY A 1 327 ? 15.005 15.172 15.526 1.00 54.34 327 GLY A CA 1
ATOM 2617 C C . GLY A 1 327 ? 14.411 13.987 16.250 1.00 54.34 327 GLY A C 1
ATOM 2618 O O . GLY A 1 327 ? 13.973 13.018 15.629 1.00 54.34 327 GLY A O 1
ATOM 2619 N N . TRP A 1 328 ? 14.360 14.089 17.572 1.00 61.28 328 TRP A N 1
ATOM 2620 C CA . TRP A 1 328 ? 13.614 13.174 18.419 1.00 61.28 328 TRP A CA 1
ATOM 2621 C C . TRP A 1 328 ? 12.152 13.606 18.464 1.00 61.28 328 TRP A C 1
ATOM 2623 O O . TRP A 1 328 ? 11.844 14.781 18.629 1.00 61.28 328 TRP A O 1
ATOM 2633 N N . TRP A 1 329 ? 11.257 12.640 18.354 1.00 70.56 329 TRP A N 1
ATOM 2634 C CA . TRP A 1 329 ? 9.833 12.808 18.571 1.00 70.56 329 TRP A CA 1
ATOM 2635 C C . TRP A 1 329 ? 9.424 11.967 19.763 1.00 70.56 329 TRP A C 1
ATOM 2637 O O . TRP A 1 329 ? 9.940 10.869 19.977 1.00 70.56 329 TRP A O 1
ATOM 2647 N N . SER A 1 330 ? 8.490 12.475 20.550 1.00 72.38 330 SER A N 1
ATOM 2648 C CA . SER A 1 330 ? 7.880 11.742 21.648 1.00 72.38 330 SER A CA 1
ATOM 2649 C C . SER A 1 330 ? 6.375 11.892 21.593 1.00 72.38 330 SER A C 1
ATOM 2651 O O . SER A 1 330 ? 5.861 12.978 21.333 1.00 72.38 330 SER A O 1
ATOM 2653 N N . VAL A 1 331 ? 5.688 10.789 21.852 1.00 77.44 331 VAL A N 1
ATOM 2654 C CA . VAL A 1 331 ? 4.233 10.728 21.885 1.00 77.44 331 VAL A CA 1
ATOM 2655 C C . VAL A 1 331 ? 3.807 10.312 23.272 1.00 77.44 331 VAL A C 1
ATOM 2657 O O . VAL A 1 331 ? 4.399 9.408 23.867 1.00 77.44 331 VAL A O 1
ATOM 2660 N N . GLN A 1 332 ? 2.788 10.978 23.788 1.00 78.31 332 GLN A N 1
ATOM 2661 C CA . GLN A 1 332 ? 2.239 10.743 25.109 1.00 78.31 332 GLN A CA 1
ATOM 2662 C C . GLN A 1 332 ? 0.718 10.688 25.032 1.00 78.31 332 GLN A C 1
ATOM 2664 O O . GLN A 1 332 ? 0.113 11.327 24.175 1.00 78.31 332 GLN A O 1
ATOM 2669 N N . VAL A 1 333 ? 0.110 9.962 25.962 1.00 83.75 333 VAL A N 1
ATOM 2670 C CA . VAL A 1 333 ? -1.333 9.982 26.216 1.00 83.75 333 VAL A CA 1
ATOM 2671 C C . VAL A 1 333 ? -1.539 10.228 27.701 1.00 83.75 333 VAL A C 1
ATOM 2673 O O . VAL A 1 333 ? -0.851 9.612 28.513 1.00 83.75 333 VAL A O 1
ATOM 2676 N N . LYS A 1 334 ? -2.397 11.182 28.081 1.00 79.38 334 LYS A N 1
ATOM 2677 C CA . LYS A 1 334 ? -2.594 11.586 29.494 1.00 79.38 334 LYS A CA 1
ATOM 2678 C C . LYS A 1 334 ? -1.271 11.830 30.254 1.00 79.38 334 LYS A C 1
ATOM 2680 O O . LYS A 1 334 ? -1.100 11.388 31.387 1.00 79.38 334 LYS A O 1
ATOM 2685 N N . ASN A 1 335 ? -0.295 12.482 29.611 1.00 69.56 335 ASN A N 1
ATOM 2686 C CA . ASN A 1 335 ? 1.071 12.719 30.126 1.00 69.56 335 ASN A CA 1
ATOM 2687 C C . ASN A 1 335 ? 1.922 11.457 30.397 1.00 69.56 335 ASN A C 1
ATOM 2689 O O . ASN A 1 335 ? 3.038 11.554 30.911 1.00 69.56 335 ASN A O 1
ATOM 2693 N N . ARG A 1 336 ? 1.444 10.265 30.024 1.00 73.19 336 ARG A N 1
ATOM 2694 C CA . ARG A 1 336 ? 2.207 9.014 30.041 1.00 73.19 336 ARG A CA 1
ATOM 2695 C C . ARG A 1 336 ? 2.911 8.823 28.693 1.00 73.19 336 ARG A C 1
ATOM 2697 O O . ARG A 1 336 ? 2.251 8.895 27.656 1.00 73.19 336 ARG A O 1
ATOM 2704 N N . PRO A 1 337 ? 4.228 8.554 28.658 1.00 64.25 337 PRO A N 1
ATOM 2705 C CA . PRO A 1 337 ? 4.937 8.321 27.404 1.00 64.25 337 PRO A CA 1
ATOM 2706 C C . PRO A 1 337 ? 4.478 7.019 26.734 1.00 64.25 337 PRO A C 1
ATOM 2708 O O . PRO A 1 337 ? 4.500 5.960 27.357 1.00 64.25 337 PRO A O 1
ATOM 2711 N N . LEU A 1 338 ? 4.095 7.108 25.458 1.00 64.06 338 LEU A N 1
ATOM 2712 C CA . LEU A 1 338 ? 3.738 5.969 24.608 1.00 64.06 338 LEU A CA 1
ATOM 2713 C C . LEU A 1 338 ? 4.932 5.474 23.797 1.00 64.06 338 LEU A C 1
ATOM 2715 O O . LEU A 1 338 ? 5.240 4.286 23.800 1.00 64.06 338 LEU A O 1
ATOM 2719 N N . THR A 1 339 ? 5.596 6.378 23.077 1.00 61.38 339 THR A N 1
ATOM 2720 C CA . THR A 1 339 ? 6.727 6.021 22.217 1.00 61.38 339 THR A CA 1
ATOM 2721 C C . THR A 1 339 ? 7.637 7.215 21.953 1.00 61.38 339 THR A C 1
ATOM 2723 O O . THR A 1 339 ? 7.248 8.373 22.140 1.00 61.38 339 THR A O 1
ATOM 2726 N N . ARG A 1 340 ? 8.863 6.924 21.518 1.00 60.78 340 ARG A N 1
ATOM 2727 C CA . ARG A 1 340 ? 9.809 7.892 20.966 1.00 60.78 340 ARG A CA 1
ATOM 2728 C C . ARG A 1 340 ? 10.354 7.356 19.653 1.00 60.78 340 ARG A C 1
ATOM 2730 O O . ARG A 1 340 ? 10.648 6.169 19.559 1.00 60.78 340 ARG A O 1
ATOM 2737 N N . PHE A 1 341 ? 10.495 8.225 18.664 1.00 61.38 341 PHE A N 1
ATOM 2738 C CA . PHE A 1 341 ? 11.016 7.860 17.350 1.00 61.38 341 PHE A CA 1
ATOM 2739 C C . PHE A 1 341 ? 11.830 9.011 16.760 1.00 61.38 341 PHE A C 1
ATOM 2741 O O . PHE A 1 341 ? 11.726 10.152 17.206 1.00 61.38 341 PHE A O 1
ATOM 2748 N N . THR A 1 342 ? 12.651 8.714 15.762 1.00 61.62 342 THR A N 1
ATOM 2749 C CA . THR A 1 342 ? 13.389 9.710 14.978 1.00 61.62 342 THR A CA 1
ATOM 2750 C C . THR A 1 342 ? 12.957 9.630 13.524 1.00 61.62 342 THR A C 1
ATOM 2752 O O . THR A 1 342 ? 12.556 8.565 13.055 1.00 61.62 342 THR A O 1
ATOM 2755 N N . LEU A 1 343 ? 13.019 10.757 12.816 1.00 59.91 343 LEU A N 1
ATOM 2756 C CA . LEU A 1 343 ? 12.766 10.790 11.378 1.00 59.91 343 LEU A CA 1
ATOM 2757 C C . LEU A 1 343 ? 14.095 10.626 10.612 1.00 59.91 343 LEU A C 1
ATOM 2759 O O . LEU A 1 343 ? 14.981 11.462 10.794 1.00 59.91 343 LEU A O 1
ATOM 2763 N N . PRO A 1 344 ? 14.239 9.575 9.782 1.00 55.22 344 PRO A N 1
ATOM 2764 C CA . PRO A 1 344 ? 15.401 9.338 8.932 1.00 55.22 344 PRO A CA 1
ATOM 2765 C C . PRO A 1 344 ? 15.759 10.521 8.047 1.00 55.22 344 PRO A C 1
ATOM 2767 O O . PRO A 1 344 ? 14.913 10.985 7.290 1.00 55.22 344 PRO A O 1
ATOM 2770 N N . ALA A 1 345 ? 17.014 10.961 8.039 1.00 52.56 345 ALA A N 1
ATOM 2771 C CA . ALA A 1 345 ? 17.429 12.044 7.143 1.00 52.56 345 ALA A CA 1
ATOM 2772 C C . ALA A 1 345 ? 17.424 11.624 5.655 1.00 52.56 345 ALA A C 1
ATOM 2774 O O . ALA A 1 345 ? 17.387 12.474 4.769 1.00 52.56 345 ALA A O 1
ATOM 2775 N N . ASP A 1 346 ? 17.468 10.317 5.371 1.00 50.25 346 ASP A N 1
ATOM 2776 C CA . ASP A 1 346 ? 17.558 9.749 4.021 1.00 50.25 346 ASP A CA 1
ATOM 2777 C C . ASP A 1 346 ? 16.208 9.299 3.435 1.00 50.25 346 ASP A C 1
ATOM 2779 O O . ASP A 1 346 ? 16.153 8.804 2.304 1.00 50.25 346 ASP A O 1
ATOM 2783 N N . ARG A 1 347 ? 15.110 9.467 4.180 1.00 52.41 347 ARG A N 1
ATOM 2784 C CA . ARG A 1 347 ? 13.760 9.123 3.723 1.00 52.41 347 ARG A CA 1
ATOM 2785 C C . ARG A 1 347 ? 12.870 10.343 3.739 1.00 52.41 347 ARG A C 1
ATOM 2787 O O . ARG A 1 347 ? 12.982 11.207 4.591 1.00 52.41 347 ARG A O 1
ATOM 2794 N N . MET A 1 348 ? 11.940 10.353 2.796 1.00 56.31 348 MET A N 1
ATOM 2795 C CA . MET A 1 348 ? 10.864 11.341 2.744 1.00 56.31 348 MET A CA 1
ATOM 2796 C C . MET A 1 348 ? 9.620 10.874 3.516 1.00 56.31 348 MET A C 1
ATOM 2798 O O . MET A 1 348 ? 8.678 11.632 3.709 1.00 56.31 348 MET A O 1
ATOM 2802 N N . PHE A 1 349 ? 9.593 9.602 3.927 1.00 63.09 349 PHE A N 1
ATOM 2803 C CA . PHE A 1 349 ? 8.433 8.950 4.524 1.00 63.09 349 PHE A CA 1
ATOM 2804 C C . PHE A 1 349 ? 8.842 8.105 5.725 1.00 63.09 349 PHE A C 1
ATOM 2806 O O . PHE A 1 349 ? 9.831 7.370 5.666 1.00 63.09 349 PHE A O 1
ATOM 2813 N N . SER A 1 350 ? 8.040 8.151 6.786 1.00 67.31 350 SER A N 1
ATOM 2814 C CA . SER A 1 350 ? 8.154 7.269 7.947 1.00 67.31 350 SER A CA 1
ATOM 2815 C C . SER A 1 350 ? 6.787 6.844 8.452 1.00 67.31 350 SER A C 1
ATOM 2817 O O . SER A 1 350 ? 5.859 7.644 8.510 1.00 67.31 350 SER A O 1
ATOM 2819 N N . ARG A 1 351 ? 6.657 5.575 8.842 1.00 70.25 351 ARG A N 1
ATOM 2820 C CA . ARG A 1 351 ? 5.445 5.063 9.487 1.00 70.25 351 ARG A CA 1
ATOM 2821 C C . ARG A 1 351 ? 5.654 5.057 10.991 1.00 70.25 351 ARG A C 1
ATOM 2823 O O . ARG A 1 351 ? 6.617 4.472 11.476 1.00 70.25 351 ARG A O 1
ATOM 2830 N N . VAL A 1 352 ? 4.724 5.652 11.720 1.00 72.38 352 VAL A N 1
ATOM 2831 C CA . VAL A 1 352 ? 4.665 5.579 13.179 1.00 72.38 352 VAL A CA 1
ATOM 2832 C C . VAL A 1 352 ? 3.429 4.782 13.550 1.00 72.38 352 VAL A C 1
ATOM 2834 O O . VAL A 1 352 ? 2.367 4.962 12.962 1.00 72.38 352 VAL A O 1
ATOM 2837 N N . LYS A 1 353 ? 3.567 3.863 14.502 1.00 74.12 353 LYS A N 1
ATOM 2838 C CA . LYS A 1 353 ? 2.441 3.099 15.035 1.00 74.12 353 LYS A CA 1
ATOM 2839 C C . LYS A 1 353 ? 2.241 3.463 16.490 1.00 74.12 353 LYS A C 1
ATOM 2841 O O . LYS A 1 353 ? 3.208 3.469 17.250 1.00 74.12 353 LYS A O 1
ATOM 2846 N N . LEU A 1 354 ? 1.002 3.739 16.871 1.00 77.94 354 LEU A N 1
ATOM 2847 C CA . LEU A 1 354 ? 0.628 3.961 18.261 1.00 77.94 354 LEU A CA 1
ATOM 2848 C C . LEU A 1 354 ? -0.334 2.868 18.686 1.00 77.94 354 LEU A C 1
ATOM 2850 O O . LEU A 1 354 ? -1.369 2.675 18.054 1.00 77.94 354 LEU A O 1
ATOM 2854 N N . VAL A 1 355 ? 0.027 2.158 19.749 1.00 80.44 355 VAL A N 1
ATOM 2855 C CA . VAL A 1 355 ? -0.852 1.192 20.404 1.00 80.44 355 VAL A CA 1
ATOM 2856 C C . VAL A 1 355 ? -1.523 1.912 21.562 1.00 80.44 355 VAL A C 1
ATOM 2858 O O . VAL A 1 355 ? -0.842 2.374 22.478 1.00 80.44 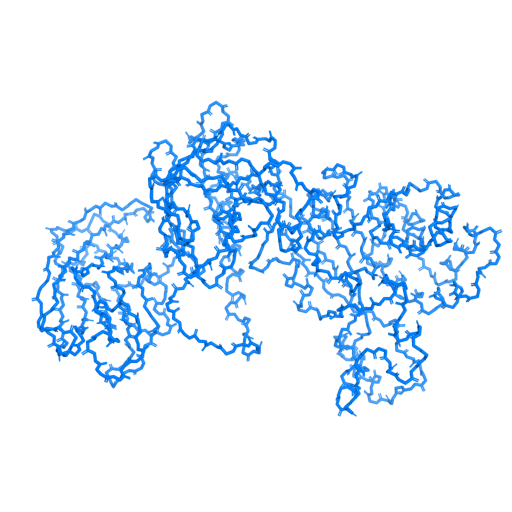355 VAL A O 1
ATOM 2861 N N . LEU A 1 356 ? -2.842 2.024 21.496 1.00 81.00 356 LEU A N 1
ATOM 2862 C CA . LEU A 1 356 ? -3.676 2.719 22.469 1.00 81.00 356 LEU A CA 1
ATOM 2863 C C . LEU A 1 356 ? -4.582 1.702 23.156 1.00 81.00 356 LEU A C 1
ATOM 2865 O O . LEU A 1 356 ? -5.029 0.736 22.532 1.00 81.00 356 LEU A O 1
ATOM 2869 N N . GLN A 1 357 ? -4.804 1.888 24.454 1.00 80.75 357 GLN A N 1
ATOM 2870 C CA . GLN A 1 357 ? -5.706 1.048 25.234 1.00 80.75 357 GLN A CA 1
ATOM 2871 C C . GLN A 1 357 ? -7.007 1.801 25.475 1.00 80.75 357 GLN A C 1
ATOM 2873 O O . GLN A 1 357 ? -6.978 3.005 25.694 1.00 80.75 357 GLN A O 1
ATOM 2878 N N . ALA A 1 358 ? -8.141 1.105 25.508 1.00 83.62 358 ALA A N 1
ATOM 2879 C CA . ALA A 1 358 ? -9.444 1.746 25.705 1.00 83.62 358 ALA A CA 1
ATOM 2880 C C . ALA A 1 358 ? -9.529 2.604 26.988 1.00 83.62 358 ALA A C 1
ATOM 2882 O O . ALA A 1 358 ? -10.223 3.614 27.007 1.00 83.62 358 ALA A O 1
ATOM 2883 N N . GLU A 1 359 ? -8.789 2.249 28.043 1.00 82.56 359 GLU A N 1
ATOM 2884 C CA . GLU A 1 359 ? -8.676 3.027 29.292 1.00 82.56 359 GLU A CA 1
ATOM 2885 C C . GLU A 1 359 ? -7.977 4.394 29.124 1.00 82.56 359 GLU A C 1
ATOM 2887 O O . GLU A 1 359 ? -8.182 5.321 29.916 1.00 82.56 359 GLU A O 1
ATOM 2892 N N . ASP A 1 360 ? -7.175 4.544 28.068 1.00 85.31 360 ASP A N 1
ATOM 2893 C CA . ASP A 1 360 ? -6.537 5.804 27.697 1.00 85.31 360 ASP A CA 1
ATOM 2894 C C . ASP A 1 360 ? -7.515 6.760 26.983 1.00 85.31 360 ASP A C 1
ATOM 2896 O O . ASP A 1 360 ? -7.152 7.906 26.717 1.00 85.31 360 ASP A O 1
ATOM 2900 N N . ALA A 1 361 ? -8.745 6.332 26.675 1.00 89.19 361 ALA A N 1
ATOM 2901 C CA . ALA A 1 361 ? -9.747 7.192 26.054 1.00 89.19 361 ALA A CA 1
ATOM 2902 C C . ALA A 1 361 ? -10.416 8.132 27.075 1.00 89.19 361 ALA A C 1
ATOM 2904 O O . ALA A 1 361 ? -10.577 7.797 28.252 1.00 89.19 361 ALA A O 1
ATOM 2905 N N . GLU A 1 362 ? -10.826 9.310 26.613 1.00 88.25 362 GLU A N 1
ATOM 2906 C CA . GLU A 1 362 ? -11.635 10.305 27.322 1.00 88.25 362 GLU A CA 1
ATOM 2907 C C . GLU A 1 362 ? -12.685 10.840 26.352 1.00 88.25 362 GLU A C 1
ATOM 2909 O O . GLU A 1 362 ? -12.358 11.190 25.222 1.00 88.25 362 GLU A O 1
ATOM 2914 N N . GLU A 1 363 ? -13.957 10.834 26.761 1.00 87.94 363 GLU A N 1
ATOM 2915 C CA . GLU A 1 363 ? -15.075 11.357 25.953 1.00 87.94 363 GLU A CA 1
ATOM 2916 C C . GLU A 1 363 ? -15.144 10.790 24.518 1.00 87.94 363 GLU A C 1
ATOM 2918 O O . GLU A 1 363 ? -15.608 11.442 23.588 1.00 87.94 363 GLU A O 1
ATOM 2923 N N . GLY A 1 364 ? -14.694 9.545 24.329 1.00 88.94 364 GLY A N 1
ATOM 2924 C CA . GLY A 1 364 ? -14.678 8.892 23.018 1.00 88.94 364 GLY A CA 1
ATOM 2925 C C . GLY A 1 364 ? -13.468 9.233 22.144 1.00 88.94 364 GLY A C 1
ATOM 2926 O O . GLY A 1 364 ? -13.475 8.874 20.971 1.00 88.94 364 GLY A O 1
ATOM 2927 N N . PHE A 1 365 ? -12.421 9.855 22.692 1.00 92.25 365 PHE A N 1
ATOM 2928 C CA . PHE A 1 365 ? -11.179 10.171 21.983 1.00 92.25 365 PHE A CA 1
ATOM 2929 C C . PHE A 1 365 ? -9.926 9.767 22.767 1.00 92.25 365 PHE A C 1
ATOM 2931 O O . PHE A 1 365 ? -9.941 9.665 23.988 1.00 92.25 365 PHE A O 1
ATOM 2938 N N . PHE A 1 366 ? -8.810 9.578 22.067 1.00 92.06 366 PHE A N 1
ATOM 2939 C CA . PHE A 1 366 ? -7.473 9.475 22.645 1.00 92.06 366 PHE A CA 1
ATOM 2940 C C . PHE A 1 366 ? -6.788 10.844 22.610 1.00 92.06 366 PHE A C 1
ATOM 2942 O O . PHE A 1 366 ? -6.421 11.285 21.517 1.00 92.06 366 PHE A O 1
ATOM 2949 N N . PRO A 1 367 ? -6.588 11.510 23.764 1.00 91.75 367 PRO A N 1
ATOM 2950 C CA . PRO A 1 367 ? -5.924 12.805 23.825 1.00 91.75 367 PRO A CA 1
ATOM 2951 C C . PRO A 1 367 ? -4.406 12.612 23.747 1.00 91.75 367 PRO A C 1
ATOM 2953 O O . PRO A 1 367 ? -3.736 12.328 24.747 1.00 91.75 367 PRO A O 1
ATOM 2956 N N . LEU A 1 368 ? -3.857 12.728 22.539 1.00 89.94 368 LEU A N 1
ATOM 2957 C CA . LEU A 1 368 ? -2.434 12.535 22.297 1.00 89.94 368 LEU A CA 1
ATOM 2958 C C . LEU A 1 368 ? -1.684 13.861 22.316 1.00 89.94 368 LEU A C 1
ATOM 2960 O O . LEU A 1 368 ? -2.082 14.820 21.660 1.00 89.94 368 LEU A O 1
ATOM 2964 N N . SER A 1 369 ? -0.545 13.863 23.002 1.00 88.31 369 SER A N 1
ATOM 2965 C CA . SER A 1 369 ? 0.419 14.960 23.005 1.00 88.31 369 SER A CA 1
ATOM 2966 C C . SER A 1 369 ? 1.698 14.516 22.309 1.00 88.31 369 SER A C 1
ATOM 2968 O O . SER A 1 369 ? 2.343 13.542 22.704 1.00 88.31 369 SER A O 1
ATOM 2970 N N . PHE A 1 370 ? 2.086 15.261 21.290 1.00 84.31 370 PHE A N 1
ATOM 2971 C CA . PHE A 1 370 ? 3.312 15.091 20.533 1.00 84.31 370 PHE A CA 1
ATOM 2972 C C . PHE A 1 370 ? 4.299 16.178 20.940 1.00 84.31 370 PHE A C 1
ATOM 2974 O O . PHE A 1 370 ? 3.911 17.320 21.180 1.00 84.31 370 PHE A O 1
ATOM 2981 N N . ASN A 1 371 ? 5.579 15.829 21.012 1.00 79.69 371 ASN A N 1
ATOM 2982 C CA . ASN A 1 371 ? 6.673 16.786 21.157 1.00 79.69 371 ASN A CA 1
ATOM 2983 C C . ASN A 1 371 ? 7.802 16.391 20.215 1.00 79.69 371 ASN A C 1
ATOM 2985 O O . ASN A 1 371 ? 8.105 15.202 20.097 1.00 79.69 371 ASN A O 1
ATOM 2989 N N . GLY A 1 372 ? 8.438 17.371 19.593 1.00 74.50 372 GLY A N 1
ATOM 2990 C CA . GLY A 1 372 ? 9.483 17.147 18.605 1.00 74.50 372 GLY A CA 1
ATOM 2991 C C . GLY A 1 372 ? 10.212 18.434 18.236 1.00 74.50 372 GLY A C 1
ATOM 2992 O O . GLY A 1 372 ? 9.904 19.495 18.782 1.00 74.50 372 GLY A O 1
ATOM 2993 N N . PRO A 1 373 ? 11.196 18.374 17.326 1.00 68.94 373 PRO A N 1
ATOM 2994 C CA . PRO A 1 373 ? 11.827 19.581 16.809 1.00 68.94 373 PRO A CA 1
ATOM 2995 C C . PRO A 1 373 ? 10.789 20.460 16.102 1.00 68.94 373 PRO A C 1
ATOM 2997 O O . PRO A 1 373 ? 9.920 19.962 15.382 1.00 68.94 373 PRO A O 1
ATOM 3000 N N . SER A 1 374 ? 10.904 21.774 16.263 1.00 68.38 374 SER A N 1
ATOM 3001 C CA . SER A 1 374 ? 10.219 22.711 15.379 1.00 68.38 374 SER A CA 1
ATOM 3002 C C . SER A 1 374 ? 10.958 22.781 14.041 1.00 68.38 374 SER A C 1
ATOM 3004 O O . SER A 1 374 ? 12.190 22.792 13.990 1.00 68.38 374 SER A O 1
ATOM 3006 N N . TRP A 1 375 ? 10.201 22.807 12.946 1.00 67.00 375 TRP A N 1
ATOM 3007 C CA . TRP A 1 375 ? 10.739 23.009 11.603 1.00 67.00 375 TRP A CA 1
ATOM 3008 C C . TRP A 1 375 ? 10.577 24.486 11.200 1.00 67.00 375 TRP A C 1
ATOM 3010 O O . TRP A 1 375 ? 9.534 25.081 11.469 1.00 67.00 375 TRP A O 1
ATOM 3020 N N . ARG A 1 376 ? 11.600 25.073 10.561 1.00 63.38 376 ARG A N 1
ATOM 3021 C CA . ARG A 1 376 ? 11.541 26.385 9.889 1.00 63.38 376 ARG A CA 1
ATOM 3022 C C . ARG A 1 376 ? 12.399 26.367 8.610 1.00 63.38 376 ARG A C 1
ATOM 3024 O O . ARG A 1 376 ? 13.409 25.655 8.593 1.00 63.38 376 ARG A O 1
ATOM 3031 N N . PRO A 1 377 ? 12.053 27.147 7.569 1.00 58.28 377 PRO A N 1
ATOM 3032 C CA . PRO A 1 377 ? 12.881 27.269 6.374 1.00 58.28 377 PRO A CA 1
ATOM 3033 C C . PRO A 1 377 ? 14.233 27.926 6.676 1.00 58.28 377 PRO A C 1
ATOM 3035 O O . PRO A 1 377 ? 14.383 28.716 7.612 1.00 58.28 377 PRO A O 1
ATOM 3038 N N . ALA A 1 378 ? 15.242 27.588 5.872 1.00 50.88 378 ALA A N 1
ATOM 3039 C CA . ALA A 1 378 ? 16.590 28.125 6.020 1.00 50.88 378 ALA A CA 1
ATOM 3040 C C . ALA A 1 378 ? 16.609 29.642 5.749 1.00 50.88 378 ALA A C 1
ATOM 3042 O O . ALA A 1 378 ? 16.193 30.080 4.682 1.00 50.88 378 ALA A O 1
ATOM 3043 N N . GLY A 1 379 ? 17.125 30.430 6.700 1.00 53.91 379 GLY A N 1
ATOM 3044 C CA . GLY A 1 379 ? 17.261 31.889 6.573 1.00 53.91 379 GLY A CA 1
ATOM 3045 C C . GLY A 1 379 ? 16.275 32.720 7.400 1.00 53.91 379 GLY A C 1
ATOM 3046 O O . GLY A 1 379 ? 16.501 33.916 7.537 1.00 53.91 379 GLY A O 1
ATOM 3047 N N . HIS A 1 380 ? 15.253 32.110 8.013 1.00 57.66 380 HIS A N 1
ATOM 3048 C CA . HIS A 1 380 ? 14.333 32.814 8.916 1.00 57.66 380 HIS A CA 1
ATOM 3049 C C . HIS A 1 380 ? 14.814 32.805 10.374 1.00 57.66 380 HIS A C 1
ATOM 3051 O O . HIS A 1 380 ? 15.129 31.751 10.937 1.00 57.66 380 HIS A O 1
ATOM 3057 N N . GLY A 1 381 ? 14.845 33.983 11.009 1.00 54.28 381 GLY A N 1
ATOM 3058 C CA . GLY A 1 381 ? 15.211 34.128 12.420 1.00 54.28 381 GLY A CA 1
ATOM 3059 C C . GLY A 1 381 ? 14.219 33.429 13.361 1.00 54.28 381 GLY A C 1
ATOM 3060 O O . GLY A 1 381 ? 13.022 33.360 13.085 1.00 54.28 381 GLY A O 1
ATOM 3061 N N . GLN A 1 382 ? 14.687 32.934 14.517 1.00 54.78 382 GLN A N 1
ATOM 3062 C CA . GLN A 1 382 ? 13.818 32.269 15.512 1.00 54.78 382 GLN A CA 1
ATOM 3063 C C . GLN A 1 382 ? 12.686 33.172 16.044 1.00 54.78 382 GLN A C 1
ATOM 3065 O O . GLN A 1 382 ? 11.657 32.660 16.486 1.00 54.78 382 GLN A O 1
ATOM 3070 N N . ASN A 1 383 ? 12.848 34.496 15.953 1.00 52.97 383 ASN A N 1
ATOM 3071 C CA . ASN A 1 383 ? 11.937 35.491 16.526 1.00 52.97 383 ASN A CA 1
ATOM 3072 C C . ASN A 1 383 ? 11.114 36.271 15.486 1.00 52.97 383 ASN A C 1
ATOM 3074 O O . ASN A 1 383 ? 10.380 37.178 15.868 1.00 52.97 383 ASN A O 1
ATOM 3078 N N . GLU A 1 384 ? 11.222 35.949 14.196 1.00 49.19 384 GLU A N 1
ATOM 3079 C CA . GLU A 1 384 ? 10.463 36.645 13.150 1.00 49.19 384 GLU A CA 1
ATOM 3080 C C . GLU A 1 384 ? 9.150 35.912 12.831 1.00 49.19 384 GLU A C 1
ATOM 3082 O O . GLU A 1 384 ? 9.149 34.674 12.767 1.00 49.19 384 GLU A O 1
ATOM 3087 N N . PRO A 1 385 ? 8.033 36.645 12.641 1.00 48.34 385 PRO A N 1
ATOM 3088 C CA . PRO A 1 385 ? 6.826 36.084 12.053 1.00 48.34 385 PRO A CA 1
ATOM 3089 C C . PRO A 1 385 ? 7.113 35.741 10.589 1.00 48.34 385 PRO A C 1
ATOM 3091 O O . PRO A 1 385 ? 7.669 36.550 9.849 1.00 48.34 385 PRO A O 1
ATOM 3094 N N . TYR A 1 386 ? 6.756 34.528 10.188 1.00 54.91 386 TYR A N 1
ATOM 3095 C CA . TYR A 1 386 ? 6.925 34.050 8.824 1.00 54.91 386 TYR A CA 1
ATOM 3096 C C . TYR A 1 386 ? 5.581 33.561 8.297 1.00 54.91 386 TYR A C 1
ATOM 3098 O O . TYR A 1 386 ? 4.914 32.753 8.946 1.00 54.91 386 TYR A O 1
ATOM 3106 N N . GLU A 1 387 ? 5.189 34.097 7.147 1.00 53.88 387 GLU A N 1
ATOM 3107 C CA . GLU A 1 387 ? 3.988 33.725 6.410 1.00 53.88 387 GLU A CA 1
ATOM 3108 C C . GLU A 1 387 ? 4.415 32.729 5.325 1.00 53.88 387 GLU A C 1
ATOM 3110 O O . GLU A 1 387 ? 5.219 33.053 4.453 1.00 53.88 387 GLU A O 1
ATOM 3115 N N . PHE A 1 388 ? 3.973 31.480 5.469 1.00 54.78 388 PHE A N 1
ATOM 3116 C CA . PHE A 1 388 ? 4.427 30.353 4.652 1.00 54.78 388 PHE A CA 1
ATOM 3117 C C . PHE A 1 388 ? 3.695 30.326 3.307 1.00 54.78 388 PHE A C 1
ATOM 3119 O O . PHE A 1 388 ? 2.489 30.562 3.262 1.00 54.78 388 PHE A O 1
ATOM 3126 N N . SER A 1 389 ? 4.383 29.928 2.235 1.00 54.56 389 SER A N 1
ATOM 3127 C CA . SER A 1 389 ? 3.751 29.592 0.960 1.00 54.56 389 SER A CA 1
ATOM 3128 C C . SER A 1 389 ? 3.420 28.096 0.891 1.00 54.56 389 SER A C 1
ATOM 3130 O O . SER A 1 389 ? 4.180 27.232 1.334 1.00 54.56 389 SER A O 1
ATOM 3132 N N . THR A 1 390 ? 2.257 27.763 0.330 1.00 52.38 390 THR A N 1
ATOM 3133 C CA . THR A 1 390 ? 1.891 26.386 -0.049 1.00 52.38 390 THR A CA 1
ATOM 3134 C C . THR A 1 390 ? 2.424 25.999 -1.432 1.00 52.38 390 THR A C 1
ATOM 3136 O O . THR A 1 390 ? 2.402 24.817 -1.776 1.00 52.38 390 THR A O 1
ATOM 3139 N N . ASP A 1 391 ? 2.966 26.962 -2.184 1.00 54.38 391 ASP A N 1
ATOM 3140 C CA . ASP A 1 391 ? 3.489 26.765 -3.536 1.00 54.38 391 ASP A CA 1
ATOM 3141 C C . ASP A 1 391 ? 4.932 26.223 -3.536 1.00 54.38 391 ASP A C 1
ATOM 3143 O O . ASP A 1 391 ? 5.361 25.610 -4.515 1.00 54.38 391 ASP A O 1
ATOM 3147 N N . ASP A 1 392 ? 5.691 26.391 -2.440 1.00 59.59 392 ASP A N 1
ATOM 3148 C CA . ASP A 1 392 ? 7.046 25.839 -2.309 1.00 59.59 392 ASP A CA 1
ATOM 3149 C C . ASP A 1 392 ? 7.069 24.571 -1.430 1.00 59.59 392 ASP A C 1
ATOM 3151 O O . ASP A 1 392 ? 6.916 24.647 -0.207 1.00 59.59 392 ASP A O 1
ATOM 3155 N N . PRO A 1 393 ? 7.346 23.377 -1.996 1.00 56.34 393 PRO A N 1
ATOM 3156 C CA . PRO A 1 393 ? 7.413 22.139 -1.227 1.00 56.34 393 PRO A CA 1
ATOM 3157 C C . PRO A 1 393 ? 8.482 22.158 -0.123 1.00 56.34 393 PRO A C 1
ATOM 3159 O O . PRO A 1 393 ? 8.356 21.449 0.876 1.00 56.34 393 PRO A O 1
ATOM 3162 N N . ARG A 1 394 ? 9.529 22.981 -0.255 1.00 57.06 394 ARG A N 1
ATOM 3163 C CA . ARG A 1 394 ? 10.564 23.138 0.779 1.00 57.06 394 ARG A CA 1
ATOM 3164 C C . ARG A 1 394 ? 10.026 23.817 2.032 1.00 57.06 394 ARG A C 1
ATOM 3166 O O . ARG A 1 394 ? 10.672 23.708 3.070 1.00 57.06 394 ARG A O 1
ATOM 3173 N N . GLU A 1 395 ? 8.866 24.467 1.945 1.00 59.59 395 GLU A N 1
ATOM 3174 C CA . GLU A 1 395 ? 8.230 25.180 3.047 1.00 59.59 395 GLU A CA 1
ATOM 3175 C C . GLU A 1 395 ? 7.201 24.339 3.830 1.00 59.59 395 GLU A C 1
ATOM 3177 O O . GLU A 1 395 ? 6.590 24.805 4.793 1.00 59.59 395 GLU A O 1
ATOM 3182 N N . LEU A 1 396 ? 7.010 23.070 3.443 1.00 57.81 396 LEU A N 1
ATOM 3183 C CA . LEU A 1 396 ? 5.936 22.220 3.968 1.00 57.81 396 LEU A CA 1
ATOM 3184 C C . LEU A 1 396 ? 6.237 21.572 5.334 1.00 57.81 396 LEU A C 1
ATOM 3186 O O . LEU A 1 396 ? 5.312 21.088 5.985 1.00 57.81 396 LEU A O 1
ATOM 3190 N N . GLY A 1 397 ? 7.494 21.555 5.789 1.00 65.88 397 GLY A N 1
ATOM 3191 C CA . GLY A 1 397 ? 7.898 20.944 7.062 1.00 65.88 397 GLY A CA 1
ATOM 3192 C C . GLY A 1 397 ? 7.609 19.440 7.186 1.00 65.88 397 GLY A C 1
ATOM 3193 O O . GLY A 1 397 ? 7.751 18.685 6.221 1.00 65.88 397 GLY A O 1
ATOM 3194 N N . VAL A 1 398 ? 7.254 18.987 8.400 1.00 70.06 398 VAL A N 1
ATOM 3195 C CA . VAL A 1 398 ? 6.801 17.603 8.653 1.00 70.06 398 VAL A CA 1
ATOM 3196 C C . VAL A 1 398 ? 5.285 17.551 8.561 1.00 70.06 398 VAL A C 1
ATOM 3198 O O . VAL A 1 398 ? 4.579 18.274 9.261 1.00 70.06 398 VAL A O 1
ATOM 3201 N N . VAL A 1 399 ? 4.784 16.656 7.727 1.00 67.44 399 VAL A N 1
ATOM 3202 C CA . VAL A 1 399 ? 3.373 16.541 7.389 1.00 67.44 399 VAL A CA 1
ATOM 3203 C C . VAL A 1 399 ? 2.837 15.171 7.791 1.00 67.44 399 VAL A C 1
ATOM 3205 O O . VAL A 1 399 ? 3.512 14.148 7.666 1.00 67.44 399 VAL A O 1
ATOM 3208 N N . TRP A 1 400 ? 1.623 15.161 8.331 1.00 70.00 400 TRP A N 1
ATOM 3209 C CA . TRP A 1 400 ? 1.003 14.021 8.992 1.00 70.00 400 TRP A CA 1
ATOM 3210 C C . TRP A 1 400 ? -0.182 13.498 8.205 1.00 70.00 400 TRP A C 1
ATOM 3212 O O . TRP A 1 400 ? -1.156 14.222 8.028 1.00 70.00 400 TRP A O 1
ATOM 3222 N N . GLY A 1 401 ? -0.137 12.211 7.857 1.00 62.59 401 GLY A N 1
ATOM 3223 C CA . GLY A 1 401 ? -1.195 11.489 7.154 1.00 62.59 401 GLY A CA 1
ATOM 3224 C C . GLY A 1 401 ? -1.449 12.066 5.770 1.00 62.59 401 GLY A C 1
ATOM 3225 O O . GLY A 1 401 ? -0.992 13.153 5.459 1.00 62.59 401 GLY A O 1
ATOM 3226 N N . TRP A 1 402 ? -2.146 11.334 4.908 1.00 61.91 402 TRP A N 1
ATOM 3227 C CA . TRP A 1 402 ? -2.344 11.785 3.529 1.00 61.91 402 TRP A CA 1
ATOM 3228 C C . TRP A 1 402 ? -3.807 11.847 3.089 1.00 61.91 402 TRP A C 1
ATOM 3230 O O . TRP A 1 402 ? -4.119 12.414 2.064 1.00 61.91 402 TRP A O 1
ATOM 3240 N N . ASP A 1 403 ? -4.730 11.270 3.852 1.00 57.44 403 ASP A N 1
ATOM 3241 C CA . ASP A 1 403 ? -6.186 11.455 3.720 1.00 57.44 403 ASP A CA 1
ATOM 3242 C C . ASP A 1 403 ? -6.833 10.652 4.866 1.00 57.44 403 ASP A C 1
ATOM 3244 O O . ASP A 1 403 ? -7.677 9.784 4.648 1.00 57.44 403 ASP A O 1
ATOM 3248 N N . GLY A 1 404 ? -6.355 10.848 6.099 1.00 68.12 404 GLY A N 1
ATOM 3249 C CA . GLY A 1 404 ? -6.772 10.082 7.279 1.00 68.12 404 GLY A CA 1
ATOM 3250 C C . GLY A 1 404 ? -5.734 9.070 7.776 1.00 68.12 404 GLY A C 1
ATOM 3251 O O . GLY A 1 404 ? -4.608 9.003 7.272 1.00 68.12 404 GLY A O 1
ATOM 3252 N N . PHE A 1 405 ? -6.116 8.298 8.794 1.00 78.44 405 PHE A N 1
ATOM 3253 C CA . PHE A 1 405 ? -5.273 7.297 9.456 1.00 78.44 405 PHE A CA 1
ATOM 3254 C C . PHE A 1 405 ? -5.813 5.887 9.243 1.00 78.44 405 PHE A C 1
ATOM 3256 O O . PHE A 1 405 ? -7.013 5.692 9.074 1.00 78.44 405 PHE A O 1
ATOM 3263 N N . LEU A 1 406 ? -4.938 4.884 9.289 1.00 81.88 406 LEU A N 1
ATOM 3264 C CA . LEU A 1 406 ? -5.382 3.492 9.355 1.00 81.88 406 LEU A CA 1
ATOM 3265 C C . LEU A 1 406 ? -5.470 3.060 10.818 1.00 81.88 406 LEU A C 1
ATOM 3267 O O . LEU A 1 406 ? -4.570 3.361 11.606 1.00 81.88 406 LEU A O 1
ATOM 3271 N N . ARG A 1 407 ? -6.535 2.339 11.167 1.00 87.81 407 ARG A N 1
ATOM 3272 C CA . ARG A 1 407 ? -6.788 1.816 12.509 1.00 87.81 407 ARG A CA 1
ATOM 3273 C C . ARG A 1 407 ? -7.064 0.318 12.472 1.00 87.81 407 ARG A C 1
ATOM 3275 O O . ARG A 1 407 ? -7.920 -0.131 11.713 1.00 87.81 407 ARG A O 1
ATOM 3282 N N . GLU A 1 408 ? -6.388 -0.435 13.329 1.00 87.44 408 GLU A N 1
ATOM 3283 C CA . GLU A 1 408 ? -6.728 -1.824 13.650 1.00 87.44 408 GLU A CA 1
ATOM 3284 C C . GLU A 1 408 ? -7.401 -1.875 15.027 1.00 87.44 408 GLU A C 1
ATOM 3286 O O . GLU A 1 408 ? -6.842 -1.377 16.003 1.00 87.44 408 GLU A O 1
ATOM 3291 N N . ASP A 1 409 ? -8.583 -2.488 15.113 1.00 89.31 409 ASP A N 1
ATOM 3292 C CA . ASP A 1 409 ? -9.298 -2.743 16.371 1.00 89.31 409 ASP A CA 1
ATOM 3293 C C . ASP A 1 409 ? -9.008 -4.189 16.828 1.00 89.31 409 ASP A C 1
ATOM 3295 O O . ASP A 1 409 ? -9.165 -5.128 16.044 1.00 89.31 409 ASP A O 1
ATOM 3299 N N . LEU A 1 410 ? -8.566 -4.387 18.075 1.00 82.88 410 LEU A N 1
ATOM 3300 C CA . LEU A 1 410 ? -8.085 -5.677 18.581 1.00 82.88 410 LEU A CA 1
ATOM 3301 C C . LEU A 1 410 ? -8.788 -6.075 19.888 1.00 82.88 410 LEU A C 1
ATOM 3303 O O . LEU A 1 410 ? -8.692 -5.378 20.898 1.00 82.88 410 LEU A O 1
ATOM 3307 N N . GLU A 1 411 ? -9.448 -7.235 19.868 1.00 87.00 411 GLU A N 1
ATOM 3308 C CA . GLU A 1 411 ? -10.345 -7.709 20.938 1.00 87.00 411 GLU A CA 1
ATOM 3309 C C . GLU A 1 411 ? -9.634 -8.239 22.191 1.00 87.00 411 GLU A C 1
ATOM 3311 O O . GLU A 1 411 ? -10.224 -8.291 23.266 1.00 87.00 411 GLU A O 1
ATOM 3316 N N . ASP A 1 412 ? -8.367 -8.648 22.089 1.00 71.88 412 ASP A N 1
ATOM 3317 C CA . ASP A 1 412 ? -7.616 -9.163 23.231 1.00 71.88 412 ASP A CA 1
ATOM 3318 C C . ASP A 1 412 ? -6.089 -9.043 23.050 1.00 71.88 412 ASP A C 1
ATOM 3320 O O . ASP A 1 412 ? -5.557 -8.675 21.996 1.00 71.88 412 ASP A O 1
ATOM 3324 N N . LYS A 1 413 ? -5.350 -9.399 24.109 1.00 65.00 413 LYS A N 1
ATOM 3325 C CA . LYS A 1 413 ? -3.878 -9.430 24.092 1.00 65.00 413 LYS A CA 1
ATOM 3326 C C . LYS A 1 413 ? -3.316 -10.424 23.072 1.00 65.00 413 LYS A C 1
ATOM 3328 O O . LYS A 1 413 ? -2.206 -10.228 22.582 1.00 65.00 413 LYS A O 1
ATOM 3333 N N . LYS A 1 414 ? -4.037 -11.502 22.752 1.00 66.25 414 LYS A N 1
ATOM 3334 C CA . LYS A 1 414 ? -3.586 -12.515 21.790 1.00 66.25 414 LYS A CA 1
ATOM 3335 C C . LYS A 1 414 ? -3.638 -11.958 20.365 1.00 66.25 414 LYS A C 1
ATOM 3337 O O . LYS A 1 414 ? -2.673 -12.147 19.628 1.00 66.25 414 LYS A O 1
ATOM 3342 N N . ALA A 1 415 ? -4.689 -11.222 20.011 1.00 66.38 415 ALA A N 1
ATOM 3343 C CA . ALA A 1 415 ? -4.835 -10.504 18.751 1.00 66.38 415 ALA A CA 1
ATOM 3344 C C . ALA A 1 415 ? -3.750 -9.430 18.593 1.00 66.38 415 ALA A C 1
ATOM 3346 O O . ALA A 1 415 ? -3.145 -9.323 17.528 1.00 66.38 415 ALA A O 1
ATOM 3347 N N . LEU A 1 416 ? -3.418 -8.711 19.672 1.00 66.44 416 LEU A N 1
ATOM 3348 C CA . LEU A 1 416 ? -2.291 -7.771 19.691 1.00 66.44 416 LEU A CA 1
ATOM 3349 C C . LEU A 1 416 ? -0.946 -8.460 19.408 1.00 66.44 416 LEU A C 1
ATOM 3351 O O . LEU A 1 416 ? -0.152 -7.991 18.584 1.00 66.44 416 LEU A O 1
ATOM 3355 N N . ILE A 1 417 ? -0.695 -9.611 20.040 1.00 59.06 417 ILE A N 1
ATOM 3356 C CA . ILE A 1 417 ? 0.502 -10.424 19.779 1.00 59.06 417 ILE A CA 1
ATOM 3357 C C . ILE A 1 417 ? 0.518 -10.927 18.331 1.00 59.06 417 ILE A C 1
ATOM 3359 O O . ILE A 1 417 ? 1.570 -10.939 17.691 1.00 59.06 417 ILE A O 1
ATOM 3363 N N . GLU A 1 418 ? -0.625 -11.347 17.796 1.00 62.59 418 GLU A N 1
ATOM 3364 C CA . GLU A 1 418 ? -0.733 -11.824 16.421 1.00 62.59 418 GLU A CA 1
ATOM 3365 C C . GLU A 1 418 ? -0.467 -10.713 15.400 1.00 62.59 418 GLU A C 1
ATOM 3367 O O . GLU A 1 418 ? 0.327 -10.932 14.482 1.00 62.59 418 GLU A O 1
ATOM 3372 N N . ALA A 1 419 ? -1.034 -9.519 15.600 1.00 63.00 419 ALA A N 1
ATOM 3373 C CA . ALA A 1 419 ? -0.752 -8.333 14.792 1.00 63.00 419 ALA A CA 1
ATOM 3374 C C . ALA A 1 419 ? 0.752 -8.019 14.772 1.00 63.00 419 ALA A C 1
ATOM 3376 O O . ALA A 1 419 ? 1.354 -7.873 13.707 1.00 63.00 419 ALA A O 1
ATOM 3377 N N . SER A 1 420 ? 1.393 -8.070 15.942 1.00 58.59 420 SER A N 1
ATOM 3378 C CA . SER A 1 420 ? 2.842 -7.868 16.079 1.00 58.59 420 SER A CA 1
ATOM 3379 C C . SER A 1 420 ? 3.657 -8.943 15.339 1.00 58.59 420 SER A C 1
ATOM 3381 O O . SER A 1 420 ? 4.666 -8.658 14.697 1.00 58.59 420 SER A O 1
ATOM 3383 N N . ARG A 1 421 ? 3.217 -10.208 15.381 1.00 56.75 421 ARG A N 1
ATOM 3384 C CA . ARG A 1 421 ? 3.875 -11.324 14.675 1.00 56.75 421 ARG A CA 1
ATOM 3385 C C . ARG A 1 421 ? 3.693 -11.271 13.158 1.00 56.75 421 ARG A C 1
ATOM 3387 O O . ARG A 1 421 ? 4.568 -11.756 12.439 1.00 56.75 421 ARG A O 1
ATOM 3394 N N . ARG A 1 422 ? 2.568 -10.751 12.648 1.00 63.34 422 ARG A N 1
ATOM 3395 C CA . ARG A 1 422 ? 2.385 -10.501 11.202 1.00 63.34 422 ARG A CA 1
ATOM 3396 C C . ARG A 1 422 ? 3.482 -9.568 10.696 1.00 63.34 422 ARG A C 1
ATOM 3398 O O . ARG A 1 422 ? 4.151 -9.892 9.721 1.00 63.34 422 ARG A O 1
ATOM 3405 N N . GLU A 1 423 ? 3.737 -8.498 11.435 1.00 55.75 423 GLU A N 1
ATOM 3406 C CA . GLU A 1 423 ? 4.758 -7.506 11.109 1.00 55.75 423 GLU A CA 1
ATOM 3407 C C . GLU A 1 423 ? 6.183 -8.067 11.149 1.00 55.75 423 GLU A C 1
ATOM 3409 O O . GLU A 1 423 ? 6.949 -7.842 10.217 1.00 55.75 423 GLU A O 1
ATOM 3414 N N . ILE A 1 424 ? 6.533 -8.862 12.164 1.00 49.38 424 ILE A N 1
ATOM 3415 C CA . ILE A 1 424 ? 7.861 -9.498 12.225 1.00 49.38 424 ILE A CA 1
ATOM 3416 C C . ILE A 1 424 ? 8.097 -10.398 11.011 1.00 49.38 424 ILE A C 1
ATOM 3418 O O . ILE A 1 424 ? 9.168 -10.350 10.414 1.00 49.38 424 ILE A O 1
ATOM 3422 N N . ARG A 1 425 ? 7.098 -11.189 10.603 1.00 52.59 425 ARG A N 1
ATOM 3423 C CA . ARG A 1 425 ? 7.218 -12.055 9.419 1.00 52.59 425 ARG A CA 1
ATOM 3424 C C . ARG A 1 425 ? 7.399 -11.253 8.136 1.00 52.59 425 ARG A C 1
ATOM 3426 O O . ARG A 1 425 ? 8.208 -11.643 7.298 1.00 52.59 425 ARG A O 1
ATOM 3433 N N . LEU A 1 426 ? 6.690 -10.133 8.015 1.00 49.88 426 LEU A N 1
ATOM 3434 C CA . LEU A 1 426 ? 6.887 -9.153 6.951 1.00 49.88 426 LEU A CA 1
ATOM 3435 C C . LEU A 1 426 ? 8.344 -8.657 6.962 1.00 49.88 426 LEU A C 1
ATOM 3437 O O . LEU A 1 426 ? 9.062 -8.872 5.992 1.00 49.88 426 LEU A O 1
ATOM 3441 N N . LEU A 1 427 ? 8.834 -8.111 8.081 1.00 44.09 427 LEU A N 1
ATOM 3442 C CA . LEU A 1 427 ? 10.222 -7.639 8.284 1.00 44.09 427 LEU A CA 1
ATOM 3443 C C . LEU A 1 427 ? 11.287 -8.700 7.963 1.00 44.09 427 LEU A C 1
ATOM 3445 O O . LEU A 1 427 ? 12.302 -8.401 7.332 1.00 44.09 427 LEU A O 1
ATOM 3449 N N . GLU A 1 428 ? 11.045 -9.958 8.320 1.00 44.09 428 GLU A N 1
ATOM 3450 C CA . GLU A 1 428 ? 11.920 -11.080 7.977 1.00 44.09 428 GLU A CA 1
ATOM 3451 C C . GLU A 1 428 ? 11.906 -11.420 6.478 1.00 44.09 428 GLU A C 1
ATOM 3453 O O . GLU A 1 428 ? 12.947 -11.793 5.930 1.00 44.09 428 GLU A O 1
ATOM 3458 N N . GLN A 1 429 ? 10.764 -11.275 5.797 1.00 42.41 429 GLN A N 1
ATOM 3459 C CA . GLN A 1 429 ? 10.680 -11.384 4.337 1.00 42.41 429 GLN A CA 1
ATOM 3460 C C . GLN A 1 429 ? 11.431 -10.233 3.649 1.00 42.41 429 GLN A C 1
ATOM 3462 O O . GLN A 1 429 ? 12.203 -10.496 2.724 1.00 42.41 429 GLN A O 1
ATOM 3467 N N . TYR A 1 430 ? 11.320 -8.997 4.152 1.00 43.84 430 TYR A N 1
ATOM 3468 C CA . TYR A 1 430 ? 12.099 -7.847 3.666 1.00 43.84 430 TYR A CA 1
ATOM 3469 C C . TYR A 1 430 ? 13.607 -8.051 3.829 1.00 43.84 430 TYR A C 1
ATOM 3471 O O . TYR A 1 430 ? 14.375 -7.750 2.919 1.00 43.84 430 TYR A O 1
ATOM 3479 N N . GLY A 1 431 ? 14.050 -8.624 4.954 1.00 36.47 431 GLY A N 1
ATOM 3480 C CA . GLY A 1 431 ? 15.462 -8.947 5.187 1.00 36.47 431 GLY A CA 1
ATOM 3481 C C . GLY A 1 431 ? 16.041 -9.975 4.204 1.00 36.47 431 GLY A C 1
ATOM 3482 O O . GLY A 1 431 ? 17.260 -10.060 4.047 1.00 36.47 431 GLY A O 1
ATOM 3483 N N . ARG A 1 432 ? 15.184 -10.742 3.517 1.00 35.47 432 ARG A N 1
ATOM 3484 C CA . ARG A 1 432 ? 15.559 -11.670 2.435 1.00 35.47 432 ARG A CA 1
ATOM 3485 C C . ARG A 1 432 ? 15.480 -11.035 1.043 1.00 35.47 432 ARG A C 1
ATOM 3487 O O . ARG A 1 432 ? 16.012 -11.614 0.095 1.00 35.47 432 ARG A O 1
ATOM 3494 N N . PHE A 1 433 ? 14.860 -9.862 0.906 1.00 29.31 433 PHE A N 1
ATOM 3495 C CA . PHE A 1 433 ? 14.809 -9.104 -0.340 1.00 29.31 433 PHE A CA 1
ATOM 3496 C C . PHE A 1 433 ? 16.182 -8.467 -0.586 1.00 29.31 433 PHE A C 1
ATOM 3498 O O . PHE A 1 433 ? 16.607 -7.562 0.126 1.00 29.31 433 PHE A O 1
ATOM 3505 N N . ASN A 1 434 ? 16.932 -8.996 -1.552 1.00 30.02 434 ASN A N 1
ATOM 3506 C CA . ASN A 1 434 ? 18.300 -8.574 -1.846 1.00 30.02 434 ASN A CA 1
ATOM 3507 C C . ASN A 1 434 ? 18.300 -7.271 -2.679 1.00 30.02 434 ASN A C 1
ATOM 3509 O O . ASN A 1 434 ? 18.077 -7.344 -3.887 1.00 30.02 434 ASN A O 1
ATOM 3513 N N . PRO A 1 435 ? 18.615 -6.090 -2.110 1.00 34.06 435 PRO A N 1
ATOM 3514 C CA . PRO A 1 435 ? 18.550 -4.803 -2.800 1.00 34.06 435 PRO A CA 1
ATOM 3515 C C . PRO A 1 435 ? 19.875 -4.464 -3.505 1.00 34.06 435 PRO A C 1
ATOM 3517 O O . PRO A 1 435 ? 20.200 -3.302 -3.725 1.00 34.06 435 PRO A O 1
ATOM 3520 N N . ARG A 1 436 ? 20.701 -5.462 -3.857 1.00 28.69 436 ARG A N 1
ATOM 3521 C CA . ARG A 1 436 ? 22.011 -5.243 -4.509 1.00 28.69 436 ARG A CA 1
ATOM 3522 C C . ARG A 1 436 ? 21.931 -4.670 -5.932 1.00 28.69 436 ARG A C 1
ATOM 3524 O O . ARG A 1 436 ? 22.964 -4.526 -6.578 1.00 28.69 436 ARG A O 1
ATOM 3531 N N . VAL A 1 437 ? 20.747 -4.311 -6.416 1.00 30.98 437 VAL A N 1
ATOM 3532 C CA . VAL A 1 437 ? 20.532 -3.721 -7.734 1.00 30.98 437 VAL A CA 1
ATOM 3533 C C . VAL A 1 437 ? 19.851 -2.369 -7.529 1.00 30.98 437 VAL A C 1
ATOM 3535 O O . VAL A 1 437 ? 18.665 -2.320 -7.249 1.00 30.98 437 VAL A O 1
ATOM 3538 N N . HIS A 1 438 ? 20.635 -1.304 -7.712 1.00 25.27 438 HIS A N 1
ATOM 3539 C CA . HIS A 1 438 ? 20.288 0.125 -7.776 1.00 25.27 438 HIS A CA 1
ATOM 3540 C C . HIS A 1 438 ? 20.605 1.014 -6.553 1.00 25.27 438 HIS A C 1
ATOM 3542 O O . HIS A 1 438 ? 19.969 0.984 -5.508 1.00 25.27 438 HIS A O 1
ATOM 3548 N N . TRP A 1 439 ? 21.581 1.888 -6.830 1.00 22.58 439 TRP A N 1
ATOM 3549 C CA . TRP A 1 439 ? 22.078 3.075 -6.130 1.00 22.58 439 TRP A CA 1
ATOM 3550 C C . TRP A 1 439 ? 23.158 2.892 -5.055 1.00 22.58 439 TRP A C 1
ATOM 3552 O O . TRP A 1 439 ? 22.988 2.338 -3.973 1.00 22.58 439 TRP A O 1
ATOM 3562 N N . ARG A 1 440 ? 24.339 3.406 -5.425 1.00 23.52 440 ARG A N 1
ATOM 3563 C CA . ARG A 1 440 ? 25.562 3.528 -4.634 1.00 23.52 440 ARG A CA 1
ATOM 3564 C C . ARG A 1 440 ? 25.247 4.109 -3.251 1.00 23.52 440 ARG A C 1
ATOM 3566 O O . ARG A 1 440 ? 25.016 5.306 -3.123 1.00 23.52 440 ARG A O 1
ATOM 3573 N N . ARG A 1 441 ? 25.333 3.265 -2.218 1.00 26.66 441 ARG A N 1
ATOM 3574 C CA . ARG A 1 441 ? 25.421 3.665 -0.806 1.00 26.66 441 ARG A CA 1
ATOM 3575 C C . ARG A 1 441 ? 26.541 4.697 -0.621 1.00 26.66 441 ARG A C 1
ATOM 3577 O O . ARG A 1 441 ? 27.709 4.323 -0.504 1.00 26.66 441 ARG A O 1
ATOM 3584 N N . LYS A 1 442 ? 26.195 5.980 -0.528 1.00 25.39 442 LYS A N 1
ATOM 3585 C CA . LYS A 1 442 ? 26.969 6.921 0.286 1.00 25.39 442 LYS A CA 1
ATOM 3586 C C . LYS A 1 442 ? 26.492 6.730 1.725 1.00 25.39 442 LYS A C 1
ATOM 3588 O O . LYS A 1 442 ? 25.356 7.023 2.060 1.00 25.39 442 LYS A O 1
ATOM 3593 N N . ARG A 1 443 ? 27.357 6.101 2.520 1.00 33.78 443 ARG A N 1
ATOM 3594 C CA . ARG A 1 443 ? 27.218 5.867 3.963 1.00 33.78 443 ARG A CA 1
ATOM 3595 C C . ARG A 1 443 ? 27.051 7.202 4.690 1.00 33.78 443 ARG A C 1
ATOM 3597 O O . ARG A 1 443 ? 27.924 8.024 4.477 1.00 33.78 443 ARG A O 1
ATOM 3604 N N . HIS A 1 444 ? 26.067 7.346 5.581 1.00 26.19 444 HIS A N 1
ATOM 3605 C CA . HIS A 1 444 ? 26.176 8.023 6.888 1.00 26.19 444 HIS A CA 1
ATOM 3606 C C . HIS A 1 444 ? 24.951 7.658 7.759 1.00 26.19 444 HIS A C 1
ATOM 3608 O O . HIS A 1 444 ? 23.836 7.755 7.274 1.00 26.19 444 HIS A O 1
ATOM 3614 N N . SER A 1 445 ? 25.222 7.206 8.999 1.00 29.69 445 SER A N 1
ATOM 3615 C CA . SER A 1 445 ? 24.319 6.920 10.151 1.00 29.69 445 SER A CA 1
ATOM 3616 C C . SER A 1 445 ? 23.103 5.988 9.969 1.00 29.69 445 SER A C 1
ATOM 3618 O O . SER A 1 445 ? 22.518 5.877 8.907 1.00 29.69 445 SER A O 1
ATOM 3620 N N . PHE A 1 446 ? 22.787 5.228 11.023 1.00 33.38 446 PHE A N 1
ATOM 3621 C CA . PHE A 1 446 ? 21.713 4.231 11.062 1.00 33.38 446 PHE A CA 1
ATOM 3622 C C . PHE A 1 446 ? 20.357 4.897 11.204 1.00 33.38 446 PHE A C 1
ATOM 3624 O O . PHE A 1 446 ? 20.077 5.464 12.255 1.00 33.38 446 PHE A O 1
ATOM 3631 N N . ASP A 1 447 ? 19.497 4.672 10.223 1.00 35.31 447 ASP A N 1
ATOM 3632 C CA . ASP A 1 447 ? 18.060 4.663 10.431 1.00 35.31 447 ASP A CA 1
ATOM 3633 C C . ASP A 1 447 ? 17.614 3.207 10.550 1.00 35.31 447 ASP A C 1
ATOM 3635 O O . ASP A 1 447 ? 17.599 2.453 9.572 1.00 35.31 447 ASP A O 1
ATOM 3639 N N . ASP A 1 448 ? 17.342 2.787 11.788 1.00 39.66 448 ASP A N 1
ATOM 3640 C CA . ASP A 1 448 ? 16.765 1.480 12.078 1.00 39.66 448 ASP A CA 1
ATOM 3641 C C . ASP A 1 448 ? 15.264 1.513 11.725 1.00 39.66 448 ASP A C 1
ATOM 3643 O O . ASP A 1 448 ? 14.495 2.212 12.394 1.00 39.66 448 ASP A O 1
ATOM 3647 N N . PRO A 1 449 ? 14.804 0.767 10.699 1.00 36.66 449 PRO A N 1
ATOM 3648 C CA . PRO A 1 449 ? 13.386 0.669 10.346 1.00 36.66 449 PRO A CA 1
ATOM 3649 C C . PRO A 1 449 ? 12.497 0.103 11.472 1.00 36.66 449 PRO A C 1
ATOM 3651 O O . PRO A 1 449 ? 11.278 0.076 11.319 1.00 36.66 449 PRO A O 1
ATOM 3654 N N . LEU A 1 450 ? 13.078 -0.340 12.593 1.00 35.62 450 LEU A N 1
ATOM 3655 C CA . LEU A 1 450 ? 12.384 -0.897 13.752 1.00 35.62 450 LEU A CA 1
ATOM 3656 C C . LEU A 1 450 ? 12.178 0.093 14.907 1.00 35.62 450 LEU A C 1
ATOM 3658 O O . LEU A 1 450 ? 11.572 -0.293 15.902 1.00 35.62 450 LEU A O 1
ATOM 3662 N N . SER A 1 451 ? 12.625 1.351 14.808 1.00 34.47 451 SER A N 1
ATOM 3663 C CA . SER A 1 451 ? 12.556 2.328 15.914 1.00 34.47 451 SER A CA 1
ATOM 3664 C C . SER A 1 451 ? 11.160 2.473 16.575 1.00 34.47 451 SER A C 1
ATOM 3666 O O . SER A 1 451 ? 11.090 2.401 17.804 1.00 34.47 451 SER A O 1
ATOM 3668 N N . PRO A 1 452 ? 10.027 2.551 15.842 1.00 37.00 452 PRO A N 1
ATOM 3669 C CA . PRO A 1 452 ? 8.685 2.588 16.449 1.00 37.00 452 PRO A CA 1
ATOM 3670 C C . PRO A 1 452 ? 8.249 1.245 17.057 1.00 37.00 452 PRO A C 1
ATOM 3672 O O . PRO A 1 452 ? 7.375 1.196 17.920 1.00 37.00 452 PRO A O 1
ATOM 3675 N N . VAL A 1 453 ? 8.851 0.150 16.591 1.00 37.34 453 VAL A N 1
ATOM 3676 C CA . VAL A 1 453 ? 8.596 -1.229 17.021 1.00 37.34 453 VAL A CA 1
ATOM 3677 C C . VAL A 1 453 ? 9.526 -1.615 18.171 1.00 37.34 453 VAL A C 1
ATOM 3679 O O . VAL A 1 453 ? 9.344 -2.673 18.754 1.00 37.34 453 VAL A O 1
ATOM 3682 N N . MET A 1 454 ? 10.507 -0.783 18.538 1.00 41.28 454 MET A N 1
ATOM 3683 C CA . MET A 1 454 ? 11.561 -1.117 19.497 1.00 41.28 454 MET A CA 1
ATOM 3684 C C . MET A 1 454 ? 11.018 -1.618 20.850 1.00 41.28 454 MET A C 1
ATOM 3686 O O . MET A 1 454 ? 11.489 -2.662 21.303 1.00 41.28 454 MET A O 1
ATOM 3690 N N . PRO A 1 455 ? 9.966 -1.022 21.456 1.00 42.56 455 PRO A N 1
ATOM 3691 C CA . PRO A 1 455 ? 9.345 -1.586 22.657 1.00 42.56 455 PRO A CA 1
ATOM 3692 C C . PRO A 1 455 ? 8.749 -2.985 22.415 1.00 42.56 455 PRO A C 1
ATOM 3694 O O . PRO A 1 455 ? 9.010 -3.911 23.176 1.00 42.56 455 PRO A O 1
ATOM 3697 N N . LEU A 1 456 ? 8.020 -3.186 21.311 1.00 41.31 456 LEU A N 1
ATOM 3698 C CA . LEU A 1 456 ? 7.418 -4.473 20.920 1.00 41.31 456 LEU A CA 1
ATOM 3699 C C . LEU A 1 456 ? 8.464 -5.537 20.546 1.00 41.31 456 LEU A C 1
ATOM 3701 O O . LEU A 1 456 ? 8.304 -6.722 20.840 1.00 41.31 456 LEU A O 1
ATOM 3705 N N . TYR A 1 457 ? 9.554 -5.109 19.924 1.00 43.62 457 TYR A N 1
ATOM 3706 C CA . TYR A 1 457 ? 10.675 -5.925 19.499 1.00 43.62 457 TYR A CA 1
ATOM 3707 C C . TYR A 1 457 ? 11.467 -6.445 20.702 1.00 43.62 457 TYR A C 1
ATOM 3709 O O . TYR A 1 457 ? 11.755 -7.638 20.786 1.00 43.62 457 TYR A O 1
ATOM 3717 N N . LEU A 1 458 ? 11.735 -5.588 21.689 1.00 48.56 458 LEU A N 1
ATOM 3718 C CA . LEU A 1 458 ? 12.403 -5.960 22.937 1.00 48.56 458 LEU A CA 1
ATOM 3719 C C . LEU A 1 458 ? 11.564 -6.909 23.805 1.00 48.56 458 LEU A C 1
ATOM 3721 O O . LEU A 1 458 ? 12.116 -7.781 24.480 1.00 48.56 458 LEU A O 1
ATOM 3725 N N . ILE A 1 459 ? 10.231 -6.807 23.740 1.00 47.03 459 ILE A N 1
ATOM 3726 C CA . ILE A 1 459 ? 9.321 -7.762 24.388 1.00 47.03 459 ILE A CA 1
ATOM 3727 C C . ILE A 1 459 ? 9.513 -9.176 23.821 1.00 47.03 459 ILE A C 1
ATOM 3729 O O . ILE A 1 459 ? 9.467 -10.141 24.585 1.00 47.03 459 ILE A O 1
ATOM 3733 N N . GLN A 1 460 ? 9.777 -9.317 22.518 1.00 47.88 460 GLN A N 1
ATOM 3734 C CA . GLN A 1 460 ? 9.756 -10.604 21.808 1.00 47.88 460 GLN A CA 1
ATOM 3735 C C . GLN A 1 460 ? 11.141 -11.163 21.444 1.00 47.88 460 GLN A C 1
ATOM 3737 O O . GLN A 1 460 ? 11.269 -12.361 21.182 1.00 47.88 460 GLN A O 1
ATOM 3742 N N . ALA A 1 461 ? 12.186 -10.333 21.431 1.00 51.91 461 ALA A N 1
ATOM 3743 C CA . ALA A 1 461 ? 13.519 -10.752 21.029 1.00 51.91 461 ALA A CA 1
ATOM 3744 C C . ALA A 1 461 ? 14.141 -11.715 22.064 1.00 51.91 461 ALA A C 1
ATOM 3746 O O . ALA A 1 461 ? 14.106 -11.449 23.275 1.00 51.91 461 ALA A O 1
ATOM 3747 N N . PRO A 1 462 ? 14.759 -12.830 21.619 1.00 59.94 462 PRO A N 1
ATOM 3748 C CA . PRO A 1 462 ? 15.604 -13.658 22.469 1.00 59.94 462 PRO A CA 1
ATOM 3749 C C . PRO A 1 462 ? 16.917 -12.911 22.721 1.00 59.94 462 PRO A C 1
ATOM 3751 O O . PRO A 1 462 ? 17.933 -13.141 22.061 1.00 59.94 462 PRO A O 1
ATOM 3754 N N . LEU A 1 463 ? 16.861 -11.960 23.649 1.00 69.50 463 LEU A N 1
ATOM 3755 C CA . LEU A 1 463 ? 18.008 -11.173 24.058 1.00 69.50 463 LEU A CA 1
ATOM 3756 C C . LEU A 1 463 ? 18.942 -12.036 24.896 1.00 69.50 463 LEU A C 1
ATOM 3758 O O . LEU A 1 463 ? 18.546 -12.771 25.799 1.00 69.50 463 LEU A O 1
ATOM 3762 N N . ARG A 1 464 ? 20.215 -11.940 24.560 1.00 81.50 464 ARG A N 1
ATOM 3763 C CA . ARG A 1 464 ? 21.327 -12.582 25.248 1.00 81.50 464 ARG A CA 1
ATOM 3764 C C . ARG A 1 464 ? 21.764 -11.777 26.470 1.00 81.50 464 ARG A C 1
ATOM 3766 O O . ARG A 1 464 ? 21.515 -10.577 26.578 1.00 81.50 464 ARG A O 1
ATOM 3773 N N . THR A 1 465 ? 22.465 -12.452 27.371 1.00 86.25 465 THR A N 1
ATOM 3774 C CA . THR A 1 465 ? 23.211 -11.809 28.458 1.00 86.25 465 THR A CA 1
ATOM 3775 C C . THR A 1 465 ? 24.498 -11.167 27.946 1.00 86.25 465 THR A C 1
ATOM 3777 O O . THR A 1 465 ? 25.027 -10.285 28.601 1.00 86.25 465 THR A O 1
ATOM 3780 N N . ALA A 1 466 ? 25.002 -11.564 26.774 1.00 85.94 466 ALA A N 1
ATOM 3781 C CA . ALA A 1 466 ? 26.201 -10.995 26.171 1.00 85.94 466 ALA A CA 1
ATOM 3782 C C . ALA A 1 466 ? 26.005 -10.686 24.684 1.00 85.94 466 ALA A C 1
ATOM 3784 O O . ALA A 1 466 ? 25.409 -11.467 23.935 1.00 85.94 466 ALA A O 1
ATOM 3785 N N . LEU A 1 467 ? 26.558 -9.551 24.279 1.00 83.00 467 LEU A N 1
ATOM 3786 C CA . LEU A 1 467 ? 26.546 -8.990 22.943 1.00 83.00 467 LEU A CA 1
ATOM 3787 C C . LEU A 1 467 ? 27.987 -8.753 22.493 1.00 83.00 467 LEU A C 1
ATOM 3789 O O . LEU A 1 467 ? 28.739 -8.040 23.153 1.00 83.00 467 LEU A O 1
ATOM 3793 N N . ILE A 1 468 ? 28.357 -9.323 21.354 1.00 84.81 468 ILE A N 1
ATOM 3794 C CA . ILE A 1 468 ? 29.585 -8.980 20.634 1.00 84.81 468 ILE A CA 1
ATOM 3795 C C . ILE A 1 468 ? 29.134 -8.198 19.410 1.00 84.81 468 ILE A C 1
ATOM 3797 O O . ILE A 1 468 ? 28.207 -8.645 18.735 1.00 84.81 468 ILE A O 1
ATOM 3801 N N . MET A 1 469 ? 29.748 -7.043 19.152 1.00 82.06 469 MET A N 1
ATOM 3802 C CA . MET A 1 469 ? 29.388 -6.233 17.992 1.00 82.06 469 MET A CA 1
ATOM 3803 C C . MET A 1 469 ? 29.747 -7.010 16.727 1.00 82.06 469 MET A C 1
ATOM 3805 O O . MET A 1 469 ? 30.896 -7.401 16.549 1.00 82.06 469 MET A O 1
ATOM 3809 N N . ASP A 1 470 ? 28.756 -7.303 15.890 1.00 72.69 470 ASP A N 1
ATOM 3810 C CA . ASP A 1 470 ? 28.886 -8.091 14.664 1.00 72.69 470 ASP A CA 1
ATOM 3811 C C . ASP A 1 470 ? 27.709 -7.806 13.706 1.00 72.69 470 ASP A C 1
ATOM 3813 O O . ASP A 1 470 ? 27.102 -6.743 13.737 1.00 72.69 470 ASP A O 1
ATOM 3817 N N . SER A 1 471 ? 27.396 -8.716 12.781 1.00 62.19 471 SER A N 1
ATOM 3818 C CA . SER A 1 471 ? 26.257 -8.545 11.857 1.00 62.19 471 SER A CA 1
ATOM 3819 C C . SER A 1 471 ? 24.901 -8.981 12.436 1.00 62.19 471 SER A C 1
ATOM 3821 O O . SER A 1 471 ? 23.865 -8.773 11.806 1.00 62.19 471 SER A O 1
ATOM 3823 N N . LYS A 1 472 ? 24.892 -9.613 13.612 1.00 64.31 472 LYS A N 1
ATOM 3824 C CA . LYS A 1 472 ? 23.732 -10.204 14.299 1.00 64.31 472 LYS A CA 1
ATOM 3825 C C . LYS A 1 472 ? 23.369 -9.453 15.588 1.00 64.31 472 LYS A C 1
ATOM 3827 O O . LYS A 1 472 ? 22.347 -9.767 16.198 1.00 64.31 472 LYS A O 1
ATOM 3832 N N . ASP A 1 473 ? 24.185 -8.481 15.979 1.00 65.25 473 ASP A N 1
ATOM 3833 C CA . ASP A 1 473 ? 24.061 -7.661 17.183 1.00 65.25 473 ASP A CA 1
ATOM 3834 C C . ASP A 1 473 ? 22.873 -6.696 17.190 1.00 65.25 473 ASP A C 1
ATOM 3836 O O . ASP A 1 473 ? 22.377 -6.355 18.260 1.00 65.25 473 ASP A O 1
ATOM 3840 N N . TRP A 1 474 ? 22.386 -6.305 16.010 1.00 58.78 474 TRP A N 1
ATOM 3841 C CA . TRP A 1 474 ? 21.357 -5.279 15.808 1.00 58.78 474 TRP A CA 1
ATOM 3842 C C . TRP A 1 474 ? 20.111 -5.493 16.667 1.00 58.78 474 TRP A C 1
ATOM 3844 O O . TRP A 1 474 ? 19.446 -4.544 17.051 1.00 58.78 474 TRP A O 1
ATOM 3854 N N . ARG A 1 475 ? 19.839 -6.745 17.047 1.00 60.38 475 ARG A N 1
ATOM 3855 C CA . ARG A 1 475 ? 18.724 -7.128 17.912 1.00 60.38 475 ARG A CA 1
ATOM 3856 C C . ARG A 1 475 ? 18.780 -6.562 19.330 1.00 60.38 475 ARG A C 1
ATOM 3858 O O . ARG A 1 475 ? 17.792 -6.627 20.046 1.00 60.38 475 ARG A O 1
ATOM 3865 N N . HIS A 1 476 ? 19.946 -6.116 19.754 1.00 75.44 476 HIS A N 1
ATOM 3866 C CA . HIS A 1 476 ? 20.190 -5.584 21.082 1.00 75.44 476 HIS A CA 1
ATOM 3867 C C . HIS A 1 476 ? 20.382 -4.071 21.076 1.00 75.44 476 HIS A C 1
ATOM 3869 O O . HIS A 1 476 ? 20.465 -3.474 22.145 1.00 75.44 476 HIS A O 1
ATOM 3875 N N . LEU A 1 477 ? 20.518 -3.458 19.903 1.00 72.81 477 LEU A N 1
ATOM 3876 C CA . LEU A 1 477 ? 20.882 -2.055 19.769 1.00 72.81 477 LEU A CA 1
ATOM 3877 C C . LEU A 1 477 ? 19.611 -1.208 19.680 1.00 72.81 477 LEU A C 1
ATOM 3879 O O . LEU A 1 477 ? 18.673 -1.579 18.982 1.00 72.81 477 LEU A O 1
ATOM 3883 N N . GLY A 1 478 ? 19.586 -0.090 20.400 1.00 66.75 478 GLY A N 1
ATOM 3884 C CA . GLY A 1 478 ? 18.612 0.980 20.206 1.00 66.75 478 GLY A CA 1
ATOM 3885 C C . GLY A 1 478 ? 19.183 2.116 19.361 1.00 66.75 478 GLY A C 1
ATOM 3886 O O . GLY A 1 478 ? 20.043 1.901 18.507 1.00 66.75 478 GLY A O 1
ATOM 3887 N N . GLY A 1 479 ? 18.730 3.347 19.605 1.00 66.81 479 GLY A N 1
ATOM 3888 C CA . GLY A 1 479 ? 19.251 4.526 18.908 1.00 66.81 479 GLY A CA 1
ATOM 3889 C C . GLY A 1 479 ? 20.737 4.785 19.192 1.00 66.81 479 GLY A C 1
ATOM 3890 O O . GLY A 1 479 ? 21.257 4.392 20.237 1.00 66.81 479 GLY A O 1
ATOM 3891 N N . GLY A 1 480 ? 21.420 5.475 18.270 1.00 67.00 480 GLY A N 1
ATOM 3892 C CA . GLY A 1 480 ? 22.747 6.055 18.522 1.00 67.00 480 GLY A CA 1
ATOM 3893 C C . GLY A 1 480 ? 23.972 5.221 18.121 1.00 67.00 480 GLY A C 1
ATOM 3894 O O . GLY A 1 480 ? 25.078 5.517 18.566 1.00 67.00 480 GLY A O 1
ATOM 3895 N N . TRP A 1 481 ? 23.820 4.205 17.267 1.00 78.19 481 TRP A N 1
ATOM 3896 C CA . TRP A 1 481 ? 24.931 3.369 16.782 1.00 78.19 481 TRP A CA 1
ATOM 3897 C C . TRP A 1 481 ? 25.265 3.618 15.304 1.00 78.19 481 TRP A C 1
ATOM 3899 O O . TRP A 1 481 ? 24.384 3.798 14.470 1.00 78.19 481 TRP A O 1
ATOM 3909 N N . TYR A 1 482 ? 26.549 3.567 14.948 1.00 68.50 482 TYR A N 1
ATOM 3910 C CA . TYR A 1 482 ? 27.034 3.583 13.565 1.00 68.50 482 TYR A CA 1
ATOM 3911 C C . TYR A 1 482 ? 27.258 2.165 13.004 1.00 68.50 482 TYR A C 1
ATOM 3913 O O . TYR A 1 482 ? 27.065 1.151 13.685 1.00 68.50 482 TYR A O 1
ATOM 3921 N N . PHE A 1 483 ? 27.666 2.097 11.725 1.00 64.50 483 PHE A N 1
ATOM 3922 C CA . PHE A 1 483 ? 27.873 0.836 10.991 1.00 64.50 483 PHE A CA 1
ATOM 3923 C C . PHE A 1 483 ? 28.974 0.011 11.634 1.00 64.50 483 PHE A C 1
ATOM 3925 O O . PHE A 1 483 ? 29.942 0.595 12.119 1.00 64.50 483 PHE A O 1
ATOM 3932 N N . PRO A 1 484 ? 28.827 -1.328 11.647 1.00 74.88 484 PRO A N 1
ATOM 3933 C CA . PRO A 1 484 ? 29.885 -2.179 12.139 1.00 74.88 484 PRO A CA 1
ATOM 3934 C C . PRO A 1 484 ? 31.104 -1.990 11.236 1.00 74.88 484 PRO A C 1
ATOM 3936 O O . PRO A 1 484 ? 31.004 -2.010 10.004 1.00 74.88 484 PRO A O 1
ATOM 3939 N N . GLU A 1 485 ? 32.248 -1.770 11.863 1.00 73.69 485 GLU A N 1
ATOM 3940 C CA . GLU A 1 485 ? 33.532 -1.565 11.216 1.00 73.69 485 GLU A CA 1
ATOM 3941 C C . GLU A 1 485 ? 34.430 -2.778 11.473 1.00 73.69 485 GLU A C 1
ATOM 3943 O O . GLU A 1 485 ? 34.526 -3.238 12.614 1.00 73.69 485 GLU A O 1
ATOM 3948 N N . PRO A 1 486 ? 35.087 -3.315 10.433 1.00 74.06 486 PRO A N 1
ATOM 3949 C CA . PRO A 1 486 ? 36.039 -4.400 10.601 1.00 74.06 486 PRO A CA 1
ATOM 3950 C C . PRO A 1 486 ? 37.371 -3.833 11.097 1.00 74.06 486 PRO A C 1
ATOM 3952 O O . PRO A 1 486 ? 37.987 -3.015 10.413 1.00 74.06 486 PRO A O 1
ATOM 3955 N N . TRP A 1 487 ? 37.803 -4.238 12.288 1.00 76.31 487 TRP A N 1
ATOM 3956 C CA . TRP A 1 487 ? 39.092 -3.876 12.882 1.00 76.31 487 TRP A CA 1
ATOM 3957 C C . TRP A 1 487 ? 39.916 -5.151 13.134 1.00 76.31 487 TRP A C 1
ATOM 3959 O O . TRP A 1 487 ? 39.377 -6.259 13.132 1.00 76.31 487 TRP A O 1
ATOM 3969 N N . GLU A 1 488 ? 41.223 -5.025 13.387 1.00 73.62 488 GLU A N 1
ATOM 3970 C CA . GLU A 1 488 ? 42.100 -6.183 13.671 1.00 73.62 488 GLU A CA 1
ATOM 3971 C C . GLU A 1 488 ? 41.616 -7.015 14.866 1.00 73.62 488 GLU A C 1
ATOM 3973 O O . GLU A 1 488 ? 41.762 -8.233 14.906 1.00 73.62 488 GLU A O 1
ATOM 3978 N N . CYS A 1 489 ? 40.980 -6.361 15.838 1.00 69.00 489 CYS A N 1
ATOM 3979 C CA . CYS A 1 489 ? 40.468 -7.003 17.039 1.00 69.00 489 CYS A CA 1
ATOM 3980 C C . CYS A 1 489 ? 39.064 -7.617 16.863 1.00 69.00 489 CYS A C 1
ATOM 3982 O O . CYS A 1 489 ? 38.493 -8.102 17.847 1.00 69.00 489 CYS A O 1
ATOM 3984 N N . GLY A 1 490 ? 38.513 -7.603 15.646 1.00 75.81 490 GLY A N 1
ATOM 3985 C CA . GLY A 1 490 ? 37.157 -8.029 15.315 1.00 75.81 490 GLY A CA 1
ATOM 3986 C C . GLY A 1 490 ? 36.264 -6.864 14.889 1.00 75.81 490 GLY A C 1
ATOM 3987 O O . GLY A 1 490 ? 36.728 -5.772 14.573 1.00 75.81 490 GLY A O 1
ATOM 3988 N N . TRP A 1 491 ? 34.958 -7.109 14.862 1.00 77.81 491 TRP A N 1
ATOM 3989 C CA . TRP A 1 491 ? 33.975 -6.083 14.529 1.00 77.81 491 TRP A CA 1
ATOM 3990 C C . TRP A 1 491 ? 33.747 -5.133 15.709 1.00 77.81 491 TRP A C 1
ATOM 3992 O O . TRP A 1 491 ? 33.689 -5.556 16.865 1.00 77.81 491 TRP A O 1
ATOM 4002 N N . VAL A 1 492 ? 33.618 -3.842 15.405 1.00 80.44 492 VAL A N 1
ATOM 4003 C CA . VAL A 1 492 ? 33.315 -2.787 16.383 1.00 80.44 492 VAL A CA 1
ATOM 4004 C C . VAL A 1 492 ? 32.229 -1.863 15.851 1.00 80.44 492 VAL A C 1
ATOM 4006 O O . VAL A 1 492 ? 32.028 -1.770 14.641 1.00 80.44 492 VAL A O 1
ATOM 4009 N N . ARG A 1 493 ? 31.547 -1.137 16.736 1.00 85.88 493 ARG A N 1
ATOM 4010 C CA . ARG A 1 493 ? 30.607 -0.076 16.350 1.00 85.88 493 ARG A CA 1
ATOM 4011 C C . ARG A 1 493 ? 30.898 1.203 17.097 1.00 85.88 493 ARG A C 1
ATOM 4013 O O . ARG A 1 493 ? 31.027 1.186 18.314 1.00 85.88 493 ARG A O 1
ATOM 4020 N N . TRP A 1 494 ? 30.932 2.311 16.373 1.00 83.50 494 TRP A N 1
ATOM 4021 C CA . TRP A 1 494 ? 30.938 3.627 16.995 1.00 83.50 494 TRP A CA 1
ATOM 4022 C C . TRP A 1 494 ? 29.556 3.980 17.533 1.00 83.50 494 TRP A C 1
ATOM 4024 O O . TRP A 1 494 ? 28.550 3.698 16.883 1.00 83.50 494 TRP A O 1
ATOM 4034 N N . THR A 1 495 ? 29.512 4.639 18.683 1.00 85.25 495 THR A N 1
ATOM 4035 C CA . THR A 1 495 ? 28.334 5.355 19.171 1.00 85.25 495 THR A CA 1
ATOM 4036 C C . THR A 1 495 ? 28.329 6.784 18.637 1.00 85.25 495 THR A C 1
ATOM 4038 O O . THR A 1 495 ? 29.389 7.346 18.336 1.00 85.25 495 THR A O 1
ATOM 4041 N N . GLY A 1 496 ? 27.149 7.396 18.581 1.00 80.50 496 GLY A N 1
ATOM 4042 C CA . GLY A 1 496 ? 26.992 8.847 18.572 1.00 80.50 496 GLY A CA 1
ATOM 4043 C C . GLY A 1 496 ? 27.301 9.457 19.942 1.00 80.50 496 GLY A C 1
ATOM 4044 O O . GLY A 1 496 ? 27.935 8.823 20.796 1.00 80.50 496 GLY A O 1
ATOM 4045 N N . ARG A 1 497 ? 26.805 10.679 20.177 1.00 83.94 497 ARG A N 1
ATOM 4046 C CA . ARG A 1 497 ? 26.832 11.315 21.506 1.00 83.94 497 ARG A CA 1
ATOM 4047 C C . ARG A 1 497 ? 26.091 10.485 22.559 1.00 83.94 497 ARG A C 1
ATOM 4049 O O . ARG A 1 497 ? 26.500 10.431 23.716 1.00 83.94 497 ARG A O 1
ATOM 4056 N N . THR A 1 498 ? 25.015 9.828 22.148 1.00 83.19 498 THR A N 1
ATOM 4057 C CA . THR A 1 498 ? 24.250 8.886 22.963 1.00 83.19 498 THR A CA 1
ATOM 4058 C C . THR A 1 498 ? 24.102 7.563 22.222 1.00 83.19 498 THR A C 1
ATOM 4060 O O . THR A 1 498 ? 24.172 7.537 20.993 1.00 83.19 498 THR A O 1
ATOM 4063 N N . ALA A 1 499 ? 23.927 6.466 22.957 1.00 82.12 499 ALA A N 1
ATOM 4064 C CA . ALA A 1 499 ? 23.615 5.153 22.408 1.00 82.12 499 ALA A CA 1
ATOM 4065 C C . ALA A 1 499 ? 22.847 4.279 23.406 1.00 82.12 499 ALA A C 1
ATOM 4067 O O . ALA A 1 499 ? 23.082 4.344 24.610 1.00 82.12 499 ALA A O 1
ATOM 4068 N N . GLU A 1 500 ? 21.960 3.426 22.902 1.00 86.25 500 GLU A N 1
ATOM 4069 C CA . GLU A 1 500 ? 21.108 2.545 23.711 1.00 86.25 500 GLU A CA 1
ATOM 4070 C C . GLU A 1 500 ? 21.404 1.071 23.435 1.00 86.25 500 GLU A C 1
ATOM 4072 O O . GLU A 1 500 ? 21.523 0.664 22.281 1.00 86.25 500 GLU A O 1
ATOM 4077 N N . VAL A 1 501 ? 21.504 0.239 24.473 1.00 88.38 501 VAL A N 1
ATOM 4078 C CA . VAL A 1 501 ? 21.651 -1.217 24.326 1.00 88.38 501 VAL A CA 1
ATOM 4079 C C . VAL A 1 501 ? 20.805 -1.974 25.343 1.00 88.38 501 VAL A C 1
ATOM 4081 O O . VAL A 1 501 ? 20.702 -1.593 26.510 1.00 88.38 501 VAL A O 1
ATOM 4084 N N . PHE A 1 502 ? 20.212 -3.075 24.894 1.00 88.56 502 PHE A N 1
ATOM 4085 C CA . PHE A 1 502 ? 19.284 -3.894 25.657 1.00 88.56 502 PHE A CA 1
ATOM 4086 C C . PHE A 1 502 ? 19.816 -5.312 25.844 1.00 88.56 502 PHE A C 1
ATOM 4088 O O . PHE A 1 502 ? 20.292 -5.947 24.901 1.00 88.56 502 PHE A O 1
ATOM 4095 N N . LEU A 1 503 ? 19.746 -5.834 27.067 1.00 89.38 503 LEU A N 1
ATOM 4096 C CA . LEU A 1 503 ? 20.318 -7.132 27.437 1.00 89.38 503 LEU A CA 1
ATOM 4097 C C . LEU A 1 503 ? 19.374 -7.887 28.371 1.00 89.38 503 LEU A C 1
ATOM 4099 O O . LEU A 1 503 ? 18.692 -7.288 29.200 1.00 89.38 503 LEU A O 1
ATOM 4103 N N . SER A 1 504 ? 19.354 -9.215 28.272 1.00 90.31 504 SER A N 1
ATOM 4104 C CA . SER A 1 504 ? 18.624 -10.030 29.245 1.00 90.31 504 SER A CA 1
ATOM 4105 C C . SER A 1 504 ? 19.444 -10.182 30.520 1.00 90.31 504 SER A C 1
ATOM 4107 O O . SER A 1 504 ? 20.651 -10.413 30.461 1.00 90.31 504 SER A O 1
ATOM 4109 N N . ALA A 1 505 ? 18.777 -10.141 31.669 1.00 90.00 505 ALA A N 1
ATOM 4110 C CA . ALA A 1 505 ? 19.388 -10.396 32.963 1.00 90.00 505 ALA A CA 1
ATOM 4111 C C . ALA A 1 505 ? 18.500 -11.274 33.850 1.00 90.00 505 ALA A C 1
ATOM 4113 O O . ALA A 1 505 ? 17.322 -11.504 33.590 1.00 90.00 505 ALA A O 1
ATOM 4114 N N . ALA A 1 506 ? 19.109 -11.790 34.907 1.00 89.62 506 ALA A N 1
ATOM 4115 C CA . ALA A 1 506 ? 18.514 -12.711 35.868 1.00 89.62 506 ALA A CA 1
ATOM 4116 C C . ALA A 1 506 ? 19.081 -12.392 37.257 1.00 89.62 506 ALA A C 1
ATOM 4118 O O . ALA A 1 506 ? 20.183 -11.843 37.306 1.00 89.62 506 ALA A O 1
ATOM 4119 N N . PRO A 1 507 ? 18.409 -12.784 38.355 1.00 89.12 507 PRO A N 1
ATOM 4120 C CA . PRO A 1 507 ? 18.797 -12.393 39.716 1.00 89.12 507 PRO A CA 1
ATOM 4121 C C . PRO A 1 507 ? 20.237 -12.738 40.128 1.00 89.12 507 PRO A C 1
ATOM 4123 O O . PRO A 1 507 ? 20.792 -12.078 40.996 1.00 89.12 507 PRO A O 1
ATOM 4126 N N . ARG A 1 508 ? 20.857 -13.746 39.495 1.00 90.12 508 ARG A N 1
ATOM 4127 C CA . ARG A 1 508 ? 22.260 -14.134 39.735 1.00 90.12 508 ARG A CA 1
ATOM 4128 C C . ARG A 1 508 ? 23.298 -13.143 39.191 1.00 90.12 508 ARG A C 1
ATOM 4130 O O . ARG A 1 508 ? 24.450 -13.189 39.608 1.00 90.12 508 ARG A O 1
ATOM 4137 N N . HIS A 1 509 ? 22.917 -12.324 38.213 1.00 93.31 509 HIS A N 1
ATOM 4138 C CA . HIS A 1 509 ? 23.823 -11.351 37.617 1.00 93.31 509 HIS A CA 1
ATOM 4139 C C . HIS A 1 509 ? 23.925 -10.127 38.526 1.00 93.31 509 HIS A C 1
ATOM 4141 O O . HIS A 1 509 ? 22.939 -9.714 39.134 1.00 93.31 509 HIS A O 1
ATOM 4147 N N . HIS A 1 510 ? 25.116 -9.552 38.601 1.00 92.81 510 HIS A N 1
ATOM 4148 C CA . HIS A 1 510 ? 25.475 -8.517 39.566 1.00 92.81 510 HIS A CA 1
ATOM 4149 C C . HIS A 1 510 ? 26.218 -7.338 38.929 1.00 92.81 510 HIS A C 1
ATOM 4151 O O . HIS A 1 510 ? 26.528 -6.373 39.628 1.00 92.81 510 HIS A O 1
ATOM 4157 N N . ARG A 1 511 ? 26.528 -7.386 37.626 1.00 91.00 511 ARG A N 1
ATOM 4158 C CA . ARG A 1 511 ? 27.178 -6.275 36.914 1.00 91.00 511 ARG A CA 1
ATOM 4159 C C . ARG A 1 511 ? 26.997 -6.336 35.398 1.00 91.00 511 ARG A C 1
ATOM 4161 O O . ARG A 1 511 ? 26.682 -7.383 34.837 1.00 91.00 511 ARG A O 1
ATOM 4168 N N . ILE A 1 512 ? 27.282 -5.218 34.733 1.00 91.69 512 ILE A N 1
ATOM 4169 C CA . ILE A 1 512 ? 27.539 -5.149 33.289 1.00 91.69 512 ILE A CA 1
ATOM 4170 C C . ILE A 1 512 ? 29.006 -4.803 33.042 1.00 91.69 512 ILE A C 1
ATOM 4172 O O . ILE A 1 512 ? 29.558 -3.937 33.714 1.00 91.69 512 ILE A O 1
ATOM 4176 N N . ILE A 1 513 ? 29.610 -5.450 32.048 1.00 89.50 513 ILE A N 1
ATOM 4177 C CA . ILE A 1 513 ? 30.925 -5.125 31.499 1.00 89.50 513 ILE A CA 1
ATOM 4178 C C . ILE A 1 513 ? 30.733 -4.609 30.073 1.00 89.50 513 ILE A C 1
ATOM 4180 O O . ILE A 1 513 ? 30.152 -5.292 29.230 1.00 89.50 513 ILE A O 1
ATOM 4184 N N . LEU A 1 514 ? 31.226 -3.406 29.802 1.00 91.19 514 LEU A N 1
ATOM 4185 C CA . LEU A 1 514 ? 31.166 -2.733 28.510 1.00 91.19 514 LEU A CA 1
ATOM 4186 C C . LEU A 1 514 ? 32.595 -2.477 28.018 1.00 91.19 514 LEU A C 1
ATOM 4188 O O . LEU A 1 514 ? 33.317 -1.677 28.608 1.00 91.19 514 LEU A O 1
ATOM 4192 N N . ARG A 1 515 ? 32.997 -3.131 26.924 1.00 88.62 515 ARG A N 1
ATOM 4193 C CA . ARG A 1 515 ? 34.339 -2.973 26.348 1.00 88.62 515 ARG A CA 1
ATOM 4194 C C . ARG A 1 515 ? 34.350 -1.891 25.280 1.00 88.62 515 ARG A C 1
ATOM 4196 O O . ARG A 1 515 ? 33.805 -2.101 24.188 1.00 88.62 515 ARG A O 1
ATOM 4203 N N . ILE A 1 516 ? 35.009 -0.774 25.576 1.00 89.50 516 ILE A N 1
ATOM 4204 C CA . ILE A 1 516 ? 35.061 0.408 24.711 1.00 89.50 516 ILE A CA 1
ATOM 4205 C C . ILE A 1 516 ? 36.477 0.751 24.253 1.00 89.50 516 ILE A C 1
ATOM 4207 O O . ILE A 1 516 ? 37.460 0.425 24.911 1.00 89.50 516 ILE A O 1
ATOM 4211 N N . PHE A 1 517 ? 36.560 1.467 23.141 1.00 82.94 517 PHE A N 1
ATOM 4212 C CA . PHE A 1 517 ? 37.730 2.169 22.653 1.00 82.94 517 PHE A CA 1
ATOM 4213 C C . PHE A 1 517 ? 37.361 3.627 22.411 1.00 82.94 517 PHE A C 1
ATOM 4215 O O . PHE A 1 517 ? 36.374 3.954 21.754 1.00 82.94 517 PHE A O 1
ATOM 4222 N N . THR A 1 518 ? 38.169 4.521 22.947 1.00 77.56 518 THR A N 1
ATOM 4223 C CA . THR A 1 518 ? 37.892 5.957 23.025 1.00 77.56 518 THR A CA 1
ATOM 4224 C C . THR A 1 518 ? 38.478 6.741 21.854 1.00 77.56 518 THR A C 1
ATOM 4226 O O . THR A 1 518 ? 38.571 7.964 21.886 1.00 77.56 518 THR A O 1
ATOM 4229 N N . GLY A 1 519 ? 38.814 6.072 20.756 1.00 73.81 519 GLY A N 1
ATOM 4230 C CA . GLY A 1 519 ? 39.349 6.744 19.578 1.00 73.81 519 GLY A CA 1
ATOM 4231 C C . GLY A 1 519 ? 40.775 7.218 19.759 1.00 73.81 519 GLY A C 1
ATOM 4232 O O . GLY A 1 519 ? 41.365 7.104 20.824 1.00 73.81 519 GLY A O 1
ATOM 4233 N N . ASP A 1 520 ? 41.338 7.720 18.676 1.00 74.50 520 ASP A N 1
ATOM 4234 C CA . ASP A 1 520 ? 42.711 8.201 18.655 1.00 74.50 520 ASP A CA 1
ATOM 4235 C C . ASP A 1 520 ? 42.878 9.474 19.503 1.00 74.50 520 ASP A C 1
ATOM 4237 O O . ASP A 1 520 ? 41.992 10.337 19.453 1.00 74.50 520 ASP A O 1
ATOM 4241 N N . PRO A 1 521 ? 44.002 9.632 20.229 1.00 78.06 521 PRO A N 1
ATOM 4242 C CA . PRO A 1 521 ? 44.307 10.849 20.982 1.00 78.06 521 PRO A CA 1
ATOM 4243 C C . PRO A 1 521 ? 44.223 12.142 20.162 1.00 78.06 521 PRO A C 1
ATOM 4245 O O . PRO A 1 521 ? 43.892 13.189 20.710 1.00 78.06 521 PRO A O 1
ATOM 4248 N N . SER A 1 522 ? 44.424 12.083 18.840 1.00 76.38 522 SER A N 1
ATOM 4249 C CA . SER A 1 522 ? 44.273 13.231 17.939 1.00 76.38 522 SER A CA 1
ATOM 4250 C C . SER A 1 522 ? 42.844 13.790 17.882 1.00 76.38 522 SER A C 1
ATOM 4252 O O . SER A 1 522 ? 42.628 14.850 17.304 1.00 76.38 522 SER A O 1
ATOM 4254 N N . LEU A 1 523 ? 41.843 13.044 18.358 1.00 70.75 523 LEU A N 1
ATOM 4255 C CA . LEU A 1 523 ? 40.450 13.493 18.435 1.00 70.75 523 LEU A CA 1
ATOM 4256 C C . LEU A 1 523 ? 40.145 14.178 19.777 1.00 70.75 523 LEU A C 1
ATOM 4258 O O . LEU A 1 523 ? 39.110 14.823 19.901 1.00 70.75 523 LEU A O 1
ATOM 4262 N N . GLY A 1 524 ? 41.024 14.029 20.769 1.00 76.69 524 GLY A N 1
ATOM 4263 C CA . GLY A 1 524 ? 40.881 14.519 22.138 1.00 76.69 524 GLY A CA 1
ATOM 4264 C C . GLY A 1 524 ? 41.541 13.544 23.113 1.00 76.69 524 GLY A C 1
ATOM 4265 O O . GLY A 1 524 ? 41.446 12.334 22.923 1.00 76.69 524 GLY A O 1
ATOM 4266 N N . GLU A 1 525 ? 42.199 14.057 24.153 1.00 78.75 525 GLU A N 1
ATOM 4267 C CA . GLU A 1 525 ? 43.044 13.255 25.056 1.00 78.75 525 GLU A CA 1
ATOM 4268 C C . GLU A 1 525 ? 42.254 12.318 25.981 1.00 78.75 525 GLU A C 1
ATOM 4270 O O . GLU A 1 525 ? 42.773 11.294 26.435 1.00 78.75 525 GLU A O 1
ATOM 4275 N N . ARG A 1 526 ? 40.993 12.655 26.270 1.00 85.25 526 ARG A N 1
ATOM 4276 C CA . ARG A 1 526 ? 40.117 11.917 27.187 1.00 85.25 526 ARG A CA 1
ATOM 4277 C C . ARG A 1 526 ? 38.684 11.904 26.682 1.00 85.25 526 ARG A C 1
ATOM 4279 O O . ARG A 1 526 ? 38.276 12.771 25.912 1.00 85.25 526 ARG A O 1
ATOM 4286 N N . ILE A 1 527 ? 37.913 10.931 27.153 1.00 86.81 527 ILE A N 1
ATOM 4287 C CA . ILE A 1 527 ? 36.457 10.940 27.033 1.00 86.81 527 ILE A CA 1
ATOM 4288 C C . ILE A 1 527 ? 35.864 10.691 28.399 1.00 86.81 527 ILE A C 1
ATOM 4290 O O . ILE A 1 527 ? 36.168 9.681 29.039 1.00 86.81 527 ILE A O 1
ATOM 4294 N N . SER A 1 528 ? 34.927 11.559 28.758 1.00 92.25 528 SER A N 1
ATOM 4295 C CA . SER A 1 528 ? 34.050 11.355 29.892 1.00 92.25 528 SER A CA 1
ATOM 4296 C C . SER A 1 528 ? 32.595 11.193 29.465 1.00 92.25 528 SER A C 1
ATOM 4298 O O . SER A 1 528 ? 32.173 11.626 28.387 1.00 92.25 528 SER A O 1
ATOM 4300 N N . GLY A 1 529 ? 31.820 10.541 30.319 1.00 93.56 529 GLY A N 1
ATOM 4301 C CA . GLY A 1 529 ? 30.423 10.270 30.046 1.00 93.56 529 GLY A CA 1
ATOM 4302 C C . GLY A 1 529 ? 29.693 9.635 31.213 1.00 93.56 529 GLY A C 1
ATOM 4303 O O . GLY A 1 529 ? 30.222 9.480 32.317 1.00 93.56 529 GLY A O 1
ATOM 4304 N N . ILE A 1 530 ? 28.448 9.270 30.942 1.00 93.38 530 ILE A N 1
ATOM 4305 C CA . ILE A 1 530 ? 27.515 8.677 31.885 1.00 93.38 530 ILE A CA 1
ATOM 4306 C C . ILE A 1 530 ? 26.986 7.375 31.288 1.00 93.38 530 ILE A C 1
ATOM 4308 O O . ILE A 1 530 ? 26.633 7.294 30.112 1.00 93.38 530 ILE A O 1
ATOM 4312 N N . LEU A 1 531 ? 26.916 6.355 32.131 1.00 94.44 531 LEU A N 1
ATOM 4313 C CA . LEU A 1 531 ? 26.251 5.089 31.881 1.00 94.44 531 LEU A CA 1
ATOM 4314 C C . LEU A 1 531 ? 25.047 5.021 32.813 1.00 94.44 531 LEU A C 1
ATOM 4316 O O . LEU A 1 531 ? 25.205 4.998 34.034 1.00 94.44 531 LEU A O 1
ATOM 4320 N N . GLN A 1 532 ? 23.846 5.015 32.246 1.00 92.38 532 GLN A N 1
ATOM 4321 C CA . GLN A 1 532 ? 22.606 4.856 32.998 1.00 92.38 532 GLN A CA 1
ATOM 4322 C C . GLN A 1 532 ? 22.038 3.471 32.744 1.00 92.38 532 GLN A C 1
ATOM 4324 O O . GLN A 1 532 ? 21.813 3.079 31.601 1.00 92.38 532 GLN A O 1
ATOM 4329 N N . LEU A 1 533 ? 21.771 2.742 33.817 1.00 93.69 533 LEU A N 1
ATOM 4330 C CA . LEU A 1 533 ? 21.159 1.431 33.764 1.00 93.69 533 LEU A CA 1
ATOM 4331 C C . LEU A 1 533 ? 19.732 1.517 34.292 1.00 93.69 533 LEU A C 1
ATOM 4333 O O . LEU A 1 533 ? 19.483 2.016 35.391 1.00 93.69 533 LEU A O 1
ATOM 4337 N N . LYS A 1 534 ? 18.798 1.000 33.502 1.00 89.56 534 LYS A N 1
ATOM 4338 C CA . LYS A 1 534 ? 17.400 0.795 33.876 1.00 89.56 534 LYS A CA 1
ATOM 4339 C C . LYS A 1 534 ? 17.066 -0.683 33.753 1.00 89.56 534 LYS A C 1
ATOM 4341 O O . LYS A 1 534 ? 17.676 -1.389 32.947 1.00 89.56 534 LYS A O 1
ATOM 4346 N N . TYR A 1 535 ? 16.082 -1.143 34.511 1.00 87.56 535 TYR A N 1
ATOM 4347 C CA . TYR A 1 535 ? 15.560 -2.500 34.383 1.00 87.56 535 TYR A CA 1
ATOM 4348 C C . TYR A 1 535 ? 14.047 -2.486 34.189 1.00 87.56 535 TYR A C 1
ATOM 4350 O O . TYR A 1 535 ? 13.361 -1.551 34.595 1.00 87.56 535 TYR A O 1
ATOM 4358 N N . SER A 1 536 ? 13.536 -3.531 33.555 1.00 81.06 536 SER A N 1
ATOM 4359 C CA . SER A 1 536 ? 12.115 -3.735 33.321 1.00 81.06 536 SER A CA 1
ATOM 4360 C C . SER A 1 536 ? 11.773 -5.208 33.527 1.00 81.06 536 SER A C 1
ATOM 4362 O O . SER A 1 536 ? 12.331 -6.083 32.862 1.00 81.06 536 SER A O 1
ATOM 4364 N N . ALA A 1 537 ? 10.871 -5.487 34.468 1.00 76.31 537 ALA A N 1
ATOM 4365 C 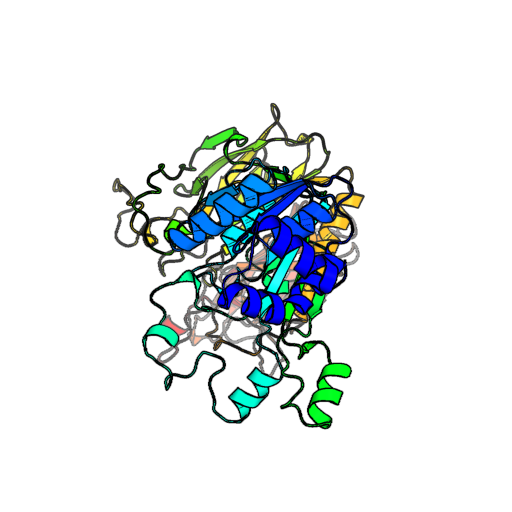CA . ALA A 1 537 ? 10.380 -6.841 34.731 1.00 76.31 537 ALA A CA 1
ATOM 4366 C C . ALA A 1 537 ? 9.289 -7.265 33.728 1.00 76.31 537 ALA A C 1
ATOM 4368 O O . ALA A 1 537 ? 9.177 -8.439 33.386 1.00 76.31 537 ALA A O 1
ATOM 4369 N N . ASP A 1 538 ? 8.516 -6.301 33.225 1.00 64.94 538 ASP A N 1
ATOM 4370 C CA . ASP A 1 538 ? 7.404 -6.480 32.281 1.00 64.94 538 ASP A CA 1
ATOM 4371 C C . ASP A 1 538 ? 7.805 -6.241 30.811 1.00 64.94 538 ASP A C 1
ATOM 4373 O O . ASP A 1 538 ? 6.986 -6.410 29.910 1.00 64.94 538 ASP A O 1
ATOM 4377 N N . ARG A 1 539 ? 9.070 -5.866 30.568 1.00 64.06 539 ARG A N 1
ATOM 4378 C CA . ARG A 1 539 ? 9.635 -5.437 29.273 1.00 64.06 539 ARG A CA 1
ATOM 4379 C C . ARG A 1 539 ? 8.962 -4.199 28.660 1.00 64.06 539 ARG A C 1
ATOM 4381 O O . ARG A 1 539 ? 9.182 -3.917 27.485 1.00 64.06 539 ARG A O 1
ATOM 4388 N N . LEU A 1 540 ? 8.172 -3.465 29.442 1.00 54.62 540 LEU A N 1
ATOM 4389 C CA . LEU A 1 540 ? 7.410 -2.288 29.015 1.00 54.62 540 LEU A CA 1
ATOM 4390 C C . LEU A 1 540 ? 7.813 -1.052 29.820 1.00 54.62 540 LEU A C 1
ATOM 4392 O O . LEU A 1 540 ? 8.074 0.012 29.261 1.00 54.62 540 LEU A O 1
ATOM 4396 N N . SER A 1 541 ? 7.910 -1.212 31.135 1.00 60.09 541 SER A N 1
ATOM 4397 C CA . SER A 1 541 ? 8.142 -0.139 32.091 1.00 60.09 541 SER A CA 1
ATOM 4398 C C . SER A 1 541 ? 9.581 -0.204 32.592 1.00 60.09 541 SER A C 1
ATOM 4400 O O . SER A 1 541 ? 9.966 -1.145 33.288 1.00 60.09 541 SER A O 1
ATOM 4402 N N . PHE A 1 542 ? 10.395 0.789 32.232 1.00 72.88 542 PHE A N 1
ATOM 4403 C CA . PHE A 1 542 ? 11.792 0.866 32.660 1.00 72.88 542 PHE A CA 1
ATOM 4404 C C . PHE A 1 542 ? 11.948 1.719 33.913 1.00 72.88 542 PHE A C 1
ATOM 4406 O O . PHE A 1 542 ? 11.749 2.934 33.882 1.00 72.88 542 PHE A O 1
ATOM 4413 N N . LEU A 1 543 ? 12.385 1.082 34.994 1.00 71.25 543 LEU A N 1
ATOM 4414 C CA . LEU A 1 543 ? 12.706 1.728 36.258 1.00 71.25 543 LEU A CA 1
ATOM 4415 C C . LEU A 1 543 ? 14.209 2.044 36.326 1.00 71.25 543 LEU A C 1
ATOM 4417 O O . LEU A 1 543 ? 15.024 1.199 35.935 1.00 71.25 543 LEU A O 1
ATOM 4421 N N . PRO A 1 544 ? 14.607 3.236 36.811 1.00 84.81 544 PRO A N 1
ATOM 4422 C CA . PRO A 1 544 ? 16.004 3.544 37.105 1.00 84.81 544 PRO A CA 1
ATOM 4423 C C . PRO A 1 544 ? 16.625 2.496 38.030 1.00 84.81 544 PRO A C 1
ATOM 4425 O O . PRO A 1 544 ? 15.996 2.085 39.002 1.00 84.81 544 PRO A O 1
ATOM 4428 N N . PHE A 1 545 ? 17.852 2.071 37.726 1.00 88.94 545 PHE A N 1
ATOM 4429 C CA . PHE A 1 545 ? 18.566 1.083 38.530 1.00 88.94 545 PHE A CA 1
ATOM 4430 C C . PHE A 1 545 ? 19.850 1.650 39.122 1.00 88.94 545 PHE A C 1
ATOM 4432 O O . PHE A 1 545 ? 20.004 1.698 40.335 1.00 88.94 545 PHE A O 1
ATOM 4439 N N . THR A 1 546 ? 20.766 2.112 38.275 1.00 91.88 546 THR A N 1
ATOM 4440 C CA . THR A 1 546 ? 22.007 2.754 38.714 1.00 91.88 546 THR A CA 1
ATOM 4441 C C . THR A 1 546 ? 22.525 3.694 37.639 1.00 91.88 546 THR A C 1
ATOM 4443 O O . THR A 1 546 ? 22.165 3.582 36.466 1.00 91.88 546 THR A O 1
ATOM 4446 N N . GLN A 1 547 ? 23.378 4.625 38.041 1.00 92.81 547 GLN A N 1
ATOM 4447 C CA . GLN A 1 547 ? 24.090 5.515 37.144 1.00 92.81 547 GLN A CA 1
ATOM 4448 C C . GLN A 1 547 ? 25.554 5.567 37.568 1.00 92.81 547 GLN A C 1
ATOM 4450 O O . GLN A 1 547 ? 25.869 5.695 38.748 1.00 92.81 547 GLN A O 1
ATOM 4455 N N . THR A 1 548 ? 26.457 5.488 36.599 1.00 91.81 548 THR A N 1
ATOM 4456 C CA . THR A 1 548 ? 27.899 5.584 36.830 1.00 91.81 548 THR A CA 1
ATOM 4457 C C . THR A 1 548 ? 28.506 6.523 35.804 1.00 91.81 548 THR A C 1
ATOM 4459 O O . THR A 1 548 ? 28.075 6.556 34.653 1.00 91.81 548 THR A O 1
ATOM 4462 N N . THR A 1 549 ? 29.491 7.310 36.213 1.00 94.38 549 THR A N 1
ATOM 4463 C CA . THR A 1 549 ? 30.276 8.143 35.303 1.00 94.38 549 THR A CA 1
ATOM 4464 C C . THR A 1 549 ? 31.563 7.421 34.927 1.00 94.38 549 THR A C 1
ATOM 4466 O O . THR A 1 549 ? 32.081 6.606 35.690 1.00 94.38 549 THR A O 1
ATOM 4469 N N . PHE A 1 550 ? 32.087 7.702 33.742 1.00 91.69 550 PHE A N 1
ATOM 4470 C CA . PHE A 1 550 ? 33.415 7.251 33.344 1.00 91.69 550 PHE A CA 1
ATOM 4471 C C . PHE A 1 550 ? 34.218 8.432 32.821 1.00 91.69 550 PHE A C 1
ATOM 4473 O O . PHE A 1 550 ? 33.652 9.371 32.266 1.00 91.69 550 PHE A O 1
ATOM 4480 N N . ASP A 1 551 ? 35.531 8.365 33.002 1.00 90.75 551 ASP A N 1
ATOM 4481 C CA . ASP A 1 551 ? 36.498 9.276 32.404 1.00 90.75 551 ASP A CA 1
ATOM 4482 C C . ASP A 1 551 ? 37.789 8.499 32.135 1.00 90.75 551 ASP A C 1
ATOM 4484 O O . ASP A 1 551 ? 38.452 8.017 33.058 1.00 90.75 551 ASP A O 1
ATOM 4488 N N . VAL A 1 552 ? 38.101 8.301 30.858 1.00 86.44 552 VAL A N 1
ATOM 4489 C CA . VAL A 1 552 ? 39.155 7.387 30.409 1.00 86.44 552 VAL A CA 1
ATOM 4490 C C . VAL A 1 552 ? 40.022 8.045 29.333 1.00 86.44 552 VAL A C 1
ATOM 4492 O O . VAL A 1 552 ? 39.518 8.850 28.542 1.00 86.44 552 VAL A O 1
ATOM 4495 N N . PRO A 1 553 ? 41.325 7.717 29.271 1.00 78.31 553 PRO A N 1
ATOM 4496 C CA . PRO A 1 553 ? 42.207 8.263 28.247 1.00 78.31 553 PRO A CA 1
ATOM 4497 C C . PRO A 1 553 ? 41.838 7.746 26.849 1.00 78.31 553 PRO A C 1
ATOM 4499 O O . PRO A 1 553 ? 41.294 6.647 26.691 1.00 78.31 553 PRO A O 1
ATOM 4502 N N . ALA A 1 554 ? 42.132 8.551 25.830 1.00 77.81 554 ALA A N 1
ATOM 4503 C CA . ALA A 1 554 ? 42.036 8.163 24.429 1.00 77.81 554 ALA A CA 1
ATOM 4504 C C . ALA A 1 554 ? 43.128 7.151 24.037 1.00 77.81 554 ALA A C 1
ATOM 4506 O O . ALA A 1 554 ? 44.178 7.060 24.669 1.00 77.81 554 ALA A O 1
ATOM 4507 N N . GLY A 1 555 ? 42.889 6.383 22.977 1.00 72.25 555 GLY A N 1
ATOM 4508 C CA . GLY A 1 555 ? 43.879 5.492 22.366 1.00 72.25 555 GLY A CA 1
ATOM 4509 C C . GLY A 1 555 ? 44.014 4.111 23.005 1.00 72.25 555 GLY A C 1
ATOM 4510 O O . GLY A 1 555 ? 44.820 3.314 22.527 1.00 72.25 555 GLY A O 1
ATOM 4511 N N . ILE A 1 556 ? 43.218 3.781 24.027 1.00 74.62 556 ILE A N 1
ATOM 4512 C CA . ILE A 1 556 ? 43.255 2.468 24.685 1.00 74.62 556 ILE A CA 1
ATOM 4513 C C . ILE A 1 556 ? 41.886 1.785 24.714 1.00 74.62 556 ILE A C 1
ATOM 4515 O O . ILE A 1 556 ? 40.835 2.428 24.708 1.00 74.62 556 ILE A O 1
ATOM 4519 N N . TRP A 1 557 ? 41.908 0.451 24.737 1.00 81.50 557 TRP A N 1
ATOM 4520 C CA . TRP A 1 557 ? 40.726 -0.353 25.035 1.00 81.50 557 TRP A CA 1
ATOM 4521 C C . TRP A 1 557 ? 40.522 -0.416 26.545 1.00 81.50 557 TRP A C 1
ATOM 4523 O O . TRP A 1 557 ? 41.433 -0.819 27.266 1.00 81.50 557 TRP A O 1
ATOM 4533 N N . THR A 1 558 ? 39.315 -0.093 26.997 1.00 83.19 558 THR A N 1
ATOM 4534 C CA . THR A 1 558 ? 38.959 -0.058 28.416 1.00 83.19 558 THR A CA 1
ATOM 4535 C C . THR A 1 558 ? 37.671 -0.835 28.655 1.00 83.19 558 THR A C 1
ATOM 4537 O O . THR A 1 558 ? 36.690 -0.665 27.930 1.00 83.19 558 THR A O 1
ATOM 4540 N N . ASP A 1 559 ? 37.667 -1.668 29.693 1.00 87.31 559 ASP A N 1
ATOM 4541 C CA . ASP A 1 559 ? 36.474 -2.375 30.157 1.00 87.31 559 ASP A CA 1
ATOM 4542 C C . ASP A 1 559 ? 35.819 -1.560 31.278 1.00 87.31 559 ASP A C 1
ATOM 4544 O O . ASP A 1 559 ? 36.342 -1.454 32.388 1.00 87.31 559 ASP A O 1
ATOM 4548 N N . LEU A 1 560 ? 34.666 -0.963 30.985 1.00 88.56 560 LEU A N 1
ATOM 4549 C CA . LEU A 1 560 ? 33.858 -0.254 31.971 1.00 88.56 560 LEU A CA 1
ATOM 4550 C C . LEU A 1 560 ? 32.950 -1.247 32.692 1.00 88.56 560 LEU A C 1
ATOM 4552 O O . LEU A 1 560 ? 32.254 -2.036 32.054 1.00 88.56 560 LEU A O 1
ATOM 4556 N N . THR A 1 561 ? 32.940 -1.196 34.023 1.00 88.69 561 THR A N 1
ATOM 4557 C CA . THR A 1 561 ? 32.096 -2.062 34.855 1.00 88.69 561 THR A CA 1
ATOM 4558 C C . THR A 1 561 ? 31.016 -1.245 35.548 1.00 88.69 561 THR A C 1
ATOM 4560 O O . THR A 1 561 ? 31.316 -0.261 36.218 1.00 88.69 561 THR A O 1
ATOM 4563 N N . ILE A 1 562 ? 29.766 -1.685 35.422 1.00 93.25 562 ILE A N 1
ATOM 4564 C CA . ILE A 1 562 ? 28.597 -1.081 36.065 1.00 93.25 562 ILE A CA 1
ATOM 4565 C C . ILE A 1 562 ? 28.056 -2.094 37.083 1.00 93.25 562 ILE A C 1
ATOM 4567 O O . ILE A 1 562 ? 27.475 -3.102 36.666 1.00 93.25 562 ILE A O 1
ATOM 4571 N N . PRO A 1 563 ? 28.260 -1.893 38.395 1.00 89.69 563 PRO A N 1
ATOM 4572 C CA . PRO A 1 563 ? 27.761 -2.810 39.415 1.00 89.69 563 PRO A CA 1
ATOM 4573 C C . PRO A 1 563 ? 26.252 -2.647 39.619 1.00 89.69 563 PRO A C 1
ATOM 4575 O O . PRO A 1 563 ? 25.713 -1.545 39.523 1.00 89.69 563 PRO A O 1
ATOM 4578 N N . PHE A 1 564 ? 25.563 -3.740 39.937 1.00 93.06 564 PHE A N 1
ATOM 4579 C CA . PHE A 1 564 ? 24.165 -3.686 40.352 1.00 93.06 564 PHE A CA 1
ATOM 4580 C C . PHE A 1 564 ? 24.108 -3.304 41.833 1.00 93.06 564 PHE A C 1
ATOM 4582 O O . PHE A 1 564 ? 24.808 -3.922 42.636 1.00 93.06 564 PHE A O 1
ATOM 4589 N N . PRO A 1 565 ? 23.293 -2.310 42.222 1.00 88.38 565 PRO A N 1
ATOM 4590 C CA . PRO A 1 565 ? 23.228 -1.861 43.612 1.00 88.38 565 PRO A CA 1
ATOM 4591 C C . PRO A 1 565 ? 22.639 -2.930 44.543 1.00 88.38 565 PRO A C 1
ATOM 4593 O O . PRO A 1 565 ? 22.963 -2.975 45.725 1.00 88.38 565 PRO A O 1
ATOM 4596 N N . HIS A 1 566 ? 21.783 -3.801 44.009 1.00 88.56 566 HIS A N 1
ATOM 4597 C CA . HIS A 1 566 ? 21.190 -4.950 44.687 1.00 88.56 566 HIS A CA 1
ATOM 4598 C C . HIS A 1 566 ? 20.761 -6.000 43.642 1.00 88.56 566 HIS A C 1
ATOM 4600 O O . HIS A 1 566 ? 20.707 -5.678 42.450 1.00 88.56 566 HIS A O 1
ATOM 4606 N N . PRO A 1 567 ? 20.442 -7.250 44.037 1.00 89.69 567 PRO A N 1
ATOM 4607 C CA . PRO A 1 567 ? 19.929 -8.256 43.109 1.00 89.69 567 PRO A CA 1
ATOM 4608 C C . PRO A 1 567 ? 18.656 -7.795 42.387 1.00 89.69 567 PRO A C 1
ATOM 4610 O O . PRO A 1 567 ? 17.847 -7.039 42.935 1.00 89.69 567 PRO A O 1
ATOM 4613 N N . LEU A 1 568 ? 18.470 -8.272 41.155 1.00 86.00 568 LEU A N 1
ATOM 4614 C CA . LEU A 1 568 ? 17.246 -8.024 40.392 1.00 86.00 568 LEU A CA 1
ATOM 4615 C C . LEU A 1 568 ? 16.069 -8.803 41.007 1.00 86.00 568 LEU A C 1
ATOM 4617 O O . LEU A 1 568 ? 16.248 -9.968 41.368 1.00 86.00 568 LEU A O 1
ATOM 4621 N N . PRO A 1 569 ? 14.855 -8.222 41.060 1.00 77.56 569 PRO A N 1
ATOM 4622 C CA . PRO A 1 569 ? 13.679 -8.868 41.656 1.00 77.56 569 PRO A CA 1
ATOM 4623 C C . PRO A 1 569 ? 13.209 -10.115 40.886 1.00 77.56 569 PRO A C 1
ATOM 4625 O O . PRO A 1 569 ? 12.477 -10.944 41.417 1.00 77.56 569 PRO A O 1
ATOM 4628 N N . GLY A 1 570 ? 13.641 -10.267 39.634 1.00 84.25 570 GLY A N 1
ATOM 4629 C CA . GLY A 1 570 ? 13.329 -11.396 38.768 1.00 84.25 570 GLY A CA 1
ATOM 4630 C C . GLY A 1 570 ? 14.080 -11.301 37.439 1.00 84.25 570 GLY A C 1
ATOM 4631 O O . GLY A 1 570 ? 14.855 -10.357 37.231 1.00 84.25 570 GLY A O 1
ATOM 4632 N N . PRO A 1 571 ? 13.873 -12.258 36.516 1.00 85.12 571 PRO A N 1
ATOM 4633 C CA . PRO A 1 571 ? 14.331 -12.122 35.139 1.00 85.12 571 PRO A CA 1
ATOM 4634 C C . PRO A 1 571 ? 13.840 -10.791 34.567 1.00 85.12 571 PRO A C 1
ATOM 4636 O O . PRO A 1 571 ? 12.644 -10.519 34.566 1.00 85.12 571 PRO A O 1
ATOM 4639 N N . SER A 1 572 ? 14.773 -9.947 34.141 1.00 86.25 572 SER A N 1
ATOM 4640 C CA . SER A 1 572 ? 14.489 -8.570 33.738 1.00 86.25 572 SER A CA 1
ATOM 4641 C C . SER A 1 572 ? 15.173 -8.252 32.418 1.00 86.25 572 SER A C 1
ATOM 4643 O O . SER A 1 572 ? 16.220 -8.815 32.085 1.00 86.25 572 SER A O 1
ATOM 4645 N N . LEU A 1 573 ? 14.590 -7.316 31.682 1.00 89.00 573 LEU A N 1
ATOM 4646 C CA . LEU A 1 573 ? 15.236 -6.638 30.573 1.00 89.00 573 LEU A CA 1
ATOM 4647 C C . LEU A 1 573 ? 16.033 -5.451 31.113 1.00 89.00 573 LEU A C 1
ATOM 4649 O O . LEU A 1 573 ? 15.482 -4.602 31.809 1.00 89.00 573 LEU A O 1
ATOM 4653 N N . LEU A 1 574 ? 17.319 -5.388 30.790 1.00 91.31 574 LEU A N 1
ATOM 4654 C CA . LEU A 1 574 ? 18.170 -4.247 31.100 1.00 91.31 574 LEU A CA 1
ATOM 4655 C C . LEU A 1 574 ? 18.247 -3.313 29.903 1.00 91.31 574 LEU A C 1
ATOM 4657 O O . LEU A 1 574 ? 18.407 -3.769 28.774 1.00 91.31 574 LEU A O 1
ATOM 4661 N N . HIS A 1 575 ? 18.180 -2.017 30.179 1.00 91.75 575 HIS A N 1
ATOM 4662 C CA . HIS A 1 575 ? 18.442 -0.945 29.231 1.00 91.75 575 HIS A CA 1
ATOM 4663 C C . HIS A 1 575 ? 19.644 -0.152 29.736 1.00 91.75 575 HIS A C 1
ATOM 4665 O O . HIS A 1 575 ? 19.567 0.519 30.767 1.00 91.75 575 HIS A O 1
ATOM 4671 N N . LEU A 1 576 ? 20.754 -0.265 29.013 1.00 93.88 576 LEU A N 1
ATOM 4672 C CA . LEU A 1 576 ? 21.952 0.525 29.227 1.00 93.88 576 LEU A CA 1
ATOM 4673 C C . LEU A 1 576 ? 21.959 1.692 28.236 1.00 93.88 576 LEU A C 1
ATOM 4675 O O . LEU A 1 576 ? 22.063 1.495 27.026 1.00 93.88 576 LEU A O 1
ATOM 4679 N N . PHE A 1 577 ? 21.876 2.898 28.777 1.00 91.00 577 PHE A N 1
ATOM 4680 C CA . PHE A 1 577 ? 22.016 4.147 28.048 1.00 91.00 577 PHE A CA 1
ATOM 4681 C C . PHE A 1 577 ? 23.437 4.681 28.238 1.00 91.00 577 PHE A C 1
ATOM 4683 O O . PHE A 1 577 ? 23.898 4.885 29.364 1.00 91.00 577 PHE A O 1
ATOM 4690 N N . ILE A 1 578 ? 24.135 4.874 27.126 1.00 92.81 578 ILE A N 1
ATOM 4691 C CA . ILE A 1 578 ? 25.497 5.390 27.042 1.00 92.81 578 ILE A CA 1
ATOM 4692 C C . ILE A 1 578 ? 25.400 6.838 26.584 1.00 92.81 578 ILE A C 1
ATOM 4694 O O . ILE A 1 578 ? 24.815 7.116 25.542 1.00 92.81 578 ILE A O 1
ATOM 4698 N N . GLN A 1 579 ? 26.007 7.756 27.323 1.00 91.25 579 GLN A N 1
ATOM 4699 C CA . GLN A 1 579 ? 26.124 9.155 26.933 1.00 91.25 579 GLN A CA 1
ATOM 4700 C C . GLN A 1 579 ? 27.568 9.600 27.101 1.00 91.25 579 GLN A C 1
ATOM 4702 O O . GLN A 1 579 ? 28.136 9.454 28.179 1.00 91.25 579 GLN A O 1
ATOM 4707 N N . VAL A 1 580 ? 28.155 10.179 26.060 1.00 91.31 580 VAL A N 1
ATOM 4708 C CA . VAL A 1 580 ? 29.420 10.910 26.175 1.00 91.31 580 VAL A CA 1
ATOM 4709 C C . VAL A 1 580 ? 29.134 12.396 26.376 1.00 91.31 580 VAL A C 1
ATOM 4711 O O . VAL A 1 580 ? 28.171 12.939 25.829 1.00 91.31 580 VAL A O 1
ATOM 4714 N N . ASN A 1 581 ? 29.955 13.057 27.189 1.00 88.19 581 ASN A N 1
ATOM 4715 C CA . ASN A 1 581 ? 29.804 14.487 27.472 1.00 88.19 581 ASN A CA 1
ATOM 4716 C C . ASN A 1 581 ? 30.134 15.332 26.239 1.00 88.19 581 ASN A C 1
ATOM 4718 O O . ASN A 1 581 ? 29.438 16.304 25.934 1.00 88.19 581 ASN A O 1
ATOM 4722 N N . GLU A 1 582 ? 31.158 14.901 25.509 1.00 82.12 582 GLU A N 1
ATOM 4723 C CA . GLU A 1 582 ? 31.644 15.532 24.295 1.00 82.12 582 GLU A CA 1
ATOM 4724 C C . GLU A 1 582 ? 31.821 14.466 23.222 1.00 82.12 582 GLU A C 1
ATOM 4726 O O . GLU A 1 582 ? 32.495 13.448 23.399 1.00 82.12 582 GLU A O 1
ATOM 4731 N N . SER A 1 583 ? 31.162 14.697 22.102 1.00 76.50 583 SER A N 1
ATOM 4732 C CA . SER A 1 583 ? 31.317 13.928 20.885 1.00 76.50 583 SER A CA 1
ATOM 4733 C C . SER A 1 583 ? 32.356 14.592 19.985 1.00 76.50 583 SER A C 1
ATOM 4735 O O . SER A 1 583 ? 32.573 15.802 20.039 1.00 76.50 583 SER A O 1
ATOM 4737 N N . ARG A 1 584 ? 33.038 13.800 19.156 1.00 83.38 584 ARG A N 1
ATOM 4738 C CA . ARG A 1 584 ? 34.185 14.273 18.371 1.00 83.38 584 ARG A CA 1
ATOM 4739 C C . ARG A 1 584 ? 33.956 14.019 16.895 1.00 83.38 584 ARG A C 1
ATOM 4741 O O . ARG A 1 584 ? 33.512 12.942 16.511 1.00 83.38 584 ARG A O 1
ATOM 4748 N N . ILE A 1 585 ? 34.286 15.002 16.064 1.00 81.25 585 ILE A N 1
ATOM 4749 C CA . ILE A 1 585 ? 34.093 14.929 14.613 1.00 81.25 585 ILE A CA 1
ATOM 4750 C C . ILE A 1 585 ? 35.470 14.857 13.948 1.00 81.25 585 ILE A C 1
ATOM 4752 O O . ILE A 1 585 ? 36.194 15.854 13.956 1.00 81.25 585 ILE A O 1
ATOM 4756 N N . PRO A 1 586 ? 35.868 13.716 13.351 1.00 80.75 586 PRO A N 1
ATOM 4757 C CA . PRO A 1 586 ? 37.215 13.555 12.809 1.00 80.75 586 PRO A CA 1
ATOM 4758 C C . PRO A 1 586 ? 37.613 14.598 11.763 1.00 80.75 586 PRO A C 1
ATOM 4760 O O . PRO A 1 586 ? 38.780 14.966 11.704 1.00 80.75 586 PRO A O 1
ATOM 4763 N N . ALA A 1 587 ? 36.671 15.090 10.955 1.00 78.44 587 ALA A N 1
ATOM 4764 C CA . ALA A 1 587 ? 36.919 16.153 9.981 1.00 78.44 587 ALA A CA 1
ATOM 4765 C C . ALA A 1 587 ? 37.348 17.490 10.615 1.00 78.44 587 ALA A C 1
ATOM 4767 O O . ALA A 1 587 ? 37.978 18.294 9.937 1.00 78.44 587 ALA A O 1
ATOM 4768 N N . HIS A 1 588 ? 37.021 17.738 11.888 1.00 81.31 588 HIS A N 1
ATOM 4769 C CA . HIS A 1 588 ? 37.407 18.968 12.587 1.00 81.31 588 HIS A CA 1
ATOM 4770 C C . HIS A 1 588 ? 38.800 18.868 13.215 1.00 81.31 588 HIS A C 1
ATOM 4772 O O . HIS A 1 588 ? 39.492 19.873 13.330 1.00 81.31 588 HIS A O 1
ATOM 4778 N N . SER A 1 589 ? 39.217 17.663 13.608 1.00 74.38 589 SER A N 1
ATOM 4779 C CA . SER A 1 589 ? 40.448 17.457 14.383 1.00 74.38 589 SER A CA 1
ATOM 4780 C C . SER A 1 589 ? 41.591 16.832 13.576 1.00 74.38 589 SER A C 1
ATOM 4782 O O . SER A 1 589 ? 42.739 16.884 14.006 1.00 74.38 589 SER A O 1
ATOM 4784 N N . ARG A 1 590 ? 41.317 16.226 12.410 1.00 76.88 590 ARG A N 1
ATOM 4785 C CA . ARG A 1 590 ? 42.330 15.558 11.575 1.00 76.88 590 ARG A CA 1
ATOM 4786 C C . ARG A 1 590 ? 42.444 16.184 10.193 1.00 76.88 590 ARG A C 1
ATOM 4788 O O . ARG A 1 590 ? 41.535 16.066 9.367 1.00 76.88 590 ARG A O 1
ATOM 4795 N N . THR A 1 591 ? 43.615 16.740 9.900 1.00 76.81 591 THR A N 1
ATOM 4796 C CA . THR A 1 591 ? 43.962 17.275 8.580 1.00 76.81 591 THR A CA 1
ATOM 4797 C C . THR A 1 591 ? 43.791 16.204 7.496 1.00 76.81 591 THR A C 1
ATOM 4799 O O . THR A 1 591 ? 44.392 15.135 7.565 1.00 76.81 591 THR A O 1
ATOM 4802 N N . GLY A 1 592 ? 42.947 16.476 6.495 1.00 76.56 592 GLY A N 1
ATOM 4803 C CA . GLY A 1 592 ? 42.675 15.565 5.373 1.00 76.56 592 GLY A CA 1
ATOM 4804 C C . GLY A 1 592 ? 41.559 14.535 5.605 1.00 76.56 592 GLY A C 1
ATOM 4805 O O . GLY A 1 592 ? 41.182 13.833 4.663 1.00 76.56 592 GLY A O 1
ATOM 4806 N N . SER A 1 593 ? 40.982 14.453 6.809 1.00 72.69 593 SER A N 1
ATOM 4807 C CA . SER A 1 593 ? 39.837 13.574 7.072 1.00 72.69 593 SER A CA 1
ATOM 4808 C C . SER A 1 593 ? 38.545 14.141 6.476 1.00 72.69 593 SER A C 1
ATOM 4810 O O . SER A 1 593 ? 38.202 15.301 6.688 1.00 72.69 593 SER A O 1
ATOM 4812 N N . LYS A 1 594 ? 37.786 13.302 5.761 1.00 76.50 594 LYS A N 1
ATOM 4813 C CA . LYS A 1 594 ? 36.437 13.633 5.257 1.00 76.50 594 LYS A CA 1
ATOM 4814 C C . LYS A 1 594 ? 35.314 13.079 6.141 1.00 76.50 594 LYS A C 1
ATOM 4816 O O . LYS A 1 594 ? 34.146 13.206 5.786 1.00 76.50 594 LYS A O 1
ATOM 4821 N N . ASP A 1 595 ? 35.654 12.434 7.257 1.00 71.25 595 ASP A N 1
ATOM 4822 C CA . ASP A 1 595 ? 34.678 11.795 8.139 1.00 71.25 595 ASP A CA 1
ATOM 4823 C C . ASP A 1 595 ? 34.001 12.827 9.052 1.00 71.25 595 ASP A C 1
ATOM 4825 O O . ASP A 1 595 ? 34.608 13.347 9.989 1.00 71.25 595 ASP A O 1
ATOM 4829 N N . ARG A 1 596 ? 32.736 13.128 8.746 1.00 75.00 596 ARG A N 1
ATOM 4830 C CA . ARG A 1 596 ? 31.897 14.106 9.454 1.00 75.00 596 ARG A CA 1
ATOM 4831 C C . ARG A 1 596 ? 31.027 13.491 10.555 1.00 75.00 596 ARG A C 1
ATOM 4833 O O . ARG A 1 596 ? 30.146 14.169 11.072 1.00 75.00 596 ARG A O 1
ATOM 4840 N N . ARG A 1 597 ? 31.220 12.213 10.894 1.00 74.69 597 ARG A N 1
ATOM 4841 C CA . ARG A 1 597 ? 30.440 11.560 11.953 1.00 74.69 597 ARG A CA 1
ATOM 4842 C C . ARG A 1 597 ? 30.750 12.168 13.316 1.00 74.69 597 ARG A C 1
ATOM 4844 O O . ARG A 1 597 ? 31.905 12.424 13.637 1.00 74.69 597 ARG A O 1
ATOM 4851 N N . GLU A 1 598 ? 29.714 12.319 14.126 1.00 80.12 598 GLU A N 1
ATOM 4852 C CA . GLU A 1 598 ? 29.808 12.675 15.537 1.00 80.12 598 GLU A CA 1
ATOM 4853 C C . GLU A 1 598 ? 30.122 11.404 16.346 1.00 80.12 598 GLU A C 1
ATOM 4855 O O . GLU A 1 598 ? 29.224 10.621 16.647 1.00 80.12 598 GLU A O 1
ATOM 4860 N N . LEU A 1 599 ? 31.399 11.143 16.631 1.00 81.19 599 LEU A N 1
ATOM 4861 C CA . LEU A 1 599 ? 31.870 9.914 17.271 1.00 81.19 599 LEU A CA 1
ATOM 4862 C C . LEU A 1 599 ? 31.962 10.065 18.795 1.00 81.19 599 LEU A C 1
ATOM 4864 O O . LEU A 1 599 ? 32.700 10.913 19.302 1.00 81.19 599 LEU A O 1
ATOM 4868 N N . GLY A 1 600 ? 31.257 9.197 19.524 1.00 87.38 600 GLY A N 1
ATOM 4869 C CA . GLY A 1 600 ? 31.437 9.004 20.962 1.00 87.38 600 GLY A CA 1
ATOM 4870 C C . GLY A 1 600 ? 32.556 8.004 21.255 1.00 87.38 600 GLY A C 1
ATOM 4871 O O . GLY A 1 600 ? 33.738 8.361 21.250 1.00 87.38 600 GLY A O 1
ATOM 4872 N N . VAL A 1 601 ? 32.184 6.743 21.490 1.00 89.19 601 VAL A N 1
ATOM 4873 C CA . VAL A 1 601 ? 33.098 5.617 21.752 1.00 89.19 601 VAL A CA 1
ATOM 4874 C C . VAL A 1 601 ? 32.880 4.489 20.747 1.00 89.19 601 VAL A C 1
ATOM 4876 O O . VAL A 1 601 ? 31.764 4.259 20.292 1.00 89.19 601 VAL A O 1
ATOM 4879 N N . ALA A 1 602 ? 33.931 3.754 20.403 1.00 87.81 602 ALA A N 1
ATOM 4880 C CA . ALA A 1 602 ? 33.802 2.480 19.712 1.00 87.81 602 ALA A CA 1
ATOM 4881 C C . ALA A 1 602 ? 33.551 1.379 20.740 1.00 87.81 602 ALA A C 1
ATOM 4883 O O . ALA A 1 602 ? 34.227 1.311 21.758 1.00 87.81 602 ALA A O 1
ATOM 4884 N N . VAL A 1 603 ? 32.598 0.495 20.488 1.00 91.00 603 VAL A N 1
ATOM 4885 C CA . VAL A 1 603 ? 32.256 -0.610 21.384 1.00 91.00 603 VAL A CA 1
ATOM 4886 C C . VAL A 1 603 ? 32.532 -1.918 20.670 1.00 91.00 603 VAL A C 1
ATOM 4888 O O . VAL A 1 603 ? 32.200 -2.083 19.495 1.00 91.00 603 VAL A O 1
ATOM 4891 N N . LYS A 1 604 ? 33.144 -2.854 21.393 1.00 81.94 604 LYS A N 1
ATOM 4892 C CA . LYS A 1 604 ? 33.396 -4.219 20.914 1.00 81.94 604 LYS A CA 1
ATOM 4893 C C . LYS A 1 604 ? 32.355 -5.207 21.421 1.00 81.94 604 LYS A C 1
ATOM 4895 O O . LYS A 1 604 ? 32.003 -6.155 20.727 1.00 81.94 604 LYS A O 1
ATOM 4900 N N . GLY A 1 605 ? 31.859 -4.996 22.633 1.00 87.12 605 GLY A N 1
ATOM 4901 C CA . GLY A 1 605 ? 30.839 -5.854 23.210 1.00 87.12 605 GLY A CA 1
ATOM 4902 C C . GLY A 1 605 ? 30.387 -5.395 24.584 1.00 87.12 605 GLY A C 1
ATOM 4903 O O . GLY A 1 605 ? 31.037 -4.570 25.231 1.00 87.12 605 GLY A O 1
ATOM 4904 N N . VAL A 1 606 ? 29.257 -5.952 25.005 1.00 90.50 606 VAL A N 1
ATOM 4905 C CA . VAL A 1 606 ? 28.607 -5.690 26.288 1.00 90.50 606 VAL A CA 1
ATOM 4906 C C . VAL A 1 606 ? 28.166 -7.020 26.882 1.00 90.50 606 VAL A C 1
ATOM 4908 O O . VAL A 1 606 ? 27.564 -7.828 26.181 1.00 90.50 606 VAL A O 1
ATOM 4911 N N . ALA A 1 607 ? 28.440 -7.267 28.157 1.00 89.62 607 ALA A N 1
ATOM 4912 C CA . ALA A 1 607 ? 28.055 -8.500 28.831 1.00 89.62 607 ALA A CA 1
ATOM 4913 C C . ALA A 1 607 ? 27.455 -8.225 30.208 1.00 89.62 607 ALA A C 1
ATOM 4915 O O . ALA A 1 607 ? 27.958 -7.405 30.963 1.00 89.62 607 ALA A O 1
ATOM 4916 N N . VAL A 1 608 ? 26.389 -8.944 30.531 1.00 88.44 608 VAL A N 1
ATOM 4917 C CA . VAL A 1 608 ? 25.781 -9.051 31.853 1.00 88.44 608 VAL A CA 1
ATOM 4918 C C . VAL A 1 608 ? 26.417 -10.258 32.542 1.00 88.44 608 VAL A C 1
ATOM 4920 O O . VAL A 1 608 ? 26.388 -11.364 31.992 1.00 88.44 608 VAL A O 1
ATOM 4923 N N . CYS A 1 609 ? 27.006 -10.045 33.717 1.00 83.75 609 CYS A N 1
ATOM 4924 C CA . CYS A 1 609 ? 27.767 -11.051 34.461 1.00 83.75 609 CYS A CA 1
ATOM 4925 C C . CYS A 1 609 ? 27.166 -11.331 35.832 1.00 83.75 609 CYS A C 1
ATOM 4927 O O . CYS A 1 609 ? 26.680 -10.377 36.481 1.00 83.75 609 CYS A O 1
#